Protein 3EDN (pdb70)

Structure (mmCIF, N/CA/C/O backbone):
data_3EDN
#
_entry.id   3EDN
#
_cell.length_a   60.089
_cell.length_b   65.638
_cell.length_c   150.170
_cell.angle_alpha   90.000
_cell.angle_beta   90.000
_cell.angle_gamma   90.000
#
_symmetry.space_group_name_H-M   'P 21 21 21'
#
loop_
_entity.id
_entity.type
_entity.pdbx_description
1 polymer 'Phenazine biosynthesis protein, PhzF family'
2 non-polymer 'SULFATE ION'
3 non-polymer 'SUCCINIC ACID'
4 non-polymer 'MAGNESIUM ION'
5 water water
#
loop_
_atom_site.group_PDB
_atom_site.id
_atom_site.type_symbol
_atom_site.label_atom_id
_atom_site.label_alt_id
_atom_site.label_comp_id
_atom_site.label_asym_id
_atom_site.label_entity_id
_atom_site.label_seq_id
_atom_site.pdbx_PDB_ins_code
_atom_site.Cartn_x
_atom_site.Cartn_y
_atom_site.Cartn_z
_atom_site.occupancy
_atom_site.B_iso_or_equiv
_atom_site.auth_seq_id
_atom_site.auth_comp_id
_atom_site.auth_asym_id
_atom_site.auth_atom_id
_atom_site.pdbx_PDB_model_num
ATOM 9 N N . LYS A 1 2 ? -53.802 -0.437 10.544 1.00 25.07 2 LYS A N 1
ATOM 10 C CA . LYS A 1 2 ? -53.895 -1.755 9.941 1.00 23.39 2 LYS A CA 1
ATOM 11 C C . LYS A 1 2 ? -55.305 -2.285 10.143 1.00 22.07 2 LYS A C 1
ATOM 12 O O . LYS A 1 2 ? -55.970 -1.929 11.116 1.00 22.54 2 LYS A O 1
ATOM 18 N N . THR A 1 3 ? -55.755 -3.130 9.222 1.00 20.18 3 THR A N 1
ATOM 19 C CA . THR A 1 3 ? -57.089 -3.716 9.311 1.00 19.96 3 THR A CA 1
ATOM 20 C C . THR A 1 3 ? -56.997 -5.179 9.702 1.00 18.69 3 THR A C 1
ATOM 21 O O . THR A 1 3 ? -56.370 -5.977 9.007 1.00 19.81 3 THR A O 1
ATOM 25 N N . ILE A 1 4 ? -57.642 -5.527 10.814 1.00 16.76 4 ILE A N 1
ATOM 26 C CA . ILE A 1 4 ? -57.608 -6.900 11.315 1.00 16.20 4 ILE A CA 1
ATOM 27 C C . ILE A 1 4 ? -59.005 -7.495 11.245 1.00 15.08 4 ILE A C 1
ATOM 28 O O . ILE A 1 4 ? -59.952 -6.903 11.756 1.00 14.02 4 ILE A O 1
ATOM 33 N N . ASN A 1 5 ? -59.139 -8.657 10.617 1.00 14.29 5 ASN A N 1
ATOM 34 C CA . ASN A 1 5 ? -60.428 -9.340 10.593 1.00 13.62 5 ASN A CA 1
ATOM 35 C C . ASN A 1 5 ? -60.590 -10.185 11.852 1.00 12.74 5 ASN A C 1
ATOM 36 O O . ASN A 1 5 ? -59.741 -11.029 12.163 1.00 14.00 5 ASN A O 1
ATOM 41 N N . VAL A 1 6 ? -61.674 -9.937 12.578 1.00 11.65 6 VAL A N 1
ATOM 42 C CA . VAL A 1 6 ? -61.958 -10.650 13.821 1.00 10.27 6 VAL A CA 1
ATOM 43 C C . VAL A 1 6 ? -63.256 -11.416 13.643 1.00 10.21 6 VAL A C 1
ATOM 44 O O . VAL A 1 6 ? -64.225 -10.897 13.118 1.00 10.19 6 VAL A O 1
ATOM 48 N N . PHE A 1 7 ? -63.266 -12.670 14.091 1.00 8.65 7 PHE A N 1
ATOM 49 C CA . PHE A 1 7 ? -64.484 -13.464 14.067 1.00 8.95 7 PHE A CA 1
ATOM 50 C C . PHE A 1 7 ? -65.104 -13.541 15.450 1.00 8.52 7 PHE A C 1
ATOM 51 O O . PHE A 1 7 ? -64.415 -13.488 16.477 1.00 10.40 7 PHE A O 1
ATOM 59 N N . HIS A 1 8 ? -66.422 -13.607 15.456 1.00 8.20 8 HIS A N 1
ATOM 60 C CA . HIS A 1 8 ? -67.194 -13.874 16.654 1.00 8.61 8 HIS A CA 1
ATOM 61 C C . HIS A 1 8 ? -67.835 -15.247 16.458 1.00 8.04 8 HIS A C 1
ATOM 62 O O . HIS A 1 8 ? -68.627 -15.425 15.525 1.00 8.43 8 HIS A O 1
ATOM 69 N N . TYR A 1 9 ? -67.430 -16.223 17.285 1.00 8.10 9 TYR A N 1
ATOM 70 C CA . TYR A 1 9 ? -68.112 -17.522 17.374 1.00 7.99 9 TYR A CA 1
ATOM 71 C C . TYR A 1 9 ? -68.691 -17.601 18.763 1.00 8.06 9 TYR A C 1
ATOM 72 O O . TYR A 1 9 ? -68.091 -17.078 19.708 1.00 8.81 9 TYR A O 1
ATOM 81 N N . ASP A 1 10 ? -69.857 -18.232 18.892 1.00 8.41 10 ASP A N 1
ATOM 82 C CA . ASP A 1 10 ? -70.406 -18.497 20.230 1.00 8.34 10 ASP A CA 1
ATOM 83 C C . ASP A 1 10 ? -70.059 -19.922 20.608 1.00 8.32 10 ASP A C 1
ATOM 84 O O . ASP A 1 10 ? -70.341 -20.846 19.847 1.00 8.45 10 ASP A O 1
ATOM 89 N N . ALA A 1 11 ? -69.408 -20.090 21.758 1.00 8.07 11 ALA A N 1
ATOM 90 C CA . ALA A 1 11 ? -69.053 -21.426 22.260 1.00 8.40 11 ALA A CA 1
ATOM 91 C C . ALA A 1 11 ? -70.202 -22.072 23.040 1.00 8.67 11 ALA A C 1
ATOM 92 O O . ALA A 1 11 ? -71.031 -21.375 23.659 1.00 8.51 11 ALA A O 1
ATOM 94 N N . PHE A 1 12 ? -70.222 -23.408 23.028 1.00 9.33 12 PHE A N 1
ATOM 95 C CA . PHE A 1 12 ? -71.193 -24.226 23.780 1.00 10.21 12 PHE A CA 1
ATOM 96 C C . PHE A 1 12 ? -72.634 -24.026 23.313 1.00 10.86 12 PHE A C 1
ATOM 97 O O . PHE A 1 12 ? -73.586 -24.076 24.110 1.00 12.30 12 PHE A O 1
ATOM 105 N N . THR A 1 13 ? -72.801 -23.795 22.018 1.00 9.65 13 THR A N 1
ATOM 106 C CA . THR A 1 13 ? -74.126 -23.731 21.424 1.00 11.43 13 THR A CA 1
ATOM 107 C C . THR A 1 13 ? -74.045 -24.049 19.937 1.00 11.48 13 THR A C 1
ATOM 108 O O . THR A 1 13 ? -72.964 -23.996 19.333 1.00 11.31 13 THR A O 1
ATOM 112 N N . ASN A 1 14 ? -75.200 -24.387 19.355 1.00 12.28 14 ASN A N 1
ATOM 113 C CA A ASN A 1 14 ? -75.268 -24.601 17.916 0.50 13.74 14 ASN A CA 1
ATOM 114 C CA B ASN A 1 14 ? -75.336 -24.650 17.940 0.50 13.94 14 ASN A CA 1
ATOM 115 C C . ASN A 1 14 ? -76.084 -23.512 17.237 1.00 13.83 14 ASN A C 1
ATOM 116 O O . ASN A 1 14 ? -76.260 -23.530 16.019 1.00 14.27 14 ASN A O 1
ATOM 125 N N . LYS A 1 15 ? -76.532 -22.526 18.014 1.00 12.50 15 LYS A N 1
ATOM 126 C CA . LYS A 1 15 ? -77.288 -21.407 17.431 1.00 12.52 15 LYS A CA 1
ATOM 127 C C . LYS A 1 15 ? -76.662 -20.052 17.702 1.00 10.82 15 LYS A C 1
ATOM 128 O O . LYS A 1 15 ? -76.315 -19.749 18.834 1.00 10.67 15 LYS A O 1
ATOM 134 N N . PRO A 1 16 ? -76.488 -19.228 16.647 1.00 9.47 16 PRO A N 1
ATOM 135 C CA . PRO A 1 16 ? -75.884 -17.900 16.820 1.00 9.11 16 PRO A CA 1
ATOM 136 C C . PRO A 1 16 ? -76.578 -17.115 17.943 1.00 9.52 16 PRO A C 1
ATOM 137 O O . PRO A 1 16 ? -77.815 -17.167 18.076 1.00 9.19 16 PRO A O 1
ATOM 141 N N . ASN A 1 17 ? -75.804 -16.415 18.742 1.00 9.56 17 ASN A N 1
ATOM 142 C CA . ASN A 1 17 ? -76.263 -15.567 19.840 1.00 10.36 17 ASN A CA 1
ATOM 143 C C . ASN A 1 17 ? -76.663 -16.308 21.098 1.00 11.37 17 ASN A C 1
ATOM 144 O O . ASN A 1 17 ? -77.017 -15.723 22.017 1.00 13.10 17 ASN A O 1
ATOM 162 N N . GLY A 1 19 ? -74.808 -18.599 22.866 1.00 8.43 19 GLY A N 1
ATOM 163 C CA . GLY A 1 19 ? -73.708 -19.139 23.651 1.00 8.36 19 GLY A CA 1
ATOM 164 C C . GLY A 1 19 ? -72.788 -18.102 24.282 1.00 8.13 19 GLY A C 1
ATOM 165 O O . GLY A 1 19 ? -73.176 -16.943 24.517 1.00 9.78 19 GLY A O 1
ATOM 166 N N . ASN A 1 20 ? -71.563 -18.543 24.563 1.00 7.85 20 ASN A N 1
ATOM 167 C CA . ASN A 1 20 ? -70.557 -17.724 25.215 1.00 8.46 20 ASN A CA 1
ATOM 168 C C . ASN A 1 20 ? -69.622 -17.152 24.160 1.00 8.73 20 ASN A C 1
ATOM 169 O O . ASN A 1 20 ? -68.873 -17.885 23.538 1.00 8.67 20 ASN A O 1
ATOM 174 N N . PRO A 1 21 ? -69.695 -15.836 23.934 1.00 8.71 21 PRO A N 1
ATOM 175 C CA . PRO A 1 21 ? -68.906 -15.237 22.836 1.00 8.74 21 PRO A CA 1
ATOM 176 C C . PRO A 1 21 ? -67.419 -15.456 22.939 1.00 8.64 21 PRO A C 1
ATOM 177 O O . PRO A 1 21 ? -66.809 -15.359 24.026 1.00 8.80 21 PRO A O 1
ATOM 181 N N . ALA A 1 22 ? -66.834 -15.734 21.780 1.00 8.87 22 ALA A N 1
ATOM 182 C CA . ALA A 1 22 ? -65.420 -15.981 21.676 1.00 8.16 22 ALA A CA 1
ATOM 183 C C . ALA A 1 22 ? -64.943 -15.160 20.471 1.00 9.12 22 ALA A C 1
ATOM 184 O O . ALA A 1 22 ? -65.313 -15.457 19.338 1.00 8.52 22 ALA A O 1
ATOM 186 N N . GLY A 1 23 ? -64.119 -14.134 20.712 1.00 7.83 23 GLY A N 1
ATOM 187 C CA . GLY A 1 23 ? -63.464 -13.416 19.614 1.00 8.41 23 GLY A CA 1
ATOM 188 C C . GLY A 1 23 ? -62.288 -14.242 19.122 1.00 8.47 23 GLY A C 1
ATOM 189 O O . GLY A 1 23 ? -61.643 -14.932 19.891 1.00 9.35 23 GLY A O 1
ATOM 190 N N . ILE A 1 24 ? -62.017 -14.179 17.826 1.00 8.62 24 ILE A N 1
ATOM 191 C CA . ILE A 1 24 ? -60.941 -14.980 17.258 1.00 8.63 24 ILE A CA 1
ATOM 192 C C . ILE A 1 24 ? -60.220 -14.241 16.142 1.00 8.95 24 ILE A C 1
ATOM 193 O O . ILE A 1 24 ? -60.841 -13.710 15.223 1.00 9.08 24 ILE A O 1
ATOM 198 N N . VAL A 1 25 ? -58.908 -14.194 16.261 1.00 9.16 25 VAL A N 1
ATOM 199 C CA . VAL A 1 25 ? -58.038 -13.847 15.132 1.00 9.41 25 VAL A CA 1
ATOM 200 C C . VAL A 1 25 ? -57.389 -15.165 14.687 1.00 8.88 25 VAL A C 1
ATOM 201 O O . VAL A 1 25 ? -56.586 -15.755 15.404 1.00 10.32 25 VAL A O 1
ATOM 205 N N . LEU A 1 26 ? -57.769 -15.615 13.494 1.00 8.84 26 LEU A N 1
ATOM 206 C CA . LEU A 1 26 ? -57.419 -16.950 13.006 1.00 9.76 26 LEU A CA 1
ATOM 207 C C . LEU A 1 26 ? -55.943 -17.134 12.657 1.00 8.82 26 LEU A C 1
ATOM 208 O O . LEU A 1 26 ? -55.465 -18.260 12.663 1.00 10.30 26 LEU A O 1
ATOM 213 N N . ASP A 1 27 ? -55.248 -16.051 12.300 1.00 8.86 27 ASP A N 1
ATOM 214 C CA . ASP A 1 27 ? -53.789 -16.112 12.130 1.00 9.54 27 ASP A CA 1
ATOM 215 C C . ASP A 1 27 ? -53.198 -14.819 12.668 1.00 9.89 27 ASP A C 1
ATOM 216 O O . ASP A 1 27 ? -53.285 -13.767 12.039 1.00 10.36 27 ASP A O 1
ATOM 221 N N . ALA A 1 28 ? -52.647 -14.906 13.869 1.00 9.53 28 ALA A N 1
ATOM 222 C CA . ALA A 1 28 ? -52.149 -13.742 14.593 1.00 8.27 28 ALA A CA 1
ATOM 223 C C . ALA A 1 28 ? -50.632 -13.595 14.503 1.00 9.02 28 ALA A C 1
ATOM 224 O O . ALA A 1 28 ? -50.043 -12.832 15.266 1.00 9.79 28 ALA A O 1
ATOM 226 N N . ASP A 1 29 ? -50.002 -14.321 13.580 1.00 9.46 29 ASP A N 1
ATOM 227 C CA . ASP A 1 29 ? -48.536 -14.288 13.503 1.00 9.92 29 ASP A CA 1
ATOM 228 C C . ASP A 1 29 ? -47.991 -12.923 13.102 1.00 10.99 29 ASP A C 1
ATOM 229 O O . ASP A 1 29 ? -46.805 -12.664 13.290 1.00 12.63 29 ASP A O 1
ATOM 234 N N . GLY A 1 30 ? -48.846 -12.045 12.593 1.00 10.70 30 GLY A N 1
ATOM 235 C CA . GLY A 1 30 ? -48.416 -10.686 12.233 1.00 11.38 30 GLY A CA 1
ATOM 236 C C . GLY A 1 30 ? -48.544 -9.622 13.310 1.00 11.07 30 GLY A C 1
ATOM 237 O O . GLY A 1 30 ? -48.360 -8.433 13.026 1.00 11.89 30 GLY A O 1
ATOM 238 N N . LEU A 1 31 ? -48.839 -10.042 14.543 1.00 11.01 31 LEU A N 1
ATOM 239 C CA . LEU A 1 31 ? -49.198 -9.112 15.623 1.00 10.73 31 LEU A CA 1
ATOM 240 C C . LEU A 1 31 ? -48.265 -9.200 16.823 1.00 11.50 31 LEU A C 1
ATOM 241 O O . LEU A 1 31 ? -47.800 -10.272 17.188 1.00 10.64 31 LEU A O 1
ATOM 246 N N . THR A 1 32 ? -48.008 -8.058 17.455 1.00 10.38 32 THR A N 1
ATOM 247 C CA . THR A 1 32 ? -47.334 -8.044 18.744 1.00 10.73 32 THR A CA 1
ATOM 248 C C . THR A 1 32 ? -48.339 -8.274 19.872 1.00 10.65 32 THR A C 1
ATOM 249 O O . THR A 1 32 ? -49.552 -8.126 19.680 1.00 11.18 32 THR A O 1
ATOM 253 N N . GLU A 1 33 ? -47.822 -8.610 21.046 1.00 11.55 33 GLU A N 1
ATOM 254 C CA . GLU A 1 33 ? -48.656 -8.758 22.233 1.00 11.48 33 GLU A CA 1
ATOM 255 C C . GLU A 1 33 ? -49.402 -7.465 22.585 1.00 12.88 33 GLU A C 1
ATOM 256 O O . GLU A 1 33 ? -50.513 -7.514 23.114 1.00 11.96 33 GLU A O 1
ATOM 262 N N . GLU A 1 34 ? -48.817 -6.308 22.292 1.00 12.24 34 GLU A N 1
ATOM 263 C CA . GLU A 1 34 ? -49.505 -5.058 22.584 1.00 13.61 34 GLU A CA 1
ATOM 264 C C . GLU A 1 34 ? -50.676 -4.865 21.638 1.00 13.02 34 GLU A C 1
ATOM 265 O O . GLU A 1 34 ? -51.755 -4.410 22.047 1.00 13.00 34 GLU A O 1
ATOM 271 N N . GLU A 1 35 ? -50.466 -5.215 20.374 1.00 11.40 35 GLU A N 1
ATOM 272 C CA . GLU A 1 35 ? -51.539 -5.194 19.402 1.00 11.82 35 GLU A CA 1
ATOM 273 C C . GLU A 1 35 ? -52.646 -6.171 19.778 1.00 12.19 35 GLU A C 1
ATOM 274 O O . GLU A 1 35 ? -53.824 -5.849 19.647 1.00 12.06 35 GLU A O 1
ATOM 288 N N . GLN A 1 37 ? -53.538 -7.180 22.742 1.00 11.04 37 GLN A N 1
ATOM 289 C CA . GLN A 1 37 ? -54.273 -6.622 23.869 1.00 11.48 37 GLN A CA 1
ATOM 290 C C . GLN A 1 37 ? -55.219 -5.494 23.405 1.00 11.83 37 GLN A C 1
ATOM 291 O O . GLN A 1 37 ? -56.388 -5.414 23.828 1.00 11.42 37 GLN A O 1
ATOM 297 N N . ARG A 1 38 ? -54.730 -4.649 22.499 1.00 12.14 38 ARG A N 1
ATOM 298 C CA . ARG A 1 38 ? -55.542 -3.561 21.963 1.00 12.64 38 ARG A CA 1
ATOM 299 C C . ARG A 1 38 ? -56.706 -4.079 21.128 1.00 12.50 38 ARG A C 1
ATOM 300 O O . ARG A 1 38 ? -57.809 -3.535 21.181 1.00 12.58 38 ARG A O 1
ATOM 308 N N . ILE A 1 39 ? -56.454 -5.115 20.335 1.00 11.47 39 ILE A N 1
ATOM 309 C CA . ILE A 1 39 ? -57.530 -5.710 19.555 1.00 12.28 39 ILE A CA 1
ATOM 310 C C . ILE A 1 39 ? -58.599 -6.266 20.491 1.00 12.00 39 ILE A C 1
ATOM 311 O O . ILE A 1 39 ? -59.790 -6.042 20.287 1.00 12.09 39 ILE A O 1
ATOM 316 N N . ALA A 1 40 ? -58.181 -6.972 21.530 1.00 11.32 40 ALA A N 1
ATOM 317 C CA . ALA A 1 40 ? -59.154 -7.526 22.465 1.00 11.78 40 ALA A CA 1
ATOM 318 C C . ALA A 1 40 ? -59.967 -6.415 23.139 1.00 11.97 40 ALA A C 1
ATOM 319 O O . ALA A 1 40 ? -61.157 -6.585 23.391 1.00 11.74 40 ALA A O 1
ATOM 321 N N . GLU A 1 41 ? -59.332 -5.278 23.421 1.00 12.23 41 GLU A N 1
ATOM 322 C CA . GLU A 1 41 ? -60.040 -4.173 24.048 1.00 14.11 41 GLU A CA 1
ATOM 323 C C . GLU A 1 41 ? -61.088 -3.601 23.091 1.00 13.40 41 GLU A C 1
ATOM 324 O O . GLU A 1 41 ? -62.240 -3.355 23.482 1.00 13.60 41 GLU A O 1
ATOM 330 N N . LYS A 1 42 ? -60.701 -3.410 21.837 1.00 13.16 42 LYS A N 1
ATOM 331 C CA . LYS A 1 42 ? -61.602 -2.840 20.830 1.00 13.11 42 LYS A CA 1
ATOM 332 C C . LYS A 1 42 ? -62.739 -3.789 20.464 1.00 12.76 42 LYS A C 1
ATOM 333 O O . LYS A 1 42 ? -63.870 -3.354 20.244 1.00 13.98 42 LYS A O 1
ATOM 339 N N . VAL A 1 43 ? -62.430 -5.084 20.370 1.00 13.29 43 VAL A N 1
ATOM 340 C CA . VAL A 1 43 ? -63.464 -6.104 20.191 1.00 12.94 43 VAL A CA 1
ATOM 341 C C . VAL A 1 43 ? -64.469 -6.028 21.349 1.00 13.11 43 VAL A C 1
ATOM 342 O O . VAL A 1 43 ? -65.683 -6.025 21.135 1.00 13.17 43 VAL A O 1
ATOM 346 N N . GLY A 1 44 ? -63.964 -5.936 22.574 1.00 12.59 44 GLY A N 1
ATOM 347 C CA . GLY A 1 44 ? -64.828 -5.720 23.731 1.00 13.95 44 GLY A CA 1
ATOM 348 C C . GLY A 1 44 ? -65.639 -6.924 24.172 1.00 14.32 44 GLY A C 1
ATOM 349 O O . GLY A 1 44 ? -66.537 -6.788 25.016 1.00 16.17 44 GLY A O 1
ATOM 350 N N . PHE A 1 45 ? -65.355 -8.098 23.606 1.00 14.56 45 PHE A N 1
ATOM 351 C CA . PHE A 1 45 ? -65.964 -9.330 24.105 1.00 13.75 45 PHE A CA 1
ATOM 352 C C . PHE A 1 45 ? -65.274 -9.748 25.388 1.00 13.29 45 PHE A C 1
ATOM 353 O O . PHE A 1 45 ? -64.182 -9.286 25.690 1.00 12.07 45 PHE A O 1
ATOM 361 N N . ASN A 1 46 ? -65.886 -10.665 26.125 1.00 11.86 46 ASN A N 1
ATOM 362 C CA . ASN A 1 46 ? -65.275 -11.179 27.339 1.00 11.23 46 ASN A CA 1
ATOM 363 C C . ASN A 1 46 ? -63.863 -11.715 27.105 1.00 11.82 46 ASN A C 1
ATOM 364 O O . ASN A 1 46 ? -63.000 -11.624 27.986 1.00 12.19 46 ASN A O 1
ATOM 369 N N . GLU A 1 47 ? -63.630 -12.281 25.916 1.00 10.88 47 GLU A N 1
ATOM 370 C CA . GLU A 1 47 ? -62.315 -12.814 25.578 1.00 10.76 47 GLU A CA 1
ATOM 371 C C . GLU A 1 47 ? -62.169 -12.910 24.069 1.00 9.32 47 GLU A C 1
ATOM 372 O O . GLU A 1 47 ? -63.145 -13.176 23.352 1.00 10.24 47 GLU A O 1
ATOM 378 N N . THR A 1 48 ? -60.940 -12.656 23.606 1.00 9.41 48 THR A N 1
ATOM 379 C CA . THR A 1 48 ? -60.525 -12.815 22.199 1.00 8.91 48 THR A CA 1
ATOM 380 C C . THR A 1 48 ? -59.247 -13.648 22.185 1.00 8.58 48 THR A C 1
ATOM 381 O O . THR A 1 48 ? -58.312 -13.361 22.946 1.00 9.91 48 THR A O 1
ATOM 385 N N . SER A 1 49 ? -59.247 -14.702 21.361 1.00 8.37 49 SER A N 1
ATOM 386 C CA . SER A 1 49 ? -58.090 -15.596 21.182 1.00 8.56 49 SER A CA 1
ATOM 387 C C . SER A 1 49 ? -57.336 -15.328 19.880 1.00 8.24 49 SER A C 1
ATOM 388 O O . SER A 1 49 ? -57.900 -14.880 18.870 1.00 8.78 49 SER A O 1
ATOM 391 N N . PHE A 1 50 ? -56.054 -15.664 19.916 1.00 8.74 50 PHE A N 1
ATOM 392 C CA . PHE A 1 50 ? -55.134 -15.399 18.828 1.00 8.96 5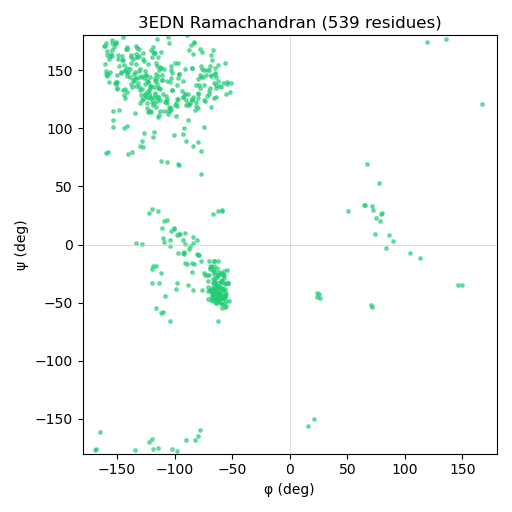0 PHE A CA 1
ATOM 393 C C . PHE A 1 50 ? -54.382 -16.675 18.487 1.00 8.18 50 PHE A C 1
ATOM 394 O O . PHE A 1 50 ? -53.742 -17.267 19.357 1.00 8.94 50 PHE A O 1
ATOM 402 N N . VAL A 1 51 ? -54.498 -17.112 17.232 1.00 8.21 51 VAL A N 1
ATOM 403 C CA . VAL A 1 51 ? -53.894 -18.373 16.797 1.00 8.45 51 VAL A CA 1
ATOM 404 C C . VAL A 1 51 ? -52.502 -18.120 16.231 1.00 9.22 51 VAL A C 1
ATOM 405 O O . VAL A 1 51 ? -52.349 -17.268 15.353 1.00 10.19 51 VAL A O 1
ATOM 409 N N . LEU A 1 52 ? -51.514 -18.834 16.754 1.00 9.13 52 LEU A N 1
ATOM 410 C CA . LEU A 1 52 ? -50.091 -18.530 16.540 1.00 9.84 52 LEU A CA 1
ATOM 411 C C . LEU A 1 52 ? -49.295 -19.782 16.185 1.00 10.74 52 LEU A C 1
ATOM 412 O O . LEU A 1 52 ? -49.762 -20.910 16.370 1.00 11.02 52 LEU A O 1
ATOM 417 N N . SER A 1 53 ? -48.092 -19.571 15.662 1.00 11.12 53 SER A N 1
ATOM 418 C CA . SER A 1 53 ? -47.197 -20.690 15.358 1.00 12.15 53 SER A CA 1
ATOM 419 C C . SER A 1 53 ? -46.552 -21.198 16.646 1.00 11.88 53 SER A C 1
ATOM 420 O O . SER A 1 53 ? -46.382 -20.448 17.599 1.00 11.99 53 SER A O 1
ATOM 423 N N . SER A 1 54 ? -46.172 -22.479 16.659 1.00 14.21 54 SER A N 1
ATOM 424 C CA . SER A 1 54 ? -45.572 -23.094 17.846 1.00 15.87 54 SER A CA 1
ATOM 425 C C . SER A 1 54 ? -44.355 -23.922 17.484 1.00 16.36 54 SER A C 1
ATOM 426 O O . SER A 1 54 ? -44.369 -24.602 16.471 1.00 16.21 54 SER A O 1
ATOM 429 N N . GLU A 1 55 ? -43.351 -23.888 18.364 1.00 18.49 55 GLU A N 1
ATOM 430 C CA . GLU A 1 55 ? -42.152 -24.722 18.253 1.00 20.20 55 GLU A CA 1
ATOM 431 C C . GLU A 1 55 ? -42.361 -26.126 18.812 1.00 19.88 55 GLU A C 1
ATOM 432 O O . GLU A 1 55 ? -41.572 -27.031 18.530 1.00 20.98 55 GLU A O 1
ATOM 438 N N . VAL A 1 56 ? -43.411 -26.308 19.611 1.00 19.19 56 VAL A N 1
ATOM 439 C CA . VAL A 1 56 ? -43.532 -27.512 20.437 1.00 18.07 56 VAL A CA 1
ATOM 440 C C . VAL A 1 56 ? -44.908 -28.172 20.381 1.00 17.57 56 VAL A C 1
ATOM 441 O O . VAL A 1 56 ? -45.134 -29.168 21.067 1.00 17.47 56 VAL A O 1
ATOM 445 N N . ALA A 1 57 ? -45.819 -27.613 19.592 1.00 15.58 57 ALA A N 1
ATOM 446 C CA . ALA A 1 57 ? -47.188 -28.161 19.460 1.00 15.51 57 ALA A CA 1
ATOM 447 C C . ALA A 1 57 ? -47.741 -27.835 18.083 1.00 15.19 57 ALA A C 1
ATOM 448 O O . ALA A 1 57 ? -47.112 -27.092 17.325 1.00 15.54 57 ALA A O 1
ATOM 450 N N . ASP A 1 58 ? -48.923 -28.351 17.756 1.00 14.62 58 ASP A N 1
ATOM 451 C CA . ASP A 1 58 ? -49.508 -28.096 16.446 1.00 14.62 58 ASP A CA 1
ATOM 452 C C . ASP A 1 58 ? -49.725 -26.596 16.236 1.00 14.67 58 ASP A C 1
ATOM 453 O O . ASP A 1 58 ? -49.402 -26.040 15.181 1.00 15.50 58 ASP A O 1
ATOM 458 N N . ILE A 1 59 ? -50.281 -25.951 17.254 1.00 12.59 59 ILE A N 1
ATOM 459 C CA . ILE A 1 59 ? -50.492 -24.510 17.249 1.00 13.43 59 ILE A CA 1
ATOM 460 C C . ILE A 1 59 ? -50.227 -23.951 18.629 1.00 12.74 59 ILE A C 1
ATOM 461 O O . ILE A 1 59 ? -50.080 -24.704 19.588 1.00 11.75 59 ILE A O 1
ATOM 466 N N . ARG A 1 60 ? -50.142 -22.625 18.708 1.00 12.10 60 ARG A N 1
ATOM 467 C CA . ARG A 1 60 ? -50.069 -21.911 19.969 1.00 12.39 60 ARG A CA 1
ATOM 468 C C . ARG A 1 60 ? -51.286 -20.990 20.026 1.00 11.74 60 ARG A C 1
ATOM 469 O O . ARG A 1 60 ? -51.797 -20.546 18.993 1.00 12.27 60 ARG A O 1
ATOM 485 N N . ARG A 1 62 ? -52.942 -17.567 22.324 1.00 8.91 62 ARG A N 1
ATOM 486 C CA . ARG A 1 62 ? -52.951 -16.626 23.440 1.00 11.07 62 ARG A CA 1
ATOM 487 C C . ARG A 1 62 ? -54.375 -16.122 23.623 1.00 11.22 62 ARG A C 1
ATOM 488 O O . ARG A 1 62 ? -55.136 -16.003 22.644 1.00 11.23 62 ARG A O 1
ATOM 496 N N . TYR A 1 63 ? -54.722 -15.819 24.872 1.00 10.98 63 TYR A N 1
ATOM 497 C CA . TYR A 1 63 ? -56.099 -15.490 25.261 1.00 10.48 63 TYR A CA 1
ATOM 498 C C . TYR A 1 63 ? -56.105 -14.134 25.963 1.00 10.28 63 TYR A C 1
ATOM 499 O O . TYR A 1 63 ? -55.334 -13.943 26.902 1.00 12.28 63 TYR A O 1
ATOM 508 N N . PHE A 1 64 ? -56.940 -13.198 25.515 1.00 10.75 64 PHE A N 1
ATOM 509 C CA . PHE A 1 64 ? -56.981 -11.875 26.145 1.00 10.19 64 PHE A CA 1
ATOM 510 C C . PHE A 1 64 ? -58.396 -11.442 26.470 1.00 11.39 64 PHE A C 1
ATOM 511 O O . PHE A 1 64 ? -59.296 -11.609 25.655 1.00 11.33 64 PHE A O 1
ATOM 519 N N . THR A 1 65 ? -58.592 -10.896 27.666 1.00 11.06 65 THR A N 1
ATOM 520 C CA . THR A 1 65 ? -59.788 -10.130 27.957 1.00 11.45 65 THR A CA 1
ATOM 521 C C . THR A 1 65 ? -59.538 -8.706 27.440 1.00 12.17 65 THR A C 1
ATOM 522 O O . THR A 1 65 ? -58.441 -8.390 26.967 1.00 12.20 65 THR A O 1
ATOM 526 N N . PRO A 1 66 ? -60.558 -7.840 27.472 1.00 11.61 66 PRO A N 1
ATOM 527 C CA . PRO A 1 66 ? -60.324 -6.454 27.078 1.00 11.98 66 PRO A CA 1
ATOM 528 C C . PRO A 1 66 ? -59.197 -5.771 27.845 1.00 12.82 66 PRO A C 1
ATOM 529 O O . PRO A 1 66 ? -58.620 -4.803 27.352 1.00 13.95 66 PRO A O 1
ATOM 533 N N . GLY A 1 67 ? -58.875 -6.287 29.023 1.00 12.64 67 GLY A N 1
ATOM 534 C CA . GLY A 1 67 ? -57.873 -5.628 29.882 1.00 13.15 67 GLY A CA 1
ATOM 535 C C . GLY A 1 67 ? -56.577 -6.361 30.190 1.00 13.82 67 GLY A C 1
ATOM 536 O O . GLY A 1 67 ? -55.597 -5.730 30.589 1.00 15.41 67 GLY A O 1
ATOM 537 N N . TYR A 1 68 ? -56.534 -7.676 30.007 1.00 12.97 68 TYR A N 1
ATOM 538 C CA . TYR A 1 68 ? -55.347 -8.445 30.399 1.00 13.31 68 TYR A CA 1
ATOM 539 C C . TYR A 1 68 ? -55.259 -9.793 29.674 1.00 13.63 68 TYR A C 1
ATOM 540 O O . TYR A 1 68 ? -56.243 -10.251 29.072 1.00 14.22 68 TYR A O 1
ATOM 549 N N . GLU A 1 69 ? -54.091 -10.425 29.746 1.00 13.73 69 GLU A N 1
ATOM 550 C CA . GLU A 1 69 ? -53.877 -11.748 29.152 1.00 13.31 69 GLU A CA 1
ATOM 551 C C . GLU A 1 69 ? -54.191 -12.851 30.149 1.00 14.08 69 GLU A C 1
ATOM 552 O O . GLU A 1 69 ? -53.798 -12.780 31.320 1.00 14.16 69 GLU A O 1
ATOM 566 N N . ASP A 1 71 ? -53.881 -17.053 31.012 1.00 16.58 71 ASP A N 1
ATOM 567 C CA . ASP A 1 71 ? -53.095 -18.223 30.629 1.00 17.32 71 ASP A CA 1
ATOM 568 C C . ASP A 1 71 ? -53.923 -19.279 29.887 1.00 16.54 71 ASP A C 1
ATOM 569 O O . ASP A 1 71 ? -53.408 -19.982 29.012 1.00 16.68 71 ASP A O 1
ATOM 574 N N . LEU A 1 72 ? -55.202 -19.383 30.247 1.00 15.93 72 LEU A N 1
ATOM 575 C CA . LEU A 1 72 ? -56.107 -20.379 29.689 1.00 16.37 72 LEU A CA 1
ATOM 576 C C . LEU A 1 72 ? -57.484 -19.778 29.517 1.00 14.94 72 LEU A C 1
ATOM 577 O O . LEU A 1 72 ? -57.893 -18.897 30.278 1.00 16.46 72 LEU A O 1
ATOM 582 N N . CYS A 1 73 ? -58.218 -20.276 28.529 1.00 13.42 73 CYS A N 1
ATOM 583 C CA . CYS A 1 73 ? -59.625 -19.931 28.394 1.00 12.59 73 CYS A CA 1
ATOM 584 C C . CYS A 1 73 ? -60.353 -21.055 27.683 1.00 12.33 73 CYS A C 1
ATOM 585 O O . CYS A 1 73 ? -60.208 -21.234 26.465 1.00 12.80 73 CYS A O 1
ATOM 588 N N . GLY A 1 74 ? -61.147 -21.812 28.428 1.00 11.07 74 GLY A N 1
ATOM 589 C CA . GLY A 1 74 ? -61.774 -22.999 27.872 1.00 10.37 74 GLY A CA 1
ATOM 590 C C . GLY A 1 74 ? -62.753 -22.690 26.745 1.00 10.62 74 GLY A C 1
ATOM 591 O O . GLY A 1 74 ? -62.691 -23.314 25.686 1.00 11.48 74 GLY A O 1
ATOM 592 N N . HIS A 1 75 ? -63.675 -21.762 26.961 1.00 9.85 75 HIS A N 1
ATOM 593 C CA . HIS A 1 75 ? -64.655 -21.473 25.916 1.00 9.37 75 HIS A CA 1
ATOM 594 C C . HIS A 1 75 ? -63.998 -20.869 24.668 1.00 10.19 75 HIS A C 1
ATOM 595 O O . HIS A 1 75 ? -64.443 -21.117 23.544 1.00 9.51 75 HIS A O 1
ATOM 602 N N . GLY A 1 76 ? -62.924 -20.108 24.870 1.00 10.55 76 GLY A N 1
ATOM 603 C CA . GLY A 1 76 ? -62.182 -19.536 23.737 1.00 10.32 76 GLY A CA 1
ATOM 604 C C . GLY A 1 76 ? -61.496 -20.633 22.945 1.00 10.44 76 GLY A C 1
ATOM 605 O O . GLY A 1 76 ? -61.443 -20.598 21.721 1.00 11.11 76 GLY A O 1
ATOM 606 N N . THR A 1 77 ? -60.992 -21.638 23.640 1.00 9.77 77 THR A N 1
ATOM 607 C CA . THR A 1 77 ? -60.404 -22.785 22.965 1.00 9.50 77 THR A CA 1
ATOM 608 C C . THR A 1 77 ? -61.452 -23.564 22.175 1.00 9.46 77 THR A C 1
ATOM 609 O O . THR A 1 77 ? -61.246 -23.905 21.010 1.00 8.60 77 THR A O 1
ATOM 613 N N . VAL A 1 78 ? -62.587 -23.843 22.797 1.00 9.67 78 VAL A N 1
ATOM 614 C CA . VAL A 1 78 ? -63.675 -24.493 22.079 1.00 9.75 78 VAL A CA 1
ATOM 615 C C . VAL A 1 78 ? -64.087 -23.709 20.824 1.00 9.46 78 VAL A C 1
ATOM 616 O O . VAL A 1 78 ? -64.137 -24.275 19.734 1.00 8.76 78 VAL A O 1
ATOM 620 N N . GLY A 1 79 ? -64.373 -22.417 20.975 1.00 8.78 79 GLY A N 1
ATOM 621 C CA . GLY A 1 79 ? -64.790 -21.636 19.818 1.00 9.98 79 GLY A CA 1
ATOM 622 C C . GLY A 1 79 ? -63.717 -21.573 18.743 1.00 9.20 79 GLY A C 1
ATOM 623 O O . GLY A 1 79 ? -64.000 -21.694 17.540 1.00 9.23 79 GLY A O 1
ATOM 624 N N . THR A 1 80 ? -62.474 -21.406 19.170 1.00 7.67 80 THR A N 1
ATOM 625 C CA . THR A 1 80 ? -61.373 -21.206 18.208 1.00 8.10 80 THR A CA 1
ATOM 626 C C . THR A 1 80 ? -61.048 -22.481 17.440 1.00 8.64 80 THR A C 1
ATOM 627 O O . THR A 1 80 ? -60.932 -22.465 16.210 1.00 8.89 80 THR A O 1
ATOM 631 N N . ILE A 1 81 ? -60.923 -23.602 18.145 1.00 8.52 81 ILE A N 1
ATOM 632 C CA . ILE A 1 81 ? -60.648 -24.845 17.440 1.00 8.77 81 ILE A CA 1
ATOM 633 C C . ILE A 1 81 ? -61.841 -25.232 16.564 1.00 8.15 81 ILE A C 1
ATOM 634 O O . ILE A 1 81 ? -61.659 -25.711 15.453 1.00 9.19 81 ILE A O 1
ATOM 639 N N . TYR A 1 82 ? -63.063 -25.043 17.052 1.00 7.55 82 TYR A N 1
ATOM 640 C CA . TYR A 1 82 ? -64.222 -25.293 16.201 1.00 8.28 82 TYR A CA 1
ATOM 641 C C . TYR A 1 82 ? -64.128 -24.471 14.895 1.00 8.13 82 TYR A C 1
ATOM 642 O O . TYR A 1 82 ? -64.354 -24.988 13.790 1.00 9.78 82 TYR A O 1
ATOM 651 N N . ALA A 1 83 ? -63.837 -23.180 15.019 1.00 8.11 83 ALA A N 1
ATOM 652 C CA . ALA A 1 83 ? -63.747 -22.332 13.834 1.00 8.34 83 ALA A CA 1
ATOM 653 C C . ALA A 1 83 ? -62.638 -22.791 12.890 1.00 8.56 83 ALA A C 1
ATOM 654 O O . ALA A 1 83 ? -62.845 -22.899 11.674 1.00 9.82 83 ALA A O 1
ATOM 656 N N . LEU A 1 84 ? -61.465 -23.081 13.439 1.00 8.83 84 LEU A N 1
ATOM 657 C CA . LEU A 1 84 ? -60.373 -23.567 12.580 1.00 9.11 84 LEU A CA 1
ATOM 658 C C . LEU A 1 84 ? -60.768 -24.841 11.853 1.00 9.67 84 LEU A C 1
ATOM 659 O O . LEU A 1 84 ? -60.538 -24.987 10.652 1.00 9.68 84 LEU A O 1
ATOM 664 N N . ARG A 1 85 ? -61.355 -25.777 12.579 1.00 8.98 85 ARG A N 1
ATOM 665 C CA A ARG A 1 85 ? -61.726 -27.046 11.979 0.50 9.79 85 ARG A CA 1
ATOM 666 C CA B ARG A 1 85 ? -61.748 -27.058 11.995 0.50 10.08 85 ARG A CA 1
ATOM 667 C C . ARG A 1 85 ? -62.795 -26.854 10.905 1.00 10.30 85 ARG A C 1
ATOM 668 O O . ARG A 1 85 ? -62.640 -27.334 9.777 1.00 10.72 85 ARG A O 1
ATOM 683 N N . GLU A 1 86 ? -63.868 -26.145 11.240 1.00 10.49 86 GLU A N 1
ATOM 684 C CA A GLU A 1 86 ? -64.985 -26.012 10.325 0.50 11.20 86 GLU A CA 1
ATOM 685 C CA B GLU A 1 86 ? -64.998 -26.009 10.323 0.50 10.44 86 GLU A CA 1
ATOM 686 C C . GLU A 1 86 ? -64.631 -25.194 9.091 1.00 10.64 86 GLU A C 1
ATOM 687 O O . GLU A 1 86 ? -65.272 -25.329 8.056 1.00 11.36 86 GLU A O 1
ATOM 698 N N . ARG A 1 87 ? -63.621 -24.333 9.216 1.00 10.43 87 ARG A N 1
ATOM 699 C CA . ARG A 1 87 ? -63.190 -23.483 8.090 1.00 10.37 87 ARG A CA 1
ATOM 700 C C . ARG A 1 87 ? -62.166 -24.142 7.182 1.00 10.59 87 ARG A C 1
ATOM 701 O O . ARG A 1 87 ? -61.771 -23.551 6.176 1.00 11.18 87 ARG A O 1
ATOM 709 N N . GLY A 1 88 ? -61.719 -25.343 7.527 1.00 9.92 88 GLY A N 1
ATOM 710 C CA . GLY A 1 88 ? -60.689 -26.021 6.727 1.00 10.41 88 GLY A CA 1
ATOM 711 C C . GLY A 1 88 ? -59.272 -25.560 6.995 1.00 10.26 88 GLY A C 1
ATOM 712 O O . GLY A 1 88 ? -58.397 -25.652 6.125 1.00 11.97 88 GLY A O 1
ATOM 713 N N . LEU A 1 89 ? -59.034 -25.074 8.214 1.00 9.39 89 LEU A N 1
ATOM 714 C CA . LEU A 1 89 ? -57.762 -24.439 8.582 1.00 9.40 89 LEU A CA 1
ATOM 715 C C . LEU A 1 89 ? -56.865 -25.335 9.435 1.00 10.20 89 LEU A C 1
ATOM 716 O O . LEU A 1 89 ? -55.786 -24.892 9.854 1.00 10.73 89 LEU A O 1
ATOM 721 N N . LEU A 1 90 ? -57.307 -26.576 9.662 1.00 10.83 90 LEU A N 1
ATOM 722 C CA . LEU A 1 90 ? -56.524 -27.569 10.402 1.00 12.43 90 LEU A CA 1
ATOM 723 C C . LEU A 1 90 ? -56.095 -28.753 9.535 1.00 14.50 90 LEU A C 1
ATOM 724 O O . LEU A 1 90 ? -56.683 -29.008 8.489 1.00 13.38 90 LEU A O 1
ATOM 729 N N . GLU A 1 91 ? -55.092 -29.490 10.005 1.00 16.31 91 GLU A N 1
ATOM 730 C CA . GLU A 1 91 ? -54.717 -30.747 9.365 1.00 19.83 91 GLU A CA 1
ATOM 731 C C . GLU A 1 91 ? -55.798 -31.824 9.543 1.00 20.71 91 GLU A C 1
ATOM 732 O O . GLU A 1 91 ? -56.688 -31.686 10.397 1.00 20.51 91 GLU A O 1
ATOM 738 N N . GLU A 1 92 ? -55.729 -32.876 8.720 1.00 22.90 92 GLU A N 1
ATOM 739 C CA . GLU A 1 92 ? -56.660 -34.003 8.794 1.00 24.81 92 GLU A CA 1
ATOM 740 C C . GLU A 1 92 ? -56.324 -34.921 9.952 1.00 25.82 92 GLU A C 1
ATOM 741 O O . GLU A 1 92 ? -55.689 -35.962 9.766 1.00 26.36 92 GLU A O 1
ATOM 747 N N . LYS A 1 93 ? -56.733 -34.538 11.148 1.00 26.08 93 LYS A N 1
ATOM 748 C CA A LYS A 1 93 ? -56.559 -35.398 12.309 0.50 26.23 93 LYS A CA 1
ATOM 749 C CA B LYS A 1 93 ? -56.578 -35.412 12.302 0.50 26.08 93 LYS A CA 1
ATOM 750 C C . LYS A 1 93 ? -57.619 -35.082 13.360 1.00 25.75 93 LYS A C 1
ATOM 751 O O . LYS A 1 93 ? -58.212 -33.995 13.344 1.00 26.94 93 LYS A O 1
ATOM 762 N N . ALA A 1 94 ? -57.860 -36.042 14.246 1.00 24.21 94 ALA A N 1
ATOM 763 C CA . ALA A 1 94 ? -58.922 -35.961 15.237 1.00 22.44 94 ALA A CA 1
ATOM 764 C C . ALA A 1 94 ? -58.404 -35.507 16.592 1.00 21.08 94 ALA A C 1
ATOM 765 O O . ALA A 1 94 ? -59.124 -35.544 17.588 1.00 17.80 94 ALA A O 1
ATOM 767 N N . SER A 1 95 ? -57.143 -35.106 16.634 1.00 20.58 95 SER A N 1
ATOM 768 C CA . SER A 1 95 ? -56.583 -34.530 17.847 1.00 21.73 95 SER A CA 1
ATOM 769 C C . SER A 1 95 ? -55.569 -33.446 17.508 1.00 21.52 95 SER A C 1
ATOM 770 O O . SER A 1 95 ? -55.047 -33.386 16.388 1.00 23.53 95 SER A O 1
ATOM 773 N N . LEU A 1 96 ? -55.321 -32.577 18.478 1.00 19.80 96 LEU A N 1
ATOM 774 C CA . LEU A 1 96 ? -54.484 -31.403 18.273 1.00 18.68 96 LEU A CA 1
ATOM 775 C C . LEU A 1 96 ? -53.746 -31.126 19.575 1.00 17.13 96 LEU A C 1
ATOM 776 O O . LEU A 1 96 ? -54.294 -31.361 20.653 1.00 17.30 96 LEU A O 1
ATOM 781 N N . THR A 1 97 ? -52.532 -30.592 19.497 1.00 14.09 97 THR A N 1
ATOM 782 C CA . THR A 1 97 ? -51.913 -30.007 20.685 1.00 13.90 97 THR A CA 1
ATOM 783 C C . THR A 1 97 ? -51.816 -28.492 20.555 1.00 13.05 97 THR A C 1
ATOM 784 O O . THR A 1 97 ? -51.550 -27.962 19.466 1.00 12.48 97 THR A O 1
ATOM 788 N N . ILE A 1 98 ? -52.053 -27.804 21.669 1.00 12.66 98 ILE A N 1
ATOM 789 C CA . ILE A 1 98 ? -52.062 -26.350 21.725 1.00 12.65 98 ILE A CA 1
ATOM 790 C C . ILE A 1 98 ? -51.070 -25.888 22.781 1.00 12.97 98 ILE A C 1
ATOM 791 O O . ILE A 1 98 ? -51.206 -26.200 23.966 1.00 14.59 98 ILE A O 1
ATOM 796 N N . GLU A 1 99 ? -50.054 -25.152 22.354 1.00 12.59 99 GLU A N 1
ATOM 797 C CA . GLU A 1 99 ? -49.149 -24.541 23.306 1.00 13.75 99 GLU A CA 1
ATOM 798 C C . GLU A 1 99 ? -49.807 -23.346 23.988 1.00 13.53 99 GLU A C 1
ATOM 799 O O . GLU A 1 99 ? -50.287 -22.432 23.315 1.00 14.55 99 GLU A O 1
ATOM 805 N N . THR A 1 100 ? -49.848 -23.362 25.316 1.00 14.71 100 THR A N 1
ATOM 806 C CA . THR A 1 100 ? -50.337 -22.206 26.070 1.00 16.24 100 THR A CA 1
ATOM 807 C C . THR A 1 100 ? -49.378 -21.892 27.210 1.00 17.60 100 THR A C 1
ATOM 808 O O . THR A 1 100 ? -48.463 -22.667 27.513 1.00 17.87 100 THR A O 1
ATOM 812 N N . LYS A 1 101 ? -49.600 -20.750 27.851 1.00 18.05 101 LYS A N 1
ATOM 813 C CA . LYS A 1 101 ? -48.756 -20.347 28.959 1.00 19.93 101 LYS A CA 1
ATOM 814 C C . LYS A 1 101 ? -48.948 -21.263 30.169 1.00 20.53 101 LYS A C 1
ATOM 815 O O . LYS A 1 101 ? -48.086 -21.319 31.049 1.00 23.35 101 LYS A O 1
ATOM 821 N N . ALA A 1 102 ? -50.054 -22.005 30.207 1.00 21.01 102 ALA A N 1
ATOM 822 C CA . ALA A 1 102 ? -50.276 -22.977 31.284 1.00 21.58 102 ALA A CA 1
ATOM 823 C C . ALA A 1 102 ? -49.845 -24.400 30.899 1.00 21.92 102 ALA A C 1
ATOM 824 O O . ALA A 1 102 ? -50.116 -25.354 31.638 1.00 24.43 102 ALA A O 1
ATOM 826 N N . GLY A 1 103 ? -49.176 -24.543 29.757 1.00 20.68 103 GLY A N 1
ATOM 827 C CA . GLY A 1 103 ? -48.746 -25.855 29.279 1.00 18.79 103 GLY A CA 1
ATOM 828 C C . GLY A 1 103 ? -49.337 -26.253 27.935 1.00 18.52 103 GLY A C 1
ATOM 829 O O . GLY A 1 103 ? -50.166 -25.539 27.371 1.00 17.49 103 GLY A O 1
ATOM 830 N N . ILE A 1 104 ? -48.882 -27.382 27.408 1.00 17.33 104 ILE A N 1
ATOM 831 C CA . ILE A 1 104 ? -49.416 -27.921 26.166 1.00 17.36 104 ILE A CA 1
ATOM 832 C C . ILE A 1 104 ? -50.707 -28.677 26.467 1.00 17.54 104 ILE A C 1
ATOM 833 O O . ILE A 1 104 ? -50.716 -29.602 27.289 1.00 17.71 104 ILE A O 1
ATOM 838 N N . LEU A 1 105 ? -51.788 -28.259 25.802 1.00 16.90 105 LEU A N 1
ATOM 839 C CA . LEU A 1 105 ? -53.118 -28.869 25.955 1.00 16.47 105 LEU A CA 1
ATOM 840 C C . LEU A 1 105 ? -53.420 -29.852 24.838 1.00 16.23 105 LEU A C 1
ATOM 841 O O . LEU A 1 105 ? -53.415 -29.484 23.676 1.00 14.94 105 LEU A O 1
ATOM 846 N N . PRO A 1 106 ? -53.690 -31.111 25.175 1.00 15.56 106 PRO A N 1
ATOM 847 C CA . PRO A 1 106 ? -54.210 -32.040 24.186 1.00 14.90 106 PRO A CA 1
ATOM 848 C C . PRO A 1 106 ? -55.710 -31.818 23.987 1.00 14.54 106 PRO A C 1
ATOM 849 O O . PRO A 1 106 ? -56.477 -31.787 24.963 1.00 15.37 106 PRO A O 1
ATOM 853 N N . ILE A 1 107 ? -56.119 -31.700 22.730 1.00 13.30 107 ILE A N 1
ATOM 854 C CA . ILE A 1 107 ? -57.503 -31.457 22.339 1.00 12.91 107 ILE A CA 1
ATOM 855 C C . ILE A 1 107 ? -57.984 -32.580 21.451 1.00 12.79 107 ILE A C 1
ATOM 856 O O . ILE A 1 107 ? -57.244 -33.022 20.573 1.00 14.52 107 ILE A O 1
ATOM 861 N N . GLN A 1 108 ? -59.207 -33.067 21.679 1.00 11.50 108 GLN A N 1
ATOM 862 C CA . GLN A 1 108 ? -59.811 -34.047 20.778 1.00 12.75 108 GLN A CA 1
ATOM 863 C C . GLN A 1 108 ? -60.891 -33.371 19.965 1.00 13.20 108 GLN A C 1
ATOM 864 O O . GLN A 1 108 ? -61.642 -32.557 20.475 1.00 14.41 108 GLN A O 1
ATOM 870 N N . ILE A 1 109 ? -60.977 -33.736 18.697 1.00 12.55 109 ILE A N 1
ATOM 871 C CA . ILE A 1 109 ? -61.971 -33.182 17.806 1.00 13.73 109 ILE A CA 1
ATOM 872 C C . ILE A 1 109 ? -62.841 -34.328 17.335 1.00 15.15 109 ILE A C 1
ATOM 873 O O . ILE A 1 109 ? -62.342 -35.291 16.734 1.00 15.85 109 ILE A O 1
ATOM 878 N N . GLY A 1 110 ? -64.133 -34.233 17.632 1.00 15.62 110 GLY A N 1
ATOM 879 C CA . GLY A 1 110 ? -65.055 -35.317 17.333 1.00 16.83 110 GLY A CA 1
ATOM 880 C C . GLY A 1 110 ? -66.315 -34.780 16.691 1.00 18.11 110 GLY A C 1
ATOM 881 O O . GLY A 1 110 ? -66.417 -33.592 16.412 1.00 17.46 110 GLY A O 1
ATOM 882 N N . VAL A 1 111 ? -67.263 -35.668 16.433 1.00 20.67 111 VAL A N 1
ATOM 883 C CA . VAL A 1 111 ? -68.576 -35.279 15.944 1.00 22.89 111 VAL A CA 1
ATOM 884 C C . VAL A 1 111 ? -69.620 -35.932 16.828 1.00 23.71 111 VAL A C 1
ATOM 885 O O . VAL A 1 111 ? -69.512 -37.125 17.130 1.00 24.71 111 VAL A O 1
ATOM 889 N N . ASN A 1 112 ? -70.618 -35.163 17.258 1.00 23.51 112 ASN A N 1
ATOM 890 C CA . ASN A 1 112 ? -71.696 -35.731 18.064 1.00 24.83 112 ASN A CA 1
ATOM 891 C C . ASN A 1 112 ? -72.734 -36.435 17.183 1.00 25.23 112 ASN A C 1
ATOM 892 O O . ASN A 1 112 ? -72.528 -36.579 15.976 1.00 25.48 112 ASN A O 1
ATOM 897 N N A GLU A 1 113 ? -73.817 -36.913 17.790 0.50 25.98 113 GLU A N 1
ATOM 898 N N B GLU A 1 113 ? -73.837 -36.856 17.778 0.50 25.67 113 GLU A N 1
ATOM 899 C CA A GLU A 1 113 ? -74.825 -37.660 17.042 0.50 26.50 113 GLU A CA 1
ATOM 900 C CA B GLU A 1 113 ? -74.875 -37.643 17.115 0.50 26.01 113 GLU A CA 1
ATOM 901 C C A GLU A 1 113 ? -75.430 -36.805 15.932 0.50 26.98 113 GLU A C 1
ATOM 902 C C B GLU A 1 113 ? -75.626 -36.818 16.086 0.50 26.55 113 GLU A C 1
ATOM 903 O O A GLU A 1 113 ? -75.739 -37.307 14.845 0.50 27.41 113 GLU A O 1
ATOM 904 O O B GLU A 1 113 ? -76.217 -37.370 15.180 0.50 26.97 113 GLU A O 1
ATOM 915 N N . ASN A 1 114 ? -75.567 -35.508 16.197 1.00 27.02 114 ASN A N 1
ATOM 916 C CA . ASN A 1 114 ? -76.250 -34.614 15.263 1.00 26.92 114 ASN A CA 1
ATOM 917 C C . ASN A 1 114 ? -75.342 -34.122 14.134 1.00 25.82 114 ASN A C 1
ATOM 918 O O . ASN A 1 114 ? -75.755 -33.321 13.290 1.00 25.49 114 ASN A O 1
ATOM 923 N N . GLY A 1 115 ? -74.111 -34.625 14.117 1.00 24.23 115 GLY A N 1
ATOM 924 C CA . GLY A 1 115 ? -73.188 -34.339 13.032 1.00 22.03 115 GLY A CA 1
ATOM 925 C C . GLY A 1 115 ? -72.358 -33.093 13.276 1.00 20.05 115 GLY A C 1
ATOM 926 O O . GLY A 1 115 ? -71.561 -32.695 12.426 1.00 21.09 115 GLY A O 1
ATOM 927 N N . GLU A 1 116 ? -72.541 -32.491 14.446 1.00 19.56 116 GLU A N 1
ATOM 928 C CA A GLU A 1 116 ? -71.832 -31.278 14.853 0.50 18.28 116 GLU A CA 1
ATOM 929 C CA B GLU A 1 116 ? -71.790 -31.289 14.756 0.50 18.06 116 GLU A CA 1
ATOM 930 C C . GLU A 1 116 ? -70.439 -31.594 15.398 1.00 17.00 116 GLU A C 1
ATOM 931 O O . GLU A 1 116 ? -70.287 -32.525 16.190 1.00 18.35 116 GLU A O 1
ATOM 942 N N . THR A 1 117 ? -69.444 -30.810 15.007 1.00 14.69 117 THR A N 1
ATOM 943 C CA . THR A 1 117 ? -68.103 -30.959 15.534 1.00 14.23 117 THR A CA 1
ATOM 944 C C . THR A 1 117 ? -68.044 -30.511 16.988 1.00 13.71 117 THR A C 1
ATOM 945 O O . THR A 1 117 ? -68.536 -29.430 17.342 1.00 12.31 117 THR A O 1
ATOM 949 N N . PHE A 1 118 ? -67.472 -31.370 17.827 1.00 12.48 118 PHE A N 1
ATOM 950 C CA . PHE A 1 118 ? -67.275 -31.089 19.239 1.00 13.54 118 PHE A CA 1
ATOM 951 C C . PHE A 1 118 ? -65.792 -31.051 19.566 1.00 12.51 118 PHE A C 1
ATOM 952 O O . PHE A 1 118 ? -65.009 -31.836 19.035 1.00 14.30 118 PHE A O 1
ATOM 960 N N . ILE A 1 119 ? -65.415 -30.128 20.439 1.00 10.75 119 ILE A N 1
ATOM 961 C CA . ILE A 1 119 ? -64.027 -29.937 20.862 1.00 10.28 119 ILE A CA 1
ATOM 962 C C . ILE A 1 119 ? -63.960 -30.335 22.333 1.00 10.43 119 ILE A C 1
ATOM 963 O O . ILE A 1 119 ? -64.690 -29.769 23.163 1.00 10.73 119 ILE A O 1
ATOM 968 N N . LYS A 1 120 ? -63.069 -31.273 22.651 1.00 9.63 120 LYS A N 1
ATOM 969 C CA . LYS A 1 120 ? -63.019 -31.895 23.979 1.00 11.02 120 LYS A CA 1
ATOM 970 C C . LYS A 1 120 ? -61.680 -31.598 24.630 1.00 10.63 120 LYS A C 1
ATOM 971 O O . LYS A 1 120 ? -60.637 -31.699 23.987 1.00 11.33 120 LYS A O 1
ATOM 985 N N . ARG A 1 122 ? -59.336 -31.630 28.635 1.00 13.12 122 ARG A N 1
ATOM 986 C CA A ARG A 1 122 ? -59.218 -32.109 30.010 0.50 13.49 122 ARG A CA 1
ATOM 987 C CA B ARG A 1 122 ? -59.242 -32.107 30.007 0.50 14.03 122 ARG A CA 1
ATOM 988 C C . ARG A 1 122 ? -59.212 -30.950 30.991 1.00 13.92 122 ARG A C 1
ATOM 989 O O . ARG A 1 122 ? -58.550 -29.930 30.760 1.00 15.33 122 ARG A O 1
ATOM 1004 N N . GLN A 1 123 ? -59.919 -31.112 32.106 1.00 11.75 123 GLN A N 1
ATOM 1005 C CA . GLN A 1 123 ? -59.837 -30.125 33.179 1.00 12.18 123 GLN A CA 1
ATOM 1006 C C . GLN A 1 123 ? -58.992 -30.682 34.320 1.00 13.02 123 GLN A C 1
ATOM 1007 O O . GLN A 1 123 ? -58.582 -31.832 34.292 1.00 13.41 123 GLN A O 1
ATOM 1013 N N . THR A 1 124 ? -58.722 -29.843 35.309 1.00 14.01 124 THR A N 1
ATOM 1014 C CA . THR A 1 124 ? -57.971 -30.267 36.485 1.00 14.83 124 THR A CA 1
ATOM 1015 C C . THR A 1 124 ? -58.849 -31.165 37.359 1.00 14.58 124 THR A C 1
ATOM 1016 O O . THR A 1 124 ? -60.069 -30.977 37.430 1.00 12.85 124 THR A O 1
ATOM 1020 N N . ALA A 1 125 ? -58.236 -32.152 38.013 1.00 15.22 125 ALA A N 1
ATOM 1021 C CA . ALA A 1 125 ? -58.983 -33.074 38.854 1.00 15.07 125 ALA A CA 1
ATOM 1022 C C . ALA A 1 125 ? -59.816 -32.335 39.895 1.00 15.56 125 ALA A C 1
ATOM 1023 O O . ALA A 1 125 ? -59.353 -31.358 40.483 1.00 15.66 125 ALA A O 1
ATOM 1025 N N . PRO A 1 126 ? -61.063 -32.780 40.111 1.00 14.98 126 PRO A N 1
ATOM 1026 C CA . PRO A 1 126 ? -61.940 -32.000 40.997 1.00 15.56 126 PRO A CA 1
ATOM 1027 C C . PRO A 1 126 ? -61.558 -31.972 42.481 1.00 15.64 126 PRO A C 1
ATOM 1028 O O . PRO A 1 126 ? -61.062 -32.971 43.035 1.00 17.36 126 PRO A O 1
ATOM 1032 N N . GLN A 1 127 ? -61.813 -30.823 43.098 1.00 15.09 127 GLN A N 1
ATOM 1033 C CA . GLN A 1 127 ? -61.695 -30.626 44.537 1.00 14.69 127 GLN A CA 1
ATOM 1034 C C . GLN A 1 127 ? -63.014 -30.077 45.053 1.00 14.09 127 GLN A C 1
ATOM 1035 O O . GLN A 1 127 ? -63.615 -29.197 44.431 1.00 12.83 127 GLN A O 1
ATOM 1041 N N . PHE A 1 128 ? -63.452 -30.583 46.205 1.00 13.91 128 PHE A N 1
ATOM 1042 C CA . PHE A 1 128 ? -64.628 -30.058 46.898 1.00 13.89 128 PHE A CA 1
ATOM 1043 C C . PHE A 1 128 ? -64.310 -29.687 48.345 1.00 15.00 128 PHE A C 1
ATOM 1044 O O . PHE A 1 128 ? -63.472 -30.330 48.984 1.00 16.07 128 PHE A O 1
ATOM 1052 N N . LYS A 1 129 ? -65.013 -28.677 48.858 1.00 15.28 129 LYS A N 1
ATOM 1053 C CA . LYS A 1 129 ? -65.011 -28.345 50.291 1.00 18.51 129 LYS A CA 1
ATOM 1054 C C . LYS A 1 129 ? -66.455 -28.092 50.713 1.0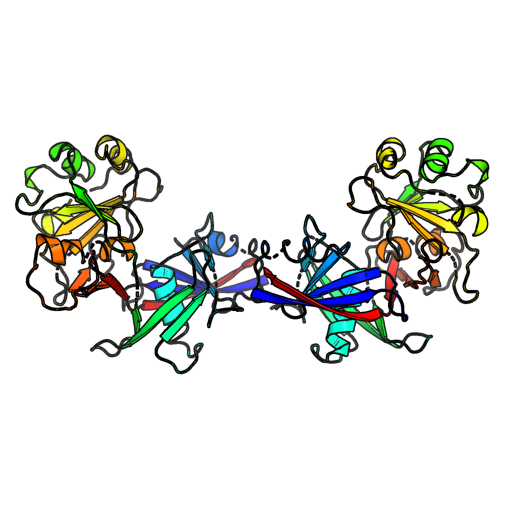0 18.87 129 LYS A C 1
ATOM 1055 O O . LYS A 1 129 ? -67.209 -27.482 49.962 1.00 17.21 129 LYS A O 1
ATOM 1061 N N . ASP A 1 130 ? -66.859 -28.532 51.907 1.00 20.45 130 ASP A N 1
ATOM 1062 C CA . ASP A 1 130 ? -68.227 -28.265 52.357 1.00 21.02 130 ASP A CA 1
ATOM 1063 C C . ASP A 1 130 ? -68.428 -26.776 52.633 1.00 20.29 130 ASP A C 1
ATOM 1064 O O . ASP A 1 130 ? -67.502 -26.083 53.038 1.00 21.51 130 ASP A O 1
ATOM 1069 N N . PHE A 1 131 ? -69.629 -26.284 52.360 1.00 20.45 131 PHE A N 1
ATOM 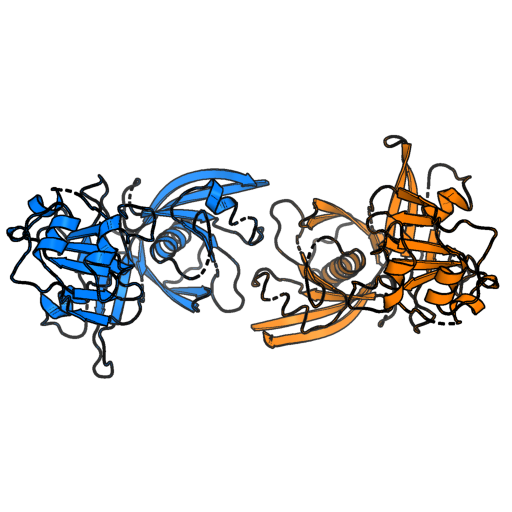1070 C CA . PHE A 1 131 ? -69.981 -24.918 52.690 1.00 19.95 131 PHE A CA 1
ATOM 1071 C C . PHE A 1 131 ? -70.530 -24.913 54.102 1.00 20.17 131 PHE A C 1
ATOM 1072 O O . PHE A 1 131 ? -71.525 -25.584 54.379 1.00 20.01 131 PHE A O 1
ATOM 1080 N N . ALA A 1 132 ? -69.883 -24.155 54.985 1.00 21.52 132 ALA A N 1
ATOM 1081 C CA . ALA A 1 132 ? -70.253 -24.167 56.397 1.00 22.09 132 ALA A CA 1
ATOM 1082 C C . ALA A 1 132 ? -70.921 -22.877 56.856 1.00 22.86 132 ALA A C 1
ATOM 1083 O O . ALA A 1 132 ? -71.194 -22.710 58.048 1.00 24.54 132 ALA A O 1
ATOM 1085 N N . GLY A 1 133 ? -71.183 -21.975 55.916 1.00 21.30 133 GLY A N 1
ATOM 1086 C CA . GLY A 1 133 ? -71.784 -20.675 56.217 1.00 20.21 133 GLY A CA 1
ATOM 1087 C C . GLY A 1 133 ? -73.286 -20.732 56.417 1.00 19.61 133 GLY A C 1
ATOM 1088 O O . GLY A 1 133 ? -73.864 -21.807 56.594 1.00 20.22 133 GLY A O 1
ATOM 1089 N N . SER A 1 134 ? -73.925 -19.567 56.379 1.00 19.31 134 SER A N 1
ATOM 1090 C CA . SER A 1 134 ? -75.361 -19.486 56.597 1.00 19.58 134 SER A CA 1
ATOM 1091 C C . SER A 1 134 ? -76.143 -19.703 55.308 1.00 19.44 134 SER A C 1
ATOM 1092 O O . SER A 1 134 ? -75.994 -18.948 54.348 1.00 19.22 134 SER A O 1
ATOM 1095 N N . LYS A 1 135 ? -77.009 -20.711 55.306 1.00 19.84 135 LYS A N 1
ATOM 1096 C CA . LYS A 1 135 ? -77.835 -21.003 54.130 1.00 19.38 135 LYS A CA 1
ATOM 1097 C C . LYS A 1 135 ? -78.833 -19.892 53.851 1.00 19.20 135 LYS A C 1
ATOM 1098 O O . LYS A 1 135 ? -79.085 -19.563 52.695 1.00 18.99 135 LYS A O 1
ATOM 1104 N N . GLU A 1 136 ? -79.409 -19.306 54.898 1.00 18.32 136 GLU A N 1
ATOM 1105 C CA . GLU A 1 136 ? -80.337 -18.205 54.670 0.50 17.82 136 GLU A CA 1
ATOM 1106 C C . GLU A 1 136 ? -79.634 -17.000 54.052 1.00 18.31 136 GLU A C 1
ATOM 1107 O O . GLU A 1 136 ? -80.186 -16.362 53.159 1.00 17.99 136 GLU A O 1
ATOM 1113 N N . GLU A 1 137 ? -78.427 -16.684 54.525 1.00 19.11 137 GLU A N 1
ATOM 1114 C CA . GLU A 1 137 ? -77.680 -15.541 53.989 1.00 19.26 137 GLU A CA 1
ATOM 1115 C C . GLU A 1 137 ? -77.287 -15.790 52.536 1.00 18.55 137 GLU A C 1
ATOM 1116 O O . GLU A 1 137 ? -77.323 -14.875 51.701 1.00 18.65 137 GLU A O 1
ATOM 1122 N N . LEU A 1 138 ? -76.908 -17.032 52.250 1.00 17.70 138 LEU A N 1
ATOM 1123 C CA . LEU A 1 138 ? -76.595 -17.444 50.888 1.00 17.07 138 LEU A CA 1
ATOM 1124 C C . LEU A 1 138 ? -77.818 -17.299 49.994 1.00 16.82 138 LEU A C 1
ATOM 1125 O O . LEU A 1 138 ? -77.736 -16.742 48.898 1.00 16.27 138 LEU A O 1
ATOM 1130 N N . ALA A 1 139 ? -78.962 -17.793 50.456 1.00 16.56 139 ALA A N 1
ATOM 1131 C CA . ALA A 1 139 ? -80.194 -17.678 49.686 1.00 16.56 139 ALA A CA 1
ATOM 1132 C C . ALA A 1 139 ? -80.514 -16.213 49.392 1.00 16.75 139 ALA A C 1
ATOM 1133 O O . ALA A 1 139 ? -80.847 -15.836 48.271 1.00 15.65 139 ALA A O 1
ATOM 1135 N N . HIS A 1 140 ? -80.406 -15.376 50.413 1.00 17.47 140 HIS A N 1
ATOM 1136 C CA . HIS A 1 140 ? -80.703 -13.966 50.252 1.00 18.53 140 HIS A CA 1
ATOM 1137 C C . HIS A 1 140 ? -79.757 -13.287 49.247 1.00 17.48 140 HIS A C 1
ATOM 1138 O O . HIS A 1 140 ? -80.162 -12.367 48.524 1.00 18.00 140 HIS A O 1
ATOM 1145 N N . SER A 1 141 ? -78.507 -13.747 49.201 1.00 17.67 141 SER A N 1
ATOM 1146 C CA . SER A 1 141 ? -77.492 -13.126 48.326 1.00 16.93 141 SER A CA 1
ATOM 1147 C C . SER A 1 141 ? -77.829 -13.323 46.853 1.00 16.70 141 SER A C 1
ATOM 1148 O O . SER A 1 141 ? -77.359 -12.565 45.995 1.00 16.29 141 SER A O 1
ATOM 1151 N N . ILE A 1 142 ? -78.628 -14.351 46.569 1.00 15.60 142 ILE A N 1
ATOM 1152 C CA . ILE A 1 142 ? -79.113 -14.593 45.212 1.00 15.78 142 ILE A CA 1
ATOM 1153 C C . ILE A 1 142 ? -80.608 -14.310 45.058 1.00 15.73 142 ILE A C 1
ATOM 1154 O O . ILE A 1 142 ? -81.243 -14.777 44.116 1.00 15.19 142 ILE A O 1
ATOM 1159 N N . GLY A 1 143 ? -81.164 -13.527 45.983 1.00 16.07 143 GLY A N 1
ATOM 1160 C CA . GLY A 1 143 ? -82.525 -13.039 45.838 1.00 17.12 143 GLY A CA 1
ATOM 1161 C C . GLY A 1 143 ? -83.610 -14.043 46.176 1.00 17.00 143 GLY A C 1
ATOM 1162 O O . GLY A 1 143 ? -84.756 -13.877 45.769 1.00 18.26 143 GLY A O 1
ATOM 1163 N N . LEU A 1 144 ? -83.248 -15.076 46.939 1.00 16.45 144 LEU A N 1
ATOM 1164 C CA . LEU A 1 144 ? -84.161 -16.155 47.287 1.00 16.35 144 LEU A CA 1
ATOM 1165 C C . LEU A 1 144 ? -84.441 -16.207 48.786 1.00 16.94 144 LEU A C 1
ATOM 1166 O O . LEU A 1 144 ? -83.879 -15.438 49.568 1.00 16.75 144 LEU A O 1
ATOM 1171 N N . GLU A 1 145 ? -85.315 -17.130 49.180 1.00 16.88 145 GLU A N 1
ATOM 1172 C CA . GLU A 1 145 ? -85.508 -17.428 50.594 1.00 17.37 145 GLU A CA 1
ATOM 1173 C C . GLU A 1 145 ? -84.976 -18.823 50.871 1.00 16.86 145 GLU A C 1
ATOM 1174 O O . GLU A 1 145 ? -84.723 -19.606 49.945 1.00 17.64 145 GLU A O 1
ATOM 1180 N N . VAL A 1 146 ? -84.796 -19.146 52.143 1.00 16.91 146 VAL A N 1
ATOM 1181 C CA . VAL A 1 146 ? -84.105 -20.377 52.507 1.00 15.68 146 VAL A CA 1
ATOM 1182 C C . VAL A 1 146 ? -84.816 -21.675 52.051 1.00 14.62 146 VAL A C 1
ATOM 1183 O O . VAL A 1 146 ? -84.173 -22.704 51.792 1.00 15.40 146 VAL A O 1
ATOM 1187 N N . ASN A 1 147 ? -86.141 -21.617 51.923 1.00 13.54 147 ASN A N 1
ATOM 1188 C CA . ASN A 1 147 ? -86.898 -22.782 51.475 1.00 13.68 147 ASN A CA 1
ATOM 1189 C C . ASN A 1 147 ? -86.943 -22.923 49.958 1.00 13.53 147 ASN A C 1
ATOM 1190 O O . ASN A 1 147 ? -87.617 -23.801 49.436 1.00 13.43 147 ASN A O 1
ATOM 1195 N N . ASP A 1 148 ? -86.193 -22.074 49.255 1.00 13.78 148 ASP A N 1
ATOM 1196 C CA . ASP A 1 148 ? -85.970 -22.276 47.815 1.00 13.31 148 ASP A CA 1
ATOM 1197 C C . ASP A 1 148 ? -84.804 -23.225 47.547 1.00 13.68 148 ASP A C 1
ATOM 1198 O O . ASP A 1 148 ? -84.641 -23.712 46.417 1.00 13.53 148 ASP A O 1
ATOM 1203 N N . LEU A 1 149 ? -83.979 -23.465 48.560 1.00 14.00 149 LEU A N 1
ATOM 1204 C CA . LEU A 1 149 ? -82.855 -24.397 48.434 1.00 15.15 149 LEU A CA 1
ATOM 1205 C C . LEU A 1 149 ? -83.345 -25.842 48.446 1.00 15.86 149 LEU A C 1
ATOM 1206 O O . LEU A 1 149 ? -84.362 -26.165 49.077 1.00 16.99 149 LEU A O 1
ATOM 1211 N N . ASP A 1 150 ? -82.617 -26.711 47.763 1.00 15.98 150 ASP A N 1
ATOM 1212 C CA . ASP A 1 150 ? -82.901 -28.135 47.773 1.00 16.51 150 ASP A CA 1
ATOM 1213 C C . ASP A 1 150 ? -82.157 -28.759 48.946 1.00 18.48 150 ASP A C 1
ATOM 1214 O O . ASP A 1 150 ? -80.937 -28.888 48.904 1.00 18.96 150 ASP A O 1
ATOM 1219 N N . VAL A 1 151 ? -82.900 -29.139 49.983 1.00 18.49 151 VAL A N 1
ATOM 1220 C CA . VAL A 1 151 ? -82.298 -29.649 51.210 1.00 19.66 151 VAL A CA 1
ATOM 1221 C C . VAL A 1 151 ? -81.622 -31.018 51.016 1.00 19.55 151 VAL A C 1
ATOM 1222 O O . VAL A 1 151 ? -80.752 -31.421 51.811 1.00 21.15 151 VAL A O 1
ATOM 1226 N N . SER A 1 152 ? -81.991 -31.714 49.945 1.00 17.67 152 SER A N 1
ATOM 1227 C CA A SER A 1 152 ? -81.543 -33.095 49.742 0.50 17.73 152 SER A CA 1
ATOM 1228 C CA B SER A 1 152 ? -81.549 -33.095 49.728 0.50 16.96 152 SER A CA 1
ATOM 1229 C C . SER A 1 152 ? -80.129 -33.220 49.178 1.00 16.97 152 SER A C 1
ATOM 1230 O O . SER A 1 152 ? -79.544 -34.306 49.195 1.00 17.44 152 SER A O 1
ATOM 1235 N N . LEU A 1 153 ? -79.583 -32.112 48.689 1.00 16.31 153 LEU A N 1
ATOM 1236 C CA . LEU A 1 153 ? -78.259 -32.116 48.076 1.00 15.80 153 LEU A CA 1
ATOM 1237 C C . LEU A 1 153 ? -77.392 -31.054 48.745 1.00 15.27 153 LEU A C 1
ATOM 1238 O O . LEU A 1 153 ? -77.897 -29.974 49.102 1.00 16.94 153 LEU A O 1
ATOM 1243 N N . PRO A 1 154 ? -76.094 -31.353 48.923 1.00 15.71 154 PRO A N 1
ATOM 1244 C CA . PRO A 1 154 ? -75.196 -30.464 49.656 1.00 14.43 154 PRO A CA 1
ATOM 1245 C C . PRO A 1 154 ? -74.731 -29.238 48.889 1.00 14.48 154 PRO A C 1
ATOM 1246 O O . PRO A 1 154 ? -74.535 -29.290 47.672 1.00 14.51 154 PRO A O 1
ATOM 1250 N N . ILE A 1 155 ? -74.583 -28.142 49.614 1.00 13.30 155 ILE A N 1
ATOM 1251 C CA . ILE A 1 155 ? -73.943 -26.942 49.088 1.00 13.69 155 ILE A CA 1
ATOM 1252 C C . ILE A 1 155 ? -72.450 -27.128 49.289 1.00 14.01 155 ILE A C 1
ATOM 1253 O O . ILE A 1 155 ? -71.998 -27.427 50.406 1.00 12.75 155 ILE A O 1
ATOM 1258 N N . VAL A 1 156 ? -71.679 -27.000 48.211 1.00 12.73 156 VAL A N 1
ATOM 1259 C CA . VAL A 1 156 ? -70.241 -27.208 48.290 1.00 12.24 156 VAL A CA 1
ATOM 1260 C C . VAL A 1 156 ? -69.502 -26.207 47.420 1.00 12.15 156 VAL A C 1
ATOM 1261 O O . VAL A 1 156 ? -70.041 -25.711 46.432 1.00 12.32 156 VAL A O 1
ATOM 1265 N N . TYR A 1 157 ? -68.276 -25.903 47.809 1.00 11.95 157 TYR A N 1
ATOM 1266 C CA . TYR A 1 157 ? -67.311 -25.251 46.928 1.00 12.16 157 TYR A CA 1
ATOM 1267 C C . TYR A 1 157 ? -66.739 -26.357 46.071 1.00 11.79 157 TYR A C 1
ATOM 1268 O O . TYR A 1 157 ? -66.430 -27.433 46.584 1.00 12.49 157 TYR A O 1
ATOM 1277 N N . GLY A 1 158 ? -66.591 -26.101 44.776 1.00 11.70 158 GLY A N 1
ATOM 1278 C CA . GLY A 1 158 ? -65.997 -27.076 43.869 1.00 12.47 158 GLY A CA 1
ATOM 1279 C C . GLY A 1 158 ? -65.082 -26.412 42.851 1.00 11.37 158 GLY A C 1
ATOM 1280 O O . GLY A 1 158 ? -65.286 -25.259 42.475 1.00 11.27 158 GLY A O 1
ATOM 1281 N N . SER A 1 159 ? -64.041 -27.121 42.428 1.00 10.62 159 SER A N 1
ATOM 1282 C CA . SER A 1 159 ? -63.109 -26.604 41.433 1.00 10.92 159 SER A CA 1
ATOM 1283 C C . SER A 1 159 ? -62.615 -27.710 40.527 1.00 10.69 159 SER A C 1
ATOM 1284 O O . SER A 1 159 ? -62.203 -28.775 41.017 1.00 11.47 159 SER A O 1
ATOM 1287 N N . THR A 1 160 ? -62.634 -27.444 39.221 1.00 11.53 160 THR A N 1
ATOM 1288 C CA . THR A 1 160 ? -61.842 -28.218 38.254 1.00 11.65 160 THR A CA 1
ATOM 1289 C C . THR A 1 160 ? -60.860 -27.266 37.552 1.00 13.38 160 THR A C 1
ATOM 1290 O O . THR A 1 160 ? -60.481 -27.479 36.394 1.00 13.66 160 THR A O 1
ATOM 1294 N N . GLY A 1 161 ? -60.448 -26.230 38.275 1.00 14.00 161 GLY A N 1
ATOM 1295 C CA . GLY A 1 161 ? -59.587 -25.176 37.727 1.00 14.74 161 GLY A CA 1
ATOM 1296 C C . GLY A 1 161 ? -59.903 -23.817 38.332 1.00 16.05 161 GLY A C 1
ATOM 1297 O O . GLY A 1 161 ? -59.004 -23.005 38.541 1.00 17.12 161 GLY A O 1
ATOM 1298 N N . ASN A 1 162 ? -61.181 -23.577 38.624 1.00 15.89 162 ASN A N 1
ATOM 1299 C CA . ASN A 1 162 ? -61.617 -22.346 39.294 1.00 15.27 162 ASN A CA 1
ATOM 1300 C C . ASN A 1 162 ? -62.674 -22.672 40.332 1.00 15.27 162 ASN A C 1
ATOM 1301 O O . ASN A 1 162 ? -63.490 -23.562 40.117 1.00 14.01 162 ASN A O 1
ATOM 1306 N N . TRP A 1 163 ? -62.674 -21.955 41.453 1.00 14.14 163 TRP A N 1
ATOM 1307 C CA . TRP A 1 163 ? -63.601 -22.256 42.538 1.00 12.86 163 TRP A CA 1
ATOM 1308 C C . TRP A 1 163 ? -64.966 -21.619 42.331 1.00 12.16 163 TRP A C 1
ATOM 1309 O O . TRP A 1 163 ? -65.075 -20.400 42.132 1.00 11.80 163 TRP A O 1
ATOM 1320 N N . THR A 1 164 ? -66.005 -22.452 42.397 1.00 11.70 164 THR A N 1
ATOM 1321 C CA . THR A 1 164 ? -67.396 -21.983 42.369 1.00 11.68 164 THR A CA 1
ATOM 1322 C C . THR A 1 164 ? -68.172 -22.675 43.502 1.00 12.97 164 THR A C 1
ATOM 1323 O O . THR A 1 164 ? -67.721 -23.686 44.025 1.00 13.46 164 THR A O 1
ATOM 1327 N N . VAL A 1 165 ? -69.313 -22.119 43.886 1.00 11.95 165 VAL A N 1
ATOM 1328 C CA . VAL A 1 165 ? -70.170 -22.754 44.893 1.00 11.43 165 VAL A CA 1
ATOM 1329 C C . VAL A 1 165 ? -71.363 -23.372 44.189 1.00 10.70 165 VAL A C 1
ATOM 1330 O O . VAL A 1 165 ? -72.162 -22.663 43.554 1.00 11.70 165 VAL A O 1
ATOM 1334 N N . ILE A 1 166 ? -71.475 -24.696 44.284 1.00 10.08 166 ILE A N 1
ATOM 1335 C CA . ILE A 1 166 ? -72.629 -25.392 43.753 1.00 10.89 166 ILE A CA 1
ATOM 1336 C C . ILE A 1 166 ? -73.751 -25.293 44.798 1.00 11.28 166 ILE A C 1
ATOM 1337 O O . ILE A 1 166 ? -73.608 -25.815 45.906 1.00 11.55 166 ILE A O 1
ATOM 1342 N N . VAL A 1 167 ? -74.844 -24.620 44.442 1.00 11.37 167 VAL A N 1
ATOM 1343 C CA . VAL A 1 167 ? -75.980 -24.380 45.329 1.00 11.66 167 VAL A CA 1
ATOM 1344 C C . VAL A 1 167 ? -77.250 -25.043 44.761 1.00 11.44 167 VAL A C 1
ATOM 1345 O O . VAL A 1 167 ? -77.919 -24.475 43.881 1.00 11.78 167 VAL A O 1
ATOM 1349 N N . PRO A 1 168 ? -77.578 -26.250 45.242 1.00 11.46 168 PRO A N 1
ATOM 1350 C CA . PRO A 1 168 ? -78.797 -26.908 44.750 1.00 10.98 168 PRO A CA 1
ATOM 1351 C C . PRO A 1 168 ? -80.070 -26.148 45.144 1.00 11.89 168 PRO A C 1
ATOM 1352 O O . PRO A 1 168 ? -80.274 -25.840 46.334 1.00 11.78 168 PRO A O 1
ATOM 1356 N N . VAL A 1 169 ? -80.898 -25.830 44.147 1.00 12.23 169 VAL A N 1
ATOM 1357 C CA . VAL A 1 169 ? -82.213 -25.216 44.378 1.00 11.90 169 VAL A CA 1
ATOM 1358 C C . VAL A 1 169 ? -83.335 -26.150 43.890 1.00 11.95 169 VAL A C 1
ATOM 1359 O O . VAL A 1 169 ? -83.085 -27.124 43.176 1.00 11.93 169 VAL A O 1
ATOM 1363 N N . LYS A 1 170 ? -84.564 -25.873 44.304 1.00 12.88 170 LYS A N 1
ATOM 1364 C CA . LYS A 1 170 ? -85.648 -26.824 44.093 1.00 13.13 170 LYS A CA 1
ATOM 1365 C C . LYS A 1 170 ? -85.968 -27.106 42.624 1.00 13.42 170 LYS A C 1
ATOM 1366 O O . LYS A 1 170 ? -86.147 -28.259 42.248 1.00 14.28 170 LYS A O 1
ATOM 1372 N N . ASN A 1 171 ? -86.033 -26.062 41.800 1.00 12.98 171 ASN A N 1
ATOM 1373 C CA . ASN A 1 171 ? -86.482 -26.232 40.412 1.00 13.28 171 ASN A CA 1
ATOM 1374 C C . ASN A 1 171 ? -86.235 -25.006 39.541 1.00 13.10 171 ASN A C 1
ATOM 1375 O O . ASN A 1 171 ? -85.644 -24.023 40.007 1.00 12.67 171 ASN A O 1
ATOM 1380 N N . LEU A 1 172 ? -86.696 -25.052 38.282 1.00 12.85 172 LEU A N 1
ATOM 1381 C CA . LEU A 1 172 ? -86.475 -23.936 37.351 1.00 12.45 172 LEU A CA 1
ATOM 1382 C C . LEU A 1 172 ? -87.207 -22.660 37.748 1.00 12.94 172 LEU A C 1
ATOM 1383 O O . LEU A 1 172 ? -86.700 -21.549 37.536 1.00 12.91 172 LEU A O 1
ATOM 1388 N N . ASP A 1 173 ? -88.383 -22.820 38.355 1.00 13.51 173 ASP A N 1
ATOM 1389 C CA . ASP A 1 173 ? -89.121 -21.662 38.830 1.00 14.92 173 ASP A CA 1
ATOM 1390 C C . ASP A 1 173 ? -88.286 -20.865 39.825 1.00 14.58 173 ASP A C 1
ATOM 1391 O O . ASP A 1 173 ? -88.307 -19.639 39.811 1.00 15.56 173 ASP A O 1
ATOM 1396 N N . VAL A 1 174 ? -87.534 -21.564 40.677 1.00 14.09 174 VAL A N 1
ATOM 1397 C CA . VAL A 1 174 ? -86.620 -20.897 41.597 1.00 13.71 174 VAL A CA 1
ATOM 1398 C C . VAL A 1 174 ? -85.504 -20.192 40.831 1.00 13.98 174 VAL A C 1
ATOM 1399 O O . VAL A 1 174 ? -85.184 -19.037 41.098 1.00 14.21 174 VAL A O 1
ATOM 1403 N N . CYS A 1 175 ? -84.926 -20.881 39.854 1.00 13.73 175 CYS A N 1
ATOM 1404 C CA . CYS A 1 175 ? -83.841 -20.275 39.092 1.00 14.42 175 CYS A CA 1
ATOM 1405 C C . CYS A 1 175 ? -84.282 -18.984 38.415 1.00 14.28 175 CYS A C 1
ATOM 1406 O O . CYS A 1 175 ? -83.502 -18.029 38.354 1.00 14.90 175 CYS A O 1
ATOM 1409 N N . GLU A 1 176 ? -85.526 -18.963 37.926 1.00 14.27 176 GLU A N 1
ATOM 1410 C CA . GLU A 1 176 ? -86.073 -17.804 37.193 1.00 16.27 176 GLU A CA 1
ATOM 1411 C C . GLU A 1 176 ? -86.184 -16.563 38.081 1.00 16.60 176 GLU A C 1
ATOM 1412 O O . GLU A 1 176 ? -86.111 -15.430 37.588 1.00 17.65 176 GLU A O 1
ATOM 1418 N N . ARG A 1 177 ? -86.364 -16.770 39.383 1.00 16.45 177 ARG A N 1
ATOM 1419 C CA . ARG A 1 177 ? -86.499 -15.674 40.340 1.00 17.53 177 ARG A CA 1
ATOM 1420 C C . ARG A 1 177 ? -85.179 -15.101 40.841 1.00 18.17 177 ARG A C 1
ATOM 1421 O O . ARG A 1 177 ? -85.154 -14.049 41.478 1.00 17.42 177 ARG A O 1
ATOM 1437 N N . LYS A 1 179 ? -81.760 -13.252 41.626 1.00 21.25 179 LYS A N 1
ATOM 1438 C CA A LYS A 1 179 ? -81.208 -11.927 41.396 0.50 21.46 179 LYS A CA 1
ATOM 1439 C CA B LYS A 1 179 ? -81.202 -11.933 41.381 0.50 21.72 179 LYS A CA 1
ATOM 1440 C C . LYS A 1 179 ? -79.935 -11.821 42.219 1.00 21.05 179 LYS A C 1
ATOM 1441 O O . LYS A 1 179 ? -80.000 -11.697 43.435 1.00 20.94 179 LYS A O 1
ATOM 1452 N N . PRO A 1 180 ? -78.766 -11.909 41.568 1.00 20.29 180 PRO A N 1
ATOM 1453 C CA . PRO A 1 180 ? -77.508 -11.896 42.300 1.00 19.67 180 PRO A CA 1
ATOM 1454 C C . PRO A 1 180 ? -77.171 -10.541 42.923 1.00 20.39 180 PRO A C 1
ATOM 1455 O O . PRO A 1 180 ? -77.259 -9.499 42.253 1.00 21.49 180 PRO A O 1
ATOM 1459 N N . ASN A 1 181 ? -76.798 -10.580 44.195 1.00 20.45 181 ASN A N 1
ATOM 1460 C CA . ASN A 1 181 ? -76.197 -9.446 44.877 1.00 20.67 181 ASN A CA 1
ATOM 1461 C C . ASN A 1 181 ? -74.702 -9.736 45.063 1.00 20.78 181 ASN A C 1
ATOM 1462 O O . ASN A 1 181 ? -74.237 -9.989 46.172 1.00 19.61 181 ASN A O 1
ATOM 1467 N N . ASN A 1 182 ? -73.953 -9.712 43.964 1.00 20.30 182 ASN A N 1
ATOM 1468 C CA . ASN A 1 182 ? -72.578 -10.219 43.970 1.00 20.10 182 ASN A CA 1
ATOM 1469 C C . ASN A 1 182 ? -71.677 -9.564 45.010 1.00 20.45 182 ASN A C 1
ATOM 1470 O O . ASN A 1 182 ? -70.798 -10.209 45.577 1.00 20.51 182 ASN A O 1
ATOM 1475 N N . GLU A 1 183 ? -71.909 -8.282 45.274 1.00 22.12 183 GLU A N 1
ATOM 1476 C CA . GLU A 1 183 ? -71.074 -7.531 46.209 1.00 23.19 183 GLU A CA 1
ATOM 1477 C C . GLU A 1 183 ? -71.080 -8.117 47.619 1.00 23.01 183 GLU A C 1
ATOM 1478 O O . GLU A 1 183 ? -70.124 -7.927 48.372 1.00 23.38 183 GLU A O 1
ATOM 1484 N N . VAL A 1 184 ? -72.142 -8.845 47.963 1.00 22.54 184 VAL A N 1
ATOM 1485 C CA . VAL A 1 184 ? -72.268 -9.413 49.303 1.00 22.85 184 VAL A CA 1
ATOM 1486 C C . VAL A 1 184 ? -71.731 -10.828 49.399 1.00 21.87 184 VAL A C 1
ATOM 1487 O O . VAL A 1 184 ? -71.629 -11.377 50.493 1.00 22.23 184 VAL A O 1
ATOM 1491 N N . PHE A 1 185 ? -71.360 -11.421 48.262 1.00 20.78 185 PHE A N 1
ATOM 1492 C CA . PHE A 1 185 ? -70.854 -12.795 48.277 1.00 20.46 185 PHE A CA 1
ATOM 1493 C C . PHE A 1 185 ? -69.702 -13.039 49.266 1.00 20.98 185 PHE A C 1
ATOM 1494 O O . PHE A 1 185 ? -69.749 -14.007 50.020 1.00 20.57 185 PHE A O 1
ATOM 1502 N N . PRO A 1 186 ? -68.660 -12.179 49.262 1.00 21.96 186 PRO A N 1
ATOM 1503 C CA . PRO A 1 186 ? -67.523 -12.413 50.158 1.00 22.74 186 PRO A CA 1
ATOM 1504 C C . PRO A 1 186 ? -67.896 -12.575 51.632 1.00 24.11 186 PRO A C 1
ATOM 1505 O O . PRO A 1 186 ? -67.235 -13.328 52.352 1.00 24.27 186 PRO A O 1
ATOM 1509 N N . SER A 1 187 ? -68.944 -11.881 52.072 1.00 24.82 187 SER A N 1
ATOM 1510 C CA . SER A 1 187 ? -69.359 -11.956 53.473 1.00 26.63 187 SER A CA 1
ATOM 1511 C C . SER A 1 187 ? -70.039 -13.281 53.798 1.00 26.52 187 SER A C 1
ATOM 1512 O O . SER A 1 187 ? -70.011 -13.733 54.947 1.00 27.67 187 SER A O 1
ATOM 1515 N N . VAL A 1 188 ? -70.640 -13.899 52.783 1.00 25.21 188 VAL A N 1
ATOM 1516 C CA . VAL A 1 188 ? -71.342 -15.168 52.947 1.00 23.92 188 VAL A CA 1
ATOM 1517 C C . VAL A 1 188 ? -70.385 -16.339 52.765 1.00 22.98 188 VAL A C 1
ATOM 1518 O O . VAL A 1 188 ? -70.508 -17.360 53.436 1.00 23.07 188 VAL A O 1
ATOM 1522 N N . LEU A 1 189 ? -69.426 -16.177 51.861 1.00 22.19 189 LEU A N 1
ATOM 1523 C CA . LEU A 1 189 ? -68.498 -17.253 51.497 1.00 22.18 189 LEU A CA 1
ATOM 1524 C C . LEU A 1 189 ? -67.170 -17.158 52.239 1.00 23.48 189 LEU A C 1
ATOM 1525 O O . LEU A 1 189 ? -66.141 -16.883 51.628 1.00 23.69 189 LEU A O 1
ATOM 1530 N N . LYS A 1 190 ? -67.195 -17.408 53.548 1.00 24.48 190 LYS A N 1
ATOM 1531 C CA . LYS A 1 190 ? -66.018 -17.192 54.402 1.00 25.58 190 LYS A CA 1
ATOM 1532 C C . LYS A 1 190 ? -64.777 -17.951 53.931 1.00 25.07 190 LYS A C 1
ATOM 1533 O O . LYS A 1 190 ? -63.666 -17.405 53.909 1.00 24.89 190 LYS A O 1
ATOM 1539 N N . GLU A 1 191 ? -64.975 -19.213 53.562 1.00 23.91 191 GLU A N 1
ATOM 1540 C CA . GLU A 1 191 ? -63.865 -20.095 53.225 1.00 23.15 191 GLU A CA 1
ATOM 1541 C C . GLU A 1 191 ? -63.163 -19.665 51.938 1.00 22.47 191 GLU A C 1
ATOM 1542 O O . GLU A 1 191 ? -61.930 -19.698 51.853 1.00 22.14 191 GLU A O 1
ATOM 1548 N N . ILE A 1 192 ? -63.954 -19.275 50.938 1.00 21.27 192 ILE A N 1
ATOM 1549 C CA . ILE A 1 192 ? -63.423 -18.835 49.646 1.00 19.50 192 ILE A CA 1
ATOM 1550 C C . ILE A 1 192 ? -64.181 -17.594 49.184 1.00 19.47 192 ILE A C 1
ATOM 1551 O O . ILE A 1 192 ? -65.094 -17.672 48.356 1.00 18.31 192 ILE A O 1
ATOM 1556 N N . PRO A 1 193 ? -63.810 -16.433 49.734 1.00 19.02 193 PRO A N 1
ATOM 1557 C CA . PRO A 1 193 ? -64.582 -15.209 49.552 1.00 18.98 193 PRO A CA 1
ATOM 1558 C C . PRO A 1 193 ? -64.697 -14.754 48.101 1.00 18.66 193 PRO A C 1
ATOM 1559 O O . PRO A 1 193 ? -65.634 -14.032 47.774 1.00 17.87 193 PRO A O 1
ATOM 1563 N N . ASN A 1 194 ? -63.762 -15.164 47.245 1.00 18.55 194 ASN A N 1
ATOM 1564 C CA . ASN A 1 194 ? -63.772 -14.729 45.854 1.00 18.52 194 ASN A CA 1
ATOM 1565 C C . ASN A 1 194 ? -64.350 -15.760 44.891 1.00 17.79 194 ASN A C 1
ATOM 1566 O O . ASN A 1 194 ? -64.201 -15.623 43.685 1.00 17.37 194 ASN A O 1
ATOM 1571 N N . ALA A 1 195 ? -65.014 -16.787 45.420 1.00 16.44 195 ALA A N 1
ATOM 1572 C CA . ALA A 1 195 ? -65.648 -17.788 44.548 1.00 14.74 195 ALA A CA 1
ATOM 1573 C C . ALA A 1 195 ? -66.855 -17.208 43.827 1.00 13.65 195 ALA A C 1
ATOM 1574 O O . ALA A 1 195 ? -67.531 -16.324 44.340 1.00 14.67 195 ALA A O 1
ATOM 1576 N N . SER A 1 196 ? -67.140 -17.728 42.630 1.00 12.10 196 SER A N 1
ATOM 1577 C CA . SER A 1 196 ? -68.415 -17.468 41.981 1.00 11.80 196 SER A CA 1
ATOM 1578 C C . SER A 1 196 ? -69.469 -18.366 42.634 1.00 10.82 196 SER A C 1
ATOM 1579 O O . SER A 1 196 ? -69.135 -19.277 43.408 1.00 11.53 196 SER A O 1
ATOM 1582 N N . ILE A 1 197 ? -70.737 -18.097 42.335 1.00 11.46 197 ILE A N 1
ATOM 1583 C CA . ILE A 1 197 ? -71.840 -18.918 42.826 1.00 11.94 197 ILE A CA 1
ATOM 1584 C C . ILE A 1 197 ? -72.636 -19.503 41.663 1.00 11.30 197 ILE A C 1
ATOM 1585 O O . ILE A 1 197 ? -73.103 -18.770 40.788 1.00 12.98 197 ILE A O 1
ATOM 1590 N N . HIS A 1 198 ? -72.785 -20.831 41.673 1.00 11.08 198 HIS A N 1
ATOM 1591 C CA . HIS A 1 198 ? -73.405 -21.520 40.555 1.00 11.21 198 HIS A CA 1
ATOM 1592 C C . HIS A 1 198 ? -74.554 -22.425 41.010 1.00 10.86 198 HIS A C 1
ATOM 1593 O O . HIS A 1 198 ? -74.370 -23.640 41.221 1.00 11.00 198 HIS A O 1
ATOM 1600 N N . PRO A 1 199 ? -75.748 -21.842 41.168 1.00 11.18 199 PRO A N 1
ATOM 1601 C CA . PRO A 1 199 ? -76.910 -22.634 41.570 1.00 11.55 199 PRO A CA 1
ATOM 1602 C C . PRO A 1 199 ? -77.281 -23.655 40.507 1.00 11.21 199 PRO A C 1
ATOM 1603 O O . PRO A 1 199 ? -77.074 -23.418 39.309 1.00 11.56 199 PRO A O 1
ATOM 1607 N N . ILE A 1 200 ? -77.804 -24.795 40.946 1.00 10.10 200 ILE A N 1
ATOM 1608 C CA . ILE A 1 200 ? -78.139 -25.888 40.046 1.00 10.46 200 ILE A CA 1
ATOM 1609 C C . ILE A 1 200 ? -79.481 -26.526 40.404 1.00 11.16 200 ILE A C 1
ATOM 1610 O O . ILE A 1 200 ? -79.965 -26.399 41.543 1.00 11.42 200 ILE A O 1
ATOM 1615 N N . CYS A 1 201 ? -80.099 -27.166 39.419 1.00 10.82 201 CYS A N 1
ATOM 1616 C CA . CYS A 1 201 ? -81.201 -28.102 39.704 1.00 11.00 201 CYS A CA 1
ATOM 1617 C C . CYS A 1 201 ? -81.243 -29.208 38.656 1.00 10.90 201 CYS A C 1
ATOM 1618 O O . CYS A 1 201 ? -80.634 -29.088 37.588 1.00 12.10 201 CYS A O 1
ATOM 1621 N N . LEU A 1 202 ? -81.933 -30.310 38.952 1.00 11.79 202 LEU A N 1
ATOM 1622 C CA . LEU A 1 202 ? -81.980 -31.420 38.001 1.00 12.95 202 LEU A CA 1
ATOM 1623 C C . LEU A 1 202 ? -83.070 -31.246 36.940 1.00 13.12 202 LEU A C 1
ATOM 1624 O O . LEU A 1 202 ? -82.976 -31.842 35.856 1.00 14.46 202 LEU A O 1
ATOM 1629 N N . GLU A 1 203 ? -84.097 -30.453 37.239 1.00 12.35 203 GLU A N 1
ATOM 1630 C CA . GLU A 1 203 ? -85.086 -30.075 36.216 1.00 13.31 203 GLU A CA 1
ATOM 1631 C C . GLU A 1 203 ? -84.395 -29.250 35.132 1.00 12.70 203 GLU A C 1
ATOM 1632 O O . GLU A 1 203 ? -83.623 -28.357 35.453 1.00 12.88 203 GLU A O 1
ATOM 1638 N N . THR A 1 204 ? -84.703 -29.522 33.867 1.00 12.94 204 THR A N 1
ATOM 1639 C CA . THR A 1 204 ? -84.049 -28.800 32.775 1.00 12.84 204 THR A CA 1
ATOM 1640 C C . THR A 1 204 ? -85.031 -28.316 31.713 1.00 13.23 204 THR A C 1
ATOM 1641 O O . THR A 1 204 ? -86.119 -28.894 31.536 1.00 15.03 204 THR A O 1
ATOM 1645 N N . TYR A 1 205 ? -84.639 -27.263 31.000 1.00 13.45 205 TYR A N 1
ATOM 1646 C CA . TYR A 1 205 ? -85.423 -26.786 29.868 1.00 14.80 205 TYR A CA 1
ATOM 1647 C C . TYR A 1 205 ? -85.257 -27.679 28.643 1.00 16.36 205 TYR A C 1
ATOM 1648 O O . TYR A 1 205 ? -86.215 -27.896 27.897 1.00 18.07 205 TYR A O 1
ATOM 1657 N N . ASP A 1 206 ? -84.029 -28.143 28.419 1.00 16.43 206 ASP A N 1
ATOM 1658 C CA . ASP A 1 206 ? -83.669 -28.919 27.232 1.00 18.41 206 ASP A CA 1
ATOM 1659 C C . ASP A 1 206 ? -83.818 -30.411 27.535 1.00 19.39 206 ASP A C 1
ATOM 1660 O O . ASP A 1 206 ? -83.445 -30.887 28.615 1.00 18.49 206 ASP A O 1
ATOM 1665 N N . GLU A 1 207 ? -84.326 -31.152 26.559 1.00 22.26 207 GLU A N 1
ATOM 1666 C CA . GLU A 1 207 ? -84.690 -32.553 26.786 1.00 24.67 207 GLU A CA 1
ATOM 1667 C C . GLU A 1 207 ? -83.504 -33.490 27.036 1.00 24.95 207 GLU A C 1
ATOM 1668 O O . GLU A 1 207 ? -83.573 -34.363 27.896 1.00 25.50 207 GLU A O 1
ATOM 1674 N N . LYS A 1 208 ? -82.417 -33.308 26.303 1.00 24.41 208 LYS A N 1
ATOM 1675 C CA . LYS A 1 208 ? -81.297 -34.249 26.411 1.00 24.91 208 LYS A CA 1
ATOM 1676 C C . LYS A 1 208 ? -80.397 -33.995 27.628 1.00 23.01 208 LYS A C 1
ATOM 1677 O O . LYS A 1 208 ? -79.410 -34.691 27.839 1.00 22.70 208 LYS A O 1
ATOM 1683 N N . VAL A 1 209 ? -80.781 -33.025 28.449 1.00 19.78 209 VAL A N 1
ATOM 1684 C CA . VAL A 1 209 ? -79.899 -32.479 29.477 1.00 17.02 209 VAL A CA 1
ATOM 1685 C C . VAL A 1 209 ? -80.220 -32.984 30.891 1.00 16.37 209 VAL A C 1
ATOM 1686 O O . VAL A 1 209 ? -81.393 -33.149 31.254 1.00 16.48 209 VAL A O 1
ATOM 1690 N N . HIS A 1 210 ? -79.177 -33.192 31.693 1.00 15.05 210 HIS A N 1
ATOM 1691 C CA A HIS A 1 210 ? -79.328 -33.792 33.019 0.50 14.42 210 HIS A CA 1
ATOM 1692 C CA B HIS A 1 210 ? -79.337 -33.779 33.023 0.50 15.01 210 HIS A CA 1
ATOM 1693 C C . HIS A 1 210 ? -79.254 -32.783 34.176 1.00 14.74 210 HIS A C 1
ATOM 1694 O O . HIS A 1 210 ? -79.720 -33.062 35.279 1.00 13.29 210 HIS A O 1
ATOM 1715 N N . HIS A 1 212 ? -79.327 -28.340 35.145 1.00 9.87 212 HIS A N 1
ATOM 1716 C CA . HIS A 1 212 ? -79.443 -26.930 34.839 1.00 10.29 212 HIS A CA 1
ATOM 1717 C C . HIS A 1 212 ? -78.605 -26.136 35.820 1.00 11.24 212 HIS A C 1
ATOM 1718 O O . HIS A 1 212 ? -78.584 -26.441 37.012 1.00 12.52 212 HIS A O 1
ATOM 1725 N N . GLY A 1 213 ? -77.921 -25.108 35.336 1.00 12.12 213 GLY A N 1
ATOM 1726 C CA . GLY A 1 213 ? -77.248 -24.172 36.246 1.00 12.96 213 GLY A CA 1
ATOM 1727 C C . GLY A 1 213 ? -77.337 -22.720 35.776 1.00 12.82 213 GLY A C 1
ATOM 1728 O O . GLY A 1 213 ? -77.745 -22.444 34.630 1.00 11.48 213 GLY A O 1
ATOM 1729 N N . ARG A 1 214 ? -76.968 -21.804 36.666 1.00 12.98 214 ARG A N 1
ATOM 1730 C CA . ARG A 1 214 ? -76.834 -20.378 36.366 1.00 12.97 214 ARG A CA 1
ATOM 1731 C C . ARG A 1 214 ? -75.519 -19.954 37.001 1.00 11.60 214 ARG A C 1
ATOM 1732 O O . ARG A 1 214 ? -75.115 -20.514 38.026 1.00 11.33 214 ARG A O 1
ATOM 1740 N N . HIS A 1 215 ? -74.836 -18.975 36.411 1.00 11.11 215 HIS A N 1
ATOM 1741 C CA . HIS A 1 215 ? -73.519 -18.602 36.915 1.00 12.10 215 HIS A CA 1
ATOM 1742 C C . HIS A 1 215 ? -73.453 -17.140 37.329 1.00 12.74 215 HIS A C 1
ATOM 1743 O O . HIS A 1 215 ? -73.546 -16.242 36.487 1.00 13.43 215 HIS A O 1
ATOM 1750 N N . PHE A 1 216 ? -73.249 -16.914 38.624 1.00 12.82 216 PHE A N 1
ATOM 1751 C CA . PHE A 1 216 ? -73.114 -15.563 39.143 1.00 12.91 216 PHE A CA 1
ATOM 1752 C C . PHE A 1 216 ? -71.662 -15.253 39.516 1.00 13.32 216 PHE A C 1
ATOM 1753 O O . PHE A 1 216 ? -71.049 -15.963 40.310 1.00 13.00 216 PHE A O 1
ATOM 1761 N N . SER A 1 217 ? -71.131 -14.174 38.945 1.00 15.85 217 SER A N 1
ATOM 1762 C CA . SER A 1 217 ? -69.711 -13.861 39.044 1.00 16.77 217 SER A CA 1
ATOM 1763 C C . SER A 1 217 ? -69.327 -13.505 40.471 1.00 18.20 217 SER A C 1
ATOM 1764 O O . SER A 1 217 ? -70.174 -13.132 41.287 1.00 18.22 217 SER A O 1
ATOM 1767 N N . SER A 1 218 ? -68.043 -13.626 40.776 1.00 19.16 218 SER A N 1
ATOM 1768 C CA . SER A 1 218 ? -67.586 -13.275 42.111 1.00 21.59 218 SER A CA 1
ATOM 1769 C C . SER A 1 218 ? -67.746 -11.771 42.303 1.00 22.39 218 SER A C 1
ATOM 1770 O O . SER A 1 218 ? -67.977 -11.022 41.346 1.00 21.45 218 SER A O 1
ATOM 1773 N N . ALA A 1 219 ? -67.623 -11.327 43.546 1.00 24.26 219 ALA A N 1
ATOM 1774 C CA . ALA A 1 219 ? -67.690 -9.905 43.840 1.00 26.31 219 ALA A CA 1
ATOM 1775 C C . ALA A 1 219 ? -66.552 -9.157 43.144 1.00 27.93 219 ALA A C 1
ATOM 1776 O O . ALA A 1 219 ? -66.674 -7.968 42.842 1.00 29.92 219 ALA A O 1
ATOM 1778 N N . TYR A 1 220 ? -65.459 -9.867 42.883 1.00 28.82 220 TYR A N 1
ATOM 1779 C CA . TYR A 1 220 ? -64.218 -9.269 42.386 1.00 30.35 220 TYR A CA 1
ATOM 1780 C C . TYR A 1 220 ? -64.093 -9.295 40.860 1.00 30.50 220 TYR A C 1
ATOM 1781 O O . TYR A 1 220 ? -63.043 -8.955 40.300 1.00 30.51 220 TYR A O 1
ATOM 1790 N N A ALA A 1 221 ? -65.169 -9.692 40.187 0.50 30.14 221 ALA A N 1
ATOM 1791 N N B ALA A 1 221 ? -65.173 -9.714 40.212 0.50 30.69 221 ALA A N 1
ATOM 1792 C CA A ALA A 1 221 ? -65.148 -9.897 38.739 0.50 29.75 221 ALA A CA 1
ATOM 1793 C CA B ALA A 1 221 ? -65.331 -9.555 38.780 0.50 30.79 221 ALA A CA 1
ATOM 1794 C C A ALA A 1 221 ? -65.651 -8.689 37.947 0.50 29.34 221 ALA A C 1
ATOM 1795 C C B ALA A 1 221 ? -66.116 -8.274 38.556 0.50 30.66 221 ALA A C 1
ATOM 1796 O O A ALA A 1 221 ? -65.267 -8.493 36.788 0.50 28.27 221 ALA A O 1
ATOM 1797 O O B ALA A 1 221 ? -66.796 -7.788 39.461 0.50 30.49 221 ALA A O 1
ATOM 1800 N N A GLY A 1 222 ? -66.516 -7.892 38.571 0.50 29.20 222 GLY A N 1
ATOM 1801 N N B GLY A 1 222 ? -66.015 -7.718 37.356 0.50 30.81 222 GLY A N 1
ATOM 1802 C CA A GLY A 1 222 ? -67.117 -6.734 37.911 0.50 29.31 222 GLY A CA 1
ATOM 1803 C CA B GLY A 1 222 ? -66.765 -6.518 37.026 0.50 30.21 222 GLY A CA 1
ATOM 1804 C C A GLY A 1 222 ? -68.445 -7.077 37.263 0.50 29.50 222 GLY A C 1
ATOM 1805 C C B GLY A 1 222 ? -68.067 -6.895 36.356 0.50 29.75 222 GLY A C 1
ATOM 1806 O O A GLY A 1 222 ? -69.444 -6.377 37.453 0.50 30.14 222 GLY A O 1
ATOM 1807 O O B GLY A 1 222 ? -68.714 -6.061 35.724 0.50 29.83 222 GLY A O 1
ATOM 1808 N N . THR A 1 223 ? -68.450 -8.162 36.495 1.00 29.65 223 THR A N 1
ATOM 1809 C CA . THR A 1 223 ? -69.648 -8.668 35.835 1.00 28.44 223 THR A CA 1
ATOM 1810 C C . THR A 1 223 ? -70.633 -9.294 36.820 1.00 26.79 223 THR A C 1
ATOM 1811 O O . THR A 1 223 ? -70.300 -9.537 37.986 1.00 27.50 223 THR A O 1
ATOM 1815 N N . ILE A 1 224 ? -71.840 -9.569 36.332 1.00 24.98 224 ILE A N 1
ATOM 1816 C CA . ILE A 1 224 ? -72.903 -10.121 37.170 1.00 23.34 224 ILE A CA 1
ATOM 1817 C C . ILE A 1 224 ? -73.199 -11.587 36.868 1.00 20.99 224 ILE A C 1
ATOM 1818 O O . ILE A 1 224 ? -73.372 -12.386 37.790 1.00 17.42 224 ILE A O 1
ATOM 1823 N N . GLU A 1 225 ? -73.274 -11.930 35.582 1.00 19.86 225 GLU A N 1
ATOM 1824 C CA . GLU A 1 225 ? -73.668 -13.280 35.170 1.00 18.73 225 GLU A CA 1
ATOM 1825 C C . GLU A 1 225 ? -73.032 -13.724 33.843 1.00 20.03 225 GLU A C 1
ATOM 1826 O O . GLU A 1 225 ? -73.042 -12.978 32.876 1.00 21.33 225 GLU A O 1
ATOM 1832 N N . ASP A 1 226 ? -72.510 -14.951 33.814 1.00 19.08 226 ASP A N 1
ATOM 1833 C CA . ASP A 1 226 ? -71.820 -15.537 32.648 1.00 17.81 226 ASP A CA 1
ATOM 1834 C C . ASP A 1 226 ? -72.813 -16.438 31.882 1.00 17.39 226 ASP A C 1
ATOM 1835 O O . ASP A 1 226 ? -73.589 -17.164 32.495 1.00 16.61 226 ASP A O 1
ATOM 1840 N N . PRO A 1 227 ? -72.821 -16.380 30.543 1.00 16.01 227 PRO A N 1
ATOM 1841 C CA . PRO A 1 227 ? -73.819 -17.132 29.757 1.00 15.21 227 PRO A CA 1
ATOM 1842 C C . PRO A 1 227 ? -73.742 -18.687 29.787 1.00 13.89 227 PRO A C 1
ATOM 1843 O O . PRO A 1 227 ? -74.765 -19.370 29.959 1.00 13.18 227 PRO A O 1
ATOM 1847 N N . VAL A 1 228 ? -72.551 -19.232 29.572 1.00 12.51 228 VAL A N 1
ATOM 1848 C CA . VAL A 1 228 ? -72.341 -20.681 29.560 1.00 12.07 228 VAL A CA 1
ATOM 1849 C C . VAL A 1 228 ? -70.897 -20.932 29.957 1.00 11.58 228 VAL A C 1
ATOM 1850 O O . VAL A 1 228 ? -69.972 -20.533 29.248 1.00 12.11 228 VAL A O 1
ATOM 1854 N N . THR A 1 229 ? -70.698 -21.564 31.103 1.00 9.50 229 THR A N 1
ATOM 1855 C CA . THR A 1 229 ? -69.410 -21.561 31.785 1.00 9.69 229 THR A CA 1
ATOM 1856 C C . THR A 1 229 ? -68.818 -22.975 31.812 1.00 9.70 229 THR A C 1
ATOM 1857 O O . THR A 1 229 ? -69.325 -23.859 32.509 1.00 10.58 229 THR A O 1
ATOM 1861 N N . GLY A 1 230 ? -67.754 -23.191 31.048 1.00 9.81 230 GLY A N 1
ATOM 1862 C CA . GLY A 1 230 ? -67.167 -24.524 30.924 1.00 9.73 230 GLY A CA 1
ATOM 1863 C C . GLY A 1 230 ? -66.521 -25.007 32.212 1.00 9.71 230 GLY A C 1
ATOM 1864 O O . GLY A 1 230 ? -66.645 -26.174 32.568 1.00 9.94 230 GLY A O 1
ATOM 1865 N N . THR A 1 231 ? -65.805 -24.121 32.896 1.00 10.04 231 THR A N 1
ATOM 1866 C CA . THR A 1 231 ? -65.171 -24.487 34.174 1.00 9.98 231 THR A CA 1
ATOM 1867 C C . THR A 1 231 ? -66.220 -25.020 35.178 1.00 10.01 231 THR A C 1
ATOM 1868 O O . THR A 1 231 ? -66.076 -26.129 35.740 1.00 8.85 231 THR A O 1
ATOM 1872 N N . ALA A 1 232 ? -67.276 -24.239 35.403 1.00 9.29 232 ALA A N 1
ATOM 1873 C CA . ALA A 1 232 ? -68.300 -24.632 36.373 1.00 9.10 232 ALA A CA 1
ATOM 1874 C C . ALA A 1 232 ? -69.035 -25.887 35.935 1.00 9.60 232 ALA A C 1
ATOM 1875 O O . ALA A 1 232 ? -69.451 -26.693 36.759 1.00 10.59 232 ALA A O 1
ATOM 1877 N N . SER A 1 233 ? -69.169 -26.068 34.628 1.00 10.45 233 SER A N 1
ATOM 1878 C CA . SER A 1 233 ? -69.840 -27.248 34.103 1.00 9.56 233 SER A CA 1
ATOM 1879 C C . SER A 1 233 ? -69.079 -28.498 34.486 1.00 9.86 233 SER A C 1
ATOM 1880 O O . SER A 1 233 ? -69.683 -29.516 34.844 1.00 9.46 233 SER A O 1
ATOM 1883 N N . GLY A 1 234 ? -67.752 -28.429 34.399 1.00 9.26 234 GLY A N 1
ATOM 1884 C CA . GLY A 1 234 ? -66.923 -29.560 34.807 1.00 9.17 234 GLY A CA 1
ATOM 1885 C C . GLY A 1 234 ? -67.143 -29.898 36.275 1.00 8.63 234 GLY A C 1
ATOM 1886 O O . GLY A 1 234 ? -67.253 -31.085 36.654 1.00 9.68 234 GLY A O 1
ATOM 1887 N N . VAL A 1 235 ? -67.200 -28.868 37.120 1.00 9.19 235 VAL A N 1
ATOM 1888 C CA . VAL A 1 235 ? -67.521 -29.068 38.536 1.00 9.30 235 VAL A CA 1
ATOM 1889 C C . VAL A 1 235 ? -68.890 -29.719 38.702 1.00 9.18 235 VAL A C 1
ATOM 1890 O O . VAL A 1 235 ? -69.028 -30.647 39.497 1.00 9.49 235 VAL A O 1
ATOM 1902 N N . GLY A 1 237 ? -70.392 -31.722 36.683 1.00 9.52 237 GLY A N 1
ATOM 1903 C CA . GLY A 1 237 ? -70.284 -33.141 36.307 1.00 9.45 237 GLY A CA 1
ATOM 1904 C C . GLY A 1 237 ? -69.686 -33.962 37.434 1.00 10.07 237 GLY A C 1
ATOM 1905 O O . GLY A 1 237 ? -70.169 -35.054 37.752 1.00 11.28 237 GLY A O 1
ATOM 1906 N N . ALA A 1 238 ? -68.613 -33.450 38.027 1.00 9.86 238 ALA A N 1
ATOM 1907 C CA . ALA A 1 238 ? -67.992 -34.137 39.157 1.00 10.71 238 ALA A CA 1
ATOM 1908 C C . ALA A 1 238 ? -68.968 -34.241 40.314 1.00 10.45 238 ALA A C 1
ATOM 1909 O O . ALA A 1 238 ? -69.007 -35.251 41.008 1.00 11.61 238 ALA A O 1
ATOM 1911 N N . TYR A 1 239 ? -69.713 -33.170 40.547 1.00 10.39 239 TYR A N 1
ATOM 1912 C CA . TYR A 1 239 ? -70.705 -33.131 41.606 1.00 10.83 239 TYR A CA 1
ATOM 1913 C C . TYR A 1 239 ? -71.770 -34.196 41.347 1.00 11.80 239 TYR A C 1
ATOM 1914 O O . TYR A 1 239 ? -72.144 -34.954 42.245 1.00 12.33 239 TYR A O 1
ATOM 1923 N N . TYR A 1 240 ? -72.259 -34.274 40.113 1.00 11.40 240 TYR A N 1
ATOM 1924 C CA . TYR A 1 240 ? -73.287 -35.243 39.740 1.00 12.60 240 TYR A CA 1
ATOM 1925 C C . TYR A 1 240 ? -72.812 -36.656 40.011 1.00 13.54 240 TYR A C 1
ATOM 1926 O O . TYR A 1 240 ? -73.544 -37.463 40.593 1.00 12.77 240 TYR A O 1
ATOM 1935 N N . ALA A 1 241 ? -71.585 -36.947 39.599 1.00 13.51 241 ALA A N 1
ATOM 1936 C CA . ALA A 1 241 ? -71.000 -38.275 39.769 1.00 14.89 241 ALA A CA 1
ATOM 1937 C C . ALA A 1 241 ? -70.717 -38.595 41.238 1.00 16.84 241 ALA A C 1
ATOM 1938 O O . ALA A 1 241 ? -70.589 -39.761 41.586 1.00 17.64 241 ALA A O 1
ATOM 1940 N N . THR A 1 242 ? -70.614 -37.568 42.083 1.00 18.31 242 THR A N 1
ATOM 1941 C CA . THR A 1 242 ? -70.237 -37.746 43.491 1.00 21.21 242 THR A CA 1
ATOM 1942 C C . THR A 1 242 ? -71.453 -37.766 44.427 1.00 22.36 242 THR A C 1
ATOM 1943 O O . THR A 1 242 ? -71.447 -38.497 45.433 1.00 24.16 242 THR A O 1
ATOM 1947 N N . TYR A 1 243 ? -72.495 -37.002 44.092 1.00 22.35 243 TYR A N 1
ATOM 1948 C CA . TYR A 1 243 ? -73.660 -36.840 44.970 1.00 22.76 243 TYR A CA 1
ATOM 1949 C C . TYR A 1 243 ? -74.992 -37.303 44.394 1.00 23.80 243 TYR A C 1
ATOM 1950 O O . TYR A 1 243 ? -75.940 -37.557 45.146 1.00 24.52 243 TYR A O 1
ATOM 1959 N N . VAL A 1 244 ? -75.093 -37.396 43.069 1.00 22.22 244 VAL A N 1
ATOM 1960 C CA . VAL A 1 244 ? -76.396 -37.601 42.446 1.00 23.27 244 VAL A CA 1
ATOM 1961 C C . VAL A 1 244 ? -76.537 -38.997 41.845 1.00 24.11 244 VAL A C 1
ATOM 1962 O O . VAL A 1 244 ? -77.440 -39.752 42.217 1.00 24.56 244 VAL A O 1
ATOM 1966 N N . GLU A 1 245 ? -75.645 -39.337 40.922 1.00 24.40 245 GLU A N 1
ATOM 1967 C CA . GLU A 1 245 ? -75.671 -40.639 40.268 1.00 24.67 245 GLU A CA 1
ATOM 1968 C C . GLU A 1 245 ? -74.288 -41.246 40.383 1.00 25.69 245 GLU A C 1
ATOM 1969 O O . GLU A 1 245 ? -73.442 -41.054 39.509 1.00 25.25 245 GLU A O 1
ATOM 1975 N N . LYS A 1 246 ? -74.055 -41.976 41.471 1.00 26.23 246 LYS A N 1
ATOM 1976 C CA . LYS A 1 246 ? -72.711 -42.462 41.792 1.00 27.38 246 LYS A CA 1
ATOM 1977 C C . LYS A 1 246 ? -72.381 -43.815 41.192 1.00 27.23 246 LYS A C 1
ATOM 1978 O O . LYS A 1 246 ? -71.212 -44.208 41.147 1.00 27.33 246 LYS A O 1
ATOM 1984 N N . ASP A 1 247 ? -73.410 -44.536 40.761 1.00 26.98 247 ASP A N 1
ATOM 1985 C CA . ASP A 1 247 ? -73.231 -45.916 40.343 1.00 26.64 247 ASP A CA 1
ATOM 1986 C C . ASP A 1 247 ? -72.926 -46.009 38.865 1.00 25.75 247 ASP A C 1
ATOM 1987 O O . ASP A 1 247 ? -73.828 -46.139 38.034 1.00 27.55 247 ASP A O 1
ATOM 1992 N N . PHE A 1 248 ? -71.644 -45.951 38.540 1.00 23.34 248 PHE A N 1
ATOM 1993 C CA . PHE A 1 248 ? -71.219 -46.142 37.177 1.00 21.63 248 PHE A CA 1
ATOM 1994 C C . PHE A 1 248 ? -69.902 -46.888 37.143 1.00 21.38 248 PHE A C 1
ATOM 1995 O O . PHE A 1 248 ? -69.126 -46.883 38.110 1.00 21.31 248 PHE A O 1
ATOM 2003 N N . ASP A 1 249 ? -69.674 -47.573 36.037 1.00 21.74 249 ASP A N 1
ATOM 2004 C CA . ASP A 1 249 ? -68.420 -48.243 35.831 1.00 21.41 249 ASP A CA 1
ATOM 2005 C C . ASP A 1 249 ? -67.614 -47.496 34.784 1.00 20.60 249 ASP A C 1
ATOM 2006 O O . ASP A 1 249 ? -68.101 -47.236 33.663 1.00 20.14 249 ASP A O 1
ATOM 2011 N N . HIS A 1 250 ? -66.407 -47.115 35.198 1.00 19.85 250 HIS A N 1
ATOM 2012 C CA . HIS A 1 250 ? -65.367 -46.580 34.328 1.00 19.52 250 HIS A CA 1
ATOM 2013 C C . HIS A 1 250 ? -65.641 -45.168 33.794 1.00 18.49 250 HIS A C 1
ATOM 2014 O O . HIS A 1 250 ? -64.821 -44.273 33.960 1.00 17.07 250 HIS A O 1
ATOM 2021 N N . GLU A 1 251 ? -66.791 -44.970 33.169 1.00 15.94 251 GLU A N 1
ATOM 2022 C CA . GLU A 1 251 ? -67.004 -43.737 32.415 1.00 15.52 251 GLU A CA 1
ATOM 2023 C C . GLU A 1 251 ? -68.479 -43.416 32.363 1.00 13.82 251 GLU A C 1
ATOM 2024 O O . GLU A 1 251 ? -69.318 -44.289 32.174 1.00 14.24 251 GLU A O 1
ATOM 2043 N N . GLU A 1 253 ? -71.178 -39.887 31.064 1.00 12.27 253 GLU A N 1
ATOM 2044 C CA . GLU A 1 253 ? -71.226 -38.517 30.592 1.00 14.20 253 GLU A CA 1
ATOM 2045 C C . GLU A 1 253 ? -72.590 -37.923 30.849 1.00 13.86 253 GLU A C 1
ATOM 2046 O O . GLU A 1 253 ? -73.582 -38.643 30.993 1.00 13.33 253 GLU A O 1
ATOM 2052 N N . LEU A 1 254 ? -72.628 -36.602 30.941 1.00 13.18 254 LEU A N 1
ATOM 2053 C CA . LEU A 1 254 ? -73.886 -35.907 31.070 1.00 13.30 254 LEU A CA 1
ATOM 2054 C C . LEU A 1 254 ? -73.792 -34.582 30.344 1.00 12.60 254 LEU A C 1
ATOM 2055 O O . LEU A 1 254 ? -72.699 -34.111 30.058 1.00 12.02 254 LEU A O 1
ATOM 2060 N N . ILE A 1 255 ? -74.939 -33.993 30.055 1.00 11.70 255 ILE A N 1
ATOM 2061 C CA . ILE A 1 255 ? -74.968 -32.671 29.440 1.00 11.32 255 ILE A CA 1
ATOM 2062 C C . ILE A 1 255 ? -75.573 -31.751 30.475 1.00 10.84 255 ILE A C 1
ATOM 2063 O O . ILE A 1 255 ? -76.578 -32.096 31.118 1.00 10.30 255 ILE A O 1
ATOM 2068 N N . VAL A 1 256 ? -74.944 -30.592 30.653 1.00 10.40 256 VAL A N 1
ATOM 2069 C CA . VAL A 1 256 ? -75.486 -29.545 31.488 1.00 10.62 256 VAL A CA 1
ATOM 2070 C C . VAL A 1 256 ? -75.884 -28.374 30.606 1.00 10.20 256 VAL A C 1
ATOM 2071 O O . VAL A 1 256 ? -75.318 -28.190 29.517 1.00 11.41 256 VAL A O 1
ATOM 2075 N N . GLU A 1 257 ? -76.873 -27.601 31.049 1.00 10.22 257 GLU A N 1
ATOM 2076 C CA . GLU A 1 257 ? -77.336 -26.449 30.276 1.00 10.44 257 GLU A CA 1
ATOM 2077 C C . GLU A 1 257 ? -77.244 -25.184 31.111 1.00 9.89 257 GLU A C 1
ATOM 2078 O O . GLU A 1 257 ? -77.293 -25.229 32.343 1.00 10.76 257 GLU A O 1
ATOM 2084 N N . GLN A 1 258 ? -77.142 -24.049 30.430 1.00 9.19 258 GLN A N 1
ATOM 2085 C CA . GLN A 1 258 ? -77.006 -22.770 31.111 1.00 8.51 258 GLN A CA 1
ATOM 2086 C C . GLN A 1 258 ? -77.406 -21.669 30.162 1.00 9.44 258 GLN A C 1
ATOM 2087 O O . GLN A 1 258 ? -77.203 -21.792 28.953 1.00 10.45 258 GLN A O 1
ATOM 2093 N N . GLY A 1 259 ? -77.935 -20.584 30.720 1.00 10.21 259 GLY A N 1
ATOM 2094 C CA . GLY A 1 259 ? -78.180 -19.369 29.944 1.00 11.29 259 GLY A CA 1
ATOM 2095 C C . GLY A 1 259 ? -79.618 -19.076 29.554 1.00 12.08 259 GLY A C 1
ATOM 2096 O O . GLY A 1 259 ? -79.886 -18.020 29.007 1.00 11.93 259 GLY A O 1
ATOM 2097 N N . GLN A 1 260 ? -80.535 -20.009 29.801 1.00 11.89 260 GLN A N 1
ATOM 2098 C CA . GLN A 1 260 ? -81.908 -19.847 29.340 1.00 12.17 260 GLN A CA 1
ATOM 2099 C C . GLN A 1 260 ? -82.568 -18.609 29.973 1.00 13.04 260 GLN A C 1
ATOM 2100 O O . GLN A 1 260 ? -83.333 -17.877 29.315 1.00 14.51 260 GLN A O 1
ATOM 2106 N N . GLU A 1 261 ? -82.242 -18.343 31.232 1.00 13.30 261 GLU A N 1
ATOM 2107 C CA . GLU A 1 261 ? -82.827 -17.218 31.961 1.00 14.04 261 GLU A CA 1
ATOM 2108 C C . GLU A 1 261 ? -82.372 -15.873 31.413 1.00 14.04 261 GLU A C 1
AT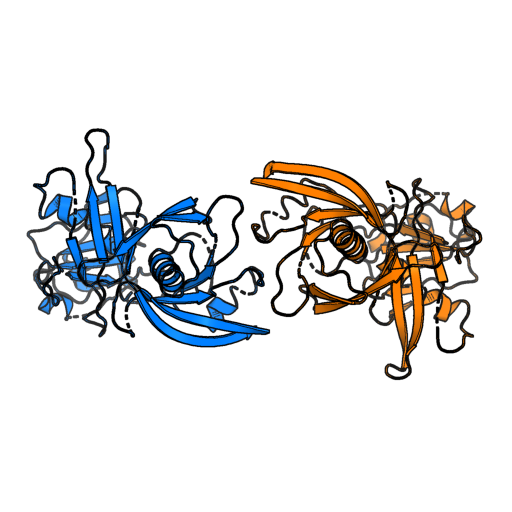OM 2109 O O . GLU A 1 261 ? -83.003 -14.835 31.669 1.00 16.39 261 GLU A O 1
ATOM 2115 N N . ILE A 1 262 ? -81.264 -15.880 30.672 1.00 12.04 262 ILE A N 1
ATOM 2116 C CA . ILE A 1 262 ? -80.822 -14.662 29.986 1.00 12.49 262 ILE A CA 1
ATOM 2117 C C . ILE A 1 262 ? -80.893 -14.821 28.471 1.00 12.60 262 ILE A C 1
ATOM 2118 O O . ILE A 1 262 ? -80.116 -14.201 27.734 1.00 14.21 262 ILE A O 1
ATOM 2123 N N . HIS A 1 263 ? -81.831 -15.658 28.028 1.00 12.23 263 HIS A N 1
ATOM 2124 C CA . HIS A 1 263 ? -82.239 -15.719 26.613 1.00 12.43 263 HIS A CA 1
ATOM 2125 C C . HIS A 1 263 ? -81.232 -16.412 25.717 1.00 12.79 263 HIS A C 1
ATOM 2126 O O . HIS A 1 263 ? -81.182 -16.163 24.504 1.00 14.26 263 HIS A O 1
ATOM 2133 N N . LYS A 1 264 ? -80.407 -17.262 26.324 1.00 12.28 264 LYS A N 1
ATOM 2134 C CA . LYS A 1 264 ? -79.418 -18.030 25.594 1.00 11.79 264 LYS A CA 1
ATOM 2135 C C . LYS A 1 264 ? -79.769 -19.506 25.689 1.00 10.39 264 LYS A C 1
ATOM 2136 O O . LYS A 1 264 ? -80.825 -19.874 26.224 1.00 10.47 264 LYS A O 1
ATOM 2142 N N . ASP A 1 265 ? -78.900 -20.359 25.164 1.00 10.87 265 ASP A N 1
ATOM 2143 C CA . ASP A 1 265 ? -79.148 -21.798 25.266 1.00 11.09 265 ASP A CA 1
ATOM 2144 C C . ASP A 1 265 ? -77.847 -22.558 25.111 1.00 11.70 265 ASP A C 1
ATOM 2145 O O . ASP A 1 265 ? -77.534 -23.093 24.038 1.00 11.56 265 ASP A O 1
ATOM 2150 N N . GLY A 1 266 ? -77.097 -22.590 26.203 1.00 10.54 266 GLY A N 1
ATOM 2151 C CA . GLY A 1 266 ? -75.788 -23.209 26.198 1.00 9.67 266 GLY A CA 1
ATOM 2152 C C . GLY A 1 266 ? -75.851 -24.628 26.713 1.00 9.22 266 GLY A C 1
ATOM 2153 O O . GLY A 1 266 ? -76.675 -24.952 27.582 1.00 10.08 266 GLY A O 1
ATOM 2154 N N . ARG A 1 267 ? -74.991 -25.468 26.161 1.00 8.79 267 ARG A N 1
ATOM 2155 C CA A ARG A 1 267 ? -74.864 -26.847 26.622 0.50 9.90 267 ARG A CA 1
ATOM 2156 C CA B ARG A 1 267 ? -74.869 -26.865 26.579 0.50 9.46 267 ARG A CA 1
ATOM 2157 C C . ARG A 1 267 ? -73.393 -27.221 26.665 1.00 9.84 267 ARG A C 1
ATOM 2158 O O . ARG A 1 267 ? -72.619 -26.876 25.775 1.00 10.48 267 ARG A O 1
ATOM 2173 N N . VAL A 1 268 ? -73.011 -27.901 27.733 1.00 8.78 268 VAL A N 1
ATOM 2174 C CA . VAL A 1 268 ? -71.669 -28.432 27.875 1.00 8.79 268 VAL A CA 1
ATOM 2175 C C . VAL A 1 268 ? -71.768 -29.919 28.162 1.00 8.17 268 VAL A C 1
ATOM 2176 O O . VAL A 1 268 ? -72.529 -30.341 29.039 1.00 8.75 268 VAL A O 1
ATOM 2180 N N . THR A 1 269 ? -71.034 -30.721 27.394 1.00 8.08 269 THR A N 1
ATOM 2181 C CA . THR A 1 269 ? -70.944 -32.151 27.692 1.00 9.02 269 THR A CA 1
ATOM 2182 C C . THR A 1 269 ? -69.800 -32.410 28.661 1.00 9.33 269 THR A C 1
ATOM 2183 O O . THR A 1 269 ? -68.690 -31.930 28.461 1.00 9.50 269 THR A O 1
ATOM 2187 N N . VAL A 1 270 ? -70.088 -33.148 29.730 1.00 8.46 270 VAL A N 1
ATOM 2188 C CA . VAL A 1 270 ? -69.085 -33.447 30.750 1.00 8.36 270 VAL A CA 1
ATOM 2189 C C . VAL A 1 270 ? -68.845 -34.939 30.829 1.00 9.48 270 VAL A C 1
ATOM 2190 O O . VAL A 1 270 ? -69.805 -35.701 30.971 1.00 9.84 270 VAL A O 1
ATOM 2194 N N . TYR A 1 271 ? -67.582 -35.336 30.713 1.00 9.36 271 TYR A N 1
ATOM 2195 C CA . TYR A 1 271 ? -67.197 -36.748 30.796 1.00 10.95 271 TYR A CA 1
ATOM 2196 C C . TYR A 1 271 ? -66.494 -36.995 32.120 1.00 10.80 271 TYR A C 1
ATOM 2197 O O . TYR A 1 271 ? -65.548 -36.276 32.484 1.00 11.79 271 TYR A O 1
ATOM 2206 N N . VAL A 1 272 ? -66.972 -37.996 32.857 1.00 10.24 272 VAL A N 1
ATOM 2207 C CA . VAL A 1 272 ? -66.414 -38.308 34.167 1.00 10.51 272 VAL A CA 1
ATOM 2208 C C . VAL A 1 272 ? -65.852 -39.716 34.092 1.00 12.41 272 VAL A C 1
ATOM 2209 O O . VAL A 1 272 ? -66.576 -40.649 33.741 1.00 12.03 272 VAL A O 1
ATOM 2213 N N . THR A 1 273 ? -64.557 -39.847 34.362 1.00 12.66 273 THR A N 1
ATOM 2214 C CA . THR A 1 273 ? -63.881 -41.143 34.216 1.00 14.41 273 THR A CA 1
ATOM 2215 C C . THR A 1 273 ? -63.232 -41.545 35.526 1.00 15.52 273 THR A C 1
ATOM 2216 O O . THR A 1 273 ? -62.675 -40.710 36.246 1.00 14.46 273 THR A O 1
ATOM 2220 N N . LYS A 1 274 ? -63.312 -42.823 35.867 1.00 16.98 274 LYS A N 1
ATOM 2221 C CA . LYS A 1 274 ? -62.493 -43.292 36.967 1.00 19.52 274 LYS A CA 1
ATOM 2222 C C . LYS A 1 274 ? -61.625 -44.450 36.518 1.00 20.92 274 LYS A C 1
ATOM 2223 O O . LYS A 1 274 ? -62.029 -45.282 35.701 1.00 21.74 274 LYS A O 1
ATOM 2229 N N . ASP A 1 275 ? -60.406 -44.448 37.026 1.00 21.80 275 ASP A N 1
ATOM 2230 C CA . ASP A 1 275 ? -59.462 -45.498 36.732 1.00 22.25 275 ASP A CA 1
ATOM 2231 C C . ASP A 1 275 ? -59.013 -46.051 38.063 1.00 22.30 275 ASP A C 1
ATOM 2232 O O . ASP A 1 275 ? -58.893 -45.304 39.031 1.00 22.08 275 ASP A O 1
ATOM 2237 N N . VAL A 1 276 ? -58.749 -47.354 38.102 1.00 22.08 276 VAL A N 1
ATOM 2238 C CA . VAL A 1 276 ? -58.368 -48.040 39.342 1.00 22.08 276 VAL A CA 1
ATOM 2239 C C . VAL A 1 276 ? -57.090 -47.494 40.017 1.00 22.24 276 VAL A C 1
ATOM 2240 O O . VAL A 1 276 ? -56.938 -47.624 41.237 1.00 23.67 276 VAL A O 1
ATOM 2244 N N . GLU A 1 277 ? -56.188 -46.881 39.247 1.00 22.35 277 GLU A N 1
ATOM 2245 C CA . GLU A 1 277 ? -54.950 -46.304 39.818 1.00 22.01 277 GLU A CA 1
ATOM 2246 C C . GLU A 1 277 ? -55.082 -44.818 40.139 1.00 21.89 277 GLU A C 1
ATOM 2247 O O . GLU A 1 277 ? -54.123 -44.197 40.607 1.00 21.84 277 GLU A O 1
ATOM 2253 N N A SER A 1 278 ? -56.238 -44.224 39.860 0.50 21.01 278 SER A N 1
ATOM 2254 N N B SER A 1 278 ? -56.254 -44.256 39.865 0.50 21.05 278 SER A N 1
ATOM 2255 C CA A SER A 1 278 ? -56.390 -42.779 40.075 0.50 20.49 278 SER A CA 1
ATOM 2256 C CA B SER A 1 278 ? -56.495 -42.838 40.106 0.50 20.59 278 SER A CA 1
ATOM 2257 C C A SER A 1 278 ? -57.150 -42.424 41.353 0.50 19.66 278 SER A C 1
ATOM 2258 C C B SER A 1 278 ? -57.000 -42.592 41.523 0.50 19.77 278 SER A C 1
ATOM 2259 O O A SER A 1 278 ? -58.192 -43.000 41.643 0.50 19.79 278 SER A O 1
ATOM 2260 O O B SER A 1 278 ? -57.711 -43.421 42.093 0.50 19.66 278 SER A O 1
ATOM 2265 N N . GLU A 1 279 ? -56.618 -41.456 42.096 1.00 18.80 279 GLU A N 1
ATOM 2266 C CA . GLU A 1 279 ? -57.179 -41.044 43.382 1.00 17.93 279 GLU A CA 1
ATOM 2267 C C . GLU A 1 279 ? -58.419 -40.178 43.232 1.00 16.73 279 GLU A C 1
ATOM 2268 O O . GLU A 1 279 ? -59.245 -40.122 44.132 1.00 17.12 279 GLU A O 1
ATOM 2274 N N . LYS A 1 280 ? -58.539 -39.493 42.099 1.00 15.98 280 LYS A N 1
ATOM 2275 C CA . LYS A 1 280 ? -59.661 -38.593 41.867 1.00 15.87 280 LYS A CA 1
ATOM 2276 C C . LYS A 1 280 ? -60.329 -38.940 40.549 1.00 14.86 280 LYS A C 1
ATOM 2277 O O . LYS A 1 280 ? -59.753 -39.630 39.700 1.00 14.55 280 LYS A O 1
ATOM 2283 N N . LEU A 1 281 ? -61.535 -38.428 40.362 1.00 12.90 281 LEU A N 1
ATOM 2284 C CA . LEU A 1 281 ? -62.189 -38.527 39.062 1.00 12.08 281 LEU A CA 1
ATOM 2285 C C . LEU A 1 281 ? -61.395 -37.731 38.033 1.00 12.41 281 LEU A C 1
ATOM 2286 O O . LEU A 1 281 ? -60.677 -36.776 38.366 1.00 12.80 281 LEU A O 1
ATOM 2291 N N . GLN A 1 282 ? -61.498 -38.163 36.782 1.00 11.95 282 GLN A N 1
ATOM 2292 C CA . GLN A 1 282 ? -60.949 -37.396 35.666 1.00 12.69 282 GLN A CA 1
ATOM 2293 C C . GLN A 1 282 ? -62.122 -36.702 35.005 1.00 11.51 282 GLN A C 1
ATOM 2294 O O . GLN A 1 282 ? -63.161 -37.321 34.773 1.00 11.03 282 GLN A O 1
ATOM 2300 N N . ILE A 1 283 ? -61.971 -35.406 34.737 1.00 9.09 283 ILE A N 1
ATOM 2301 C CA . ILE A 1 283 ? -63.053 -34.606 34.148 1.00 9.76 283 ILE A CA 1
ATOM 2302 C C . ILE A 1 283 ? -62.607 -34.043 32.819 1.00 9.39 283 ILE A C 1
ATOM 2303 O O . ILE A 1 283 ? -61.580 -33.367 32.743 1.00 10.48 283 ILE A O 1
ATOM 2308 N N . ASP A 1 284 ? -63.365 -34.357 31.776 1.00 9.78 284 ASP A N 1
ATOM 2309 C CA . ASP A 1 284 ? -63.229 -33.675 30.487 1.00 10.13 284 ASP A CA 1
ATOM 2310 C C . ASP A 1 284 ? -64.510 -32.915 30.177 1.00 10.02 284 ASP A C 1
ATOM 2311 O O . ASP A 1 284 ? -65.601 -33.294 30.590 1.00 10.26 284 ASP A O 1
ATOM 2316 N N . ILE A 1 285 ? -64.407 -31.854 29.396 1.00 9.32 285 ILE A N 1
ATOM 2317 C CA . ILE A 1 285 ? -65.618 -31.251 28.861 1.00 9.34 285 ILE A CA 1
ATOM 2318 C C . ILE A 1 285 ? -65.505 -31.132 27.352 1.00 8.72 285 ILE A C 1
ATOM 2319 O O . ILE A 1 285 ? -64.396 -31.145 26.784 1.00 9.45 285 ILE A O 1
ATOM 2324 N N . ALA A 1 286 ? -66.658 -31.042 26.701 1.00 9.67 286 ALA A N 1
ATOM 2325 C CA . ALA A 1 286 ? -66.688 -30.840 25.259 1.00 10.34 286 ALA A CA 1
ATOM 2326 C C . ALA A 1 286 ? -67.837 -29.928 24.901 1.00 10.42 286 ALA A C 1
ATOM 2327 O O . ALA A 1 286 ? -68.885 -29.938 25.547 1.00 11.07 286 ALA A O 1
ATOM 2329 N N . GLY A 1 287 ? -67.659 -29.164 23.831 1.00 10.59 287 GLY A N 1
ATOM 2330 C CA . GLY A 1 287 ? -68.737 -28.336 23.367 1.00 11.35 287 GLY A CA 1
ATOM 2331 C C . GLY A 1 287 ? -68.628 -28.176 21.872 1.00 9.89 287 GLY A C 1
ATOM 2332 O O . GLY A 1 287 ? -67.566 -28.409 21.272 1.00 10.26 287 GLY A O 1
ATOM 2333 N N . THR A 1 288 ? -69.744 -27.811 21.266 1.00 9.98 288 THR A N 1
ATOM 2334 C CA . THR A 1 288 ? -69.711 -27.359 19.895 1.00 9.77 288 THR A CA 1
ATOM 2335 C C . THR A 1 288 ? -69.698 -25.832 19.918 1.00 8.64 288 THR A C 1
ATOM 2336 O O . THR A 1 288 ? -69.630 -25.217 20.988 1.00 9.32 288 THR A O 1
ATOM 2340 N N . ALA A 1 289 ? -69.724 -25.220 18.739 1.00 8.42 289 ALA A N 1
ATOM 2341 C CA . ALA A 1 289 ? -69.734 -23.755 18.632 1.00 7.85 289 ALA A CA 1
ATOM 2342 C C . ALA A 1 289 ? -70.374 -23.381 17.312 1.00 8.21 289 ALA A C 1
ATOM 2343 O O . ALA A 1 289 ? -70.701 -24.242 16.489 1.00 9.11 289 ALA A O 1
ATOM 2345 N N . VAL A 1 290 ? -70.544 -22.082 17.095 1.00 7.20 290 VAL A N 1
ATOM 2346 C CA . VAL A 1 290 ? -71.221 -21.616 15.888 1.00 8.72 290 VAL A CA 1
ATOM 2347 C C . VAL A 1 290 ? -70.720 -20.228 15.494 1.00 9.40 290 VAL A C 1
ATOM 2348 O O . VAL A 1 290 ? -70.501 -19.377 16.349 1.00 8.69 290 VAL A O 1
ATOM 2352 N N . TYR A 1 291 ? -70.529 -20.028 14.190 1.00 8.57 291 TYR A N 1
ATOM 2353 C CA . TYR A 1 291 ? -70.204 -18.712 13.631 1.00 8.71 291 TYR A CA 1
ATOM 2354 C C . TYR A 1 291 ? -71.312 -17.721 13.953 1.00 8.36 291 TYR A C 1
ATOM 2355 O O . TYR A 1 291 ? -72.498 -18.038 13.791 1.00 9.19 291 TYR A O 1
ATOM 2364 N N . VAL A 1 292 ? -70.914 -16.524 14.384 1.00 7.91 292 VAL A N 1
ATOM 2365 C CA . VAL A 1 292 ? -71.869 -15.446 14.585 1.00 8.26 292 VAL A CA 1
ATOM 2366 C C . VAL A 1 292 ? -71.653 -14.319 13.561 1.00 8.82 292 VAL A C 1
ATOM 2367 O O . VAL A 1 292 ? -72.569 -13.983 12.782 1.00 8.99 292 VAL A O 1
ATOM 2371 N N . LYS A 1 293 ? -70.455 -13.735 13.562 1.00 9.08 293 LYS A N 1
ATOM 2372 C CA . LYS A 1 293 ? -70.144 -12.676 12.603 1.00 9.35 293 LYS A CA 1
ATOM 2373 C C . LYS A 1 293 ? -68.654 -12.477 12.427 1.00 9.19 293 LYS A C 1
ATOM 2374 O O . LYS A 1 293 ? -67.844 -13.045 13.168 1.00 10.12 293 LYS A O 1
ATOM 2380 N N . GLU A 1 294 ? -68.304 -11.655 11.429 1.00 9.66 294 GLU A N 1
ATOM 2381 C CA . GLU A 1 294 ? -66.929 -11.252 11.203 1.00 10.20 294 GLU A CA 1
ATOM 2382 C C . GLU A 1 294 ? -66.922 -9.750 11.009 1.00 10.40 294 GLU A C 1
ATOM 2383 O O . GLU A 1 294 ? -67.861 -9.196 10.438 1.00 10.73 294 GLU A O 1
ATOM 2389 N N . PHE A 1 295 ? -65.894 -9.087 11.511 1.00 10.30 295 PHE A N 1
ATOM 2390 C CA . PHE A 1 295 ? -65.820 -7.620 11.418 1.00 11.56 295 PHE A CA 1
ATOM 2391 C C . PHE A 1 295 ? -64.380 -7.147 11.469 1.00 11.67 295 PHE A C 1
ATOM 2392 O O . PHE A 1 295 ? -63.462 -7.907 11.801 1.00 12.69 295 PHE A O 1
ATOM 2400 N N . GLU A 1 296 ? -64.177 -5.873 11.134 1.00 13.47 296 GLU A N 1
ATOM 2401 C CA . GLU A 1 296 ? -62.834 -5.319 11.049 1.00 14.71 296 GLU A CA 1
ATOM 2402 C C . GLU A 1 296 ? -62.549 -4.466 12.259 1.00 14.20 296 GLU A C 1
ATOM 2403 O O . GLU A 1 296 ? -63.421 -3.727 12.720 1.00 14.25 296 GLU A O 1
ATOM 2409 N N . VAL A 1 297 ? -61.323 -4.580 12.767 1.00 14.82 297 VAL A N 1
ATOM 2410 C CA . VAL A 1 297 ? -60.823 -3.712 13.822 1.00 16.50 297 VAL A CA 1
ATOM 2411 C C . VAL A 1 297 ? -59.583 -3.005 13.291 1.00 16.88 297 VAL A C 1
ATOM 2412 O O . VAL A 1 297 ? -58.746 -3.629 12.652 1.00 16.77 297 VAL A O 1
ATOM 2416 N N . LEU A 1 298 ? -59.466 -1.702 13.556 1.00 17.85 298 LEU A N 1
ATOM 2417 C CA . LEU A 1 298 ? -58.296 -0.953 13.108 1.00 20.98 298 LEU A CA 1
ATOM 2418 C C . LEU A 1 298 ? -57.337 -0.720 14.263 1.00 21.31 298 LEU A C 1
ATOM 2419 O O . LEU A 1 298 ? -57.753 -0.320 15.351 1.00 20.79 298 LEU A O 1
ATOM 2424 N N . ILE A 1 299 ? -56.053 -0.980 14.030 1.00 22.19 299 ILE A N 1
ATOM 2425 C CA . ILE A 1 299 ? -55.039 -0.761 15.056 1.00 24.18 299 ILE A CA 1
ATOM 2426 C C . ILE A 1 299 ? -53.746 -0.183 14.497 1.00 25.62 299 ILE A C 1
ATOM 2427 O O . ILE A 1 299 ? -53.600 0.010 13.288 1.00 25.85 299 ILE A O 1
ATOM 2449 N N . LYS B 1 2 ? -37.226 -25.458 24.316 1.00 26.15 2 LYS B N 1
ATOM 2450 C CA . LYS B 1 2 ? -37.084 -25.017 22.934 1.00 24.13 2 LYS B CA 1
ATOM 2451 C C . LYS B 1 2 ? -35.633 -24.806 22.554 1.00 22.83 2 LYS B C 1
ATOM 2452 O O . LYS B 1 2 ? -34.868 -24.185 23.302 1.00 22.93 2 LYS B O 1
ATOM 2458 N N . THR B 1 3 ? -35.269 -25.325 21.385 1.00 21.41 3 THR B N 1
ATOM 2459 C CA . THR B 1 3 ? -33.930 -25.147 20.841 1.00 20.42 3 THR B CA 1
ATOM 2460 C C . THR B 1 3 ? -34.034 -24.209 19.657 1.00 19.75 3 THR B C 1
ATOM 2461 O O . THR B 1 3 ? -34.664 -24.529 18.643 1.00 19.61 3 THR B O 1
ATOM 2465 N N . ILE B 1 4 ? -33.427 -23.039 19.801 1.00 18.55 4 ILE B N 1
ATOM 2466 C CA . ILE B 1 4 ? -33.543 -22.007 18.787 1.00 17.92 4 ILE B CA 1
ATOM 2467 C C . ILE B 1 4 ? -32.202 -21.864 18.092 1.00 16.24 4 ILE B C 1
ATOM 2468 O O . ILE B 1 4 ? -31.172 -21.739 18.753 1.00 15.72 4 ILE B O 1
ATOM 2473 N N . ASN B 1 5 ? -32.214 -21.895 16.762 1.00 14.95 5 ASN B N 1
ATOM 2474 C CA . ASN B 1 5 ? -30.995 -21.613 16.002 1.00 15.44 5 ASN B CA 1
ATOM 2475 C C . ASN B 1 5 ? -30.793 -20.112 15.945 1.00 14.77 5 ASN B C 1
ATOM 2476 O O . ASN B 1 5 ? -31.691 -19.377 15.533 1.00 15.92 5 ASN B O 1
ATOM 2481 N N . VAL B 1 6 ? -29.611 -19.668 16.363 1.00 12.17 6 VAL B N 1
ATOM 2482 C CA . VAL B 1 6 ? -29.237 -18.257 16.269 1.00 10.94 6 VAL B CA 1
ATOM 2483 C C . VAL B 1 6 ? -28.077 -18.103 15.303 1.00 10.98 6 VAL B C 1
ATOM 2484 O O . VAL B 1 6 ? -27.065 -18.784 15.419 1.00 11.23 6 VAL B O 1
ATOM 2488 N N . PHE B 1 7 ? -28.249 -17.228 14.325 1.00 8.61 7 PHE B N 1
ATOM 2489 C CA . PHE B 1 7 ? -27.174 -16.887 13.409 1.00 9.71 7 PHE B CA 1
ATOM 2490 C C . PHE B 1 7 ? -26.463 -15.613 13.845 1.00 9.07 7 PHE B C 1
ATOM 2491 O O . PHE B 1 7 ? -27.044 -14.723 14.472 1.00 10.61 7 PHE B O 1
ATOM 2499 N N . HIS B 1 8 ? -25.169 -15.582 13.568 1.00 8.54 8 HIS B N 1
ATOM 2500 C CA . HIS B 1 8 ? -24.358 -14.405 13.793 1.00 8.58 8 HIS B CA 1
ATOM 2501 C C . HIS B 1 8 ? -23.769 -14.001 12.444 1.00 7.63 8 HIS B C 1
ATOM 2502 O O . HIS B 1 8 ? -22.991 -14.746 11.841 1.00 9.12 8 HIS B O 1
ATOM 2509 N N . TYR B 1 9 ? -24.188 -12.837 11.954 1.00 8.57 9 TYR B N 1
ATOM 2510 C CA . TYR B 1 9 ? -23.563 -12.201 10.795 1.00 8.69 9 TYR B CA 1
ATOM 2511 C C . TYR B 1 9 ? -22.991 -10.876 11.293 1.00 8.47 9 TYR B C 1
ATOM 2512 O O . TYR B 1 9 ? -23.583 -10.233 12.157 1.00 9.40 9 TYR B O 1
ATOM 2521 N N . ASP B 1 10 ? -21.828 -10.485 10.775 1.00 9.06 10 ASP B N 1
ATOM 2522 C CA . ASP B 1 10 ? -21.296 -9.144 11.045 1.00 8.41 10 ASP B CA 1
ATOM 2523 C C . ASP B 1 10 ? -21.773 -8.178 9.965 1.00 8.69 10 ASP B C 1
ATOM 2524 O O . ASP B 1 10 ? -21.654 -8.459 8.755 1.00 10.23 10 ASP B O 1
ATOM 2529 N N . ALA B 1 11 ? -22.318 -7.053 10.411 1.00 8.10 11 ALA B N 1
ATOM 2530 C CA . ALA B 1 11 ? -22.814 -6.026 9.516 1.00 9.15 11 ALA B CA 1
ATOM 2531 C C . ALA B 1 11 ? -21.722 -5.017 9.201 1.00 8.99 11 ALA B C 1
ATOM 2532 O O . ALA B 1 11 ? -20.835 -4.776 10.013 1.00 8.60 11 ALA B O 1
ATOM 2534 N N . PHE B 1 12 ? -21.821 -4.430 8.007 1.00 9.65 12 PHE B N 1
ATOM 2535 C CA . PHE B 1 12 ? -20.919 -3.366 7.534 1.00 9.46 12 PHE B CA 1
ATOM 2536 C C . PHE B 1 12 ? -19.481 -3.828 7.346 1.00 9.86 12 PHE B C 1
ATOM 2537 O O . PHE B 1 12 ? -18.536 -3.054 7.538 1.00 10.70 12 PHE B O 1
ATOM 2545 N N . THR B 1 13 ? -19.327 -5.083 6.927 1.00 9.16 13 THR B N 1
ATOM 2546 C CA . THR B 1 13 ? -18.012 -5.621 6.587 1.00 10.61 13 THR B CA 1
ATOM 2547 C C . THR B 1 13 ? -18.177 -6.803 5.645 1.00 11.85 13 THR B C 1
ATOM 2548 O O . THR B 1 13 ? -19.245 -7.399 5.585 1.00 12.06 13 THR B O 1
ATOM 2552 N N . ASN B 1 14 ? -17.108 -7.133 4.924 1.00 12.98 14 ASN B N 1
ATOM 2553 C CA A ASN B 1 14 ? -17.125 -8.343 4.116 0.50 13.38 14 ASN B CA 1
ATOM 2554 C CA B ASN B 1 14 ? -17.070 -8.308 4.076 0.50 13.90 14 ASN B CA 1
ATOM 2555 C C . ASN B 1 14 ? -16.231 -9.441 4.685 1.00 14.13 14 ASN B C 1
ATOM 2556 O O . ASN B 1 14 ? -16.128 -10.533 4.104 1.00 14.75 14 ASN B O 1
ATOM 2565 N N . LYS B 1 15 ? -15.622 -9.175 5.840 1.00 12.90 15 LYS B N 1
ATOM 2566 C CA . LYS B 1 15 ? -14.728 -10.160 6.474 1.00 14.31 15 LYS B CA 1
ATOM 2567 C C . LYS B 1 15 ? -15.280 -10.605 7.824 1.00 12.15 15 LYS B C 1
ATOM 2568 O O . LYS B 1 15 ? -15.639 -9.766 8.649 1.00 10.76 15 LYS B O 1
ATOM 2574 N N . PRO B 1 16 ? -15.347 -11.933 8.060 1.00 12.88 16 PRO B N 1
ATOM 2575 C CA . PRO B 1 16 ? -15.872 -12.432 9.321 1.00 12.66 16 PRO B CA 1
ATOM 2576 C C . PRO B 1 16 ? -15.193 -11.775 10.543 1.00 11.40 16 PRO B C 1
ATOM 2577 O O . PRO B 1 16 ? -13.964 -11.678 10.599 1.00 11.74 16 PRO B O 1
ATOM 2581 N N . ASN B 1 17 ? -16.017 -11.316 11.480 1.00 10.59 17 ASN B N 1
ATOM 2582 C CA . ASN B 1 17 ? -15.565 -10.674 12.714 1.00 9.79 17 ASN B CA 1
ATOM 2583 C C . ASN B 1 17 ? -14.881 -9.324 12.595 1.00 10.41 17 ASN B C 1
ATOM 2584 O O . ASN B 1 17 ? -14.296 -8.851 13.560 1.00 10.75 17 ASN B O 1
ATOM 2597 N N . GLY B 1 19 ? -16.763 -6.597 11.633 1.00 8.66 19 GLY B N 1
ATOM 2598 C CA . GLY B 1 19 ? -17.885 -5.640 11.624 1.00 8.66 19 GLY B CA 1
ATOM 2599 C C . GLY B 1 19 ? -18.692 -5.610 12.904 1.00 8.37 19 GLY B C 1
ATOM 2600 O O . GLY B 1 19 ? -18.165 -5.895 13.983 1.00 9.91 19 GLY B O 1
ATOM 2601 N N . ASN B 1 20 ? -19.971 -5.294 12.779 1.00 8.50 20 ASN B N 1
ATOM 2602 C CA . ASN B 1 20 ? -20.813 -5.123 13.949 1.00 9.83 20 ASN B CA 1
ATOM 2603 C C . ASN B 1 20 ? -21.700 -6.350 14.108 1.00 9.89 20 ASN B C 1
ATOM 2604 O O . ASN B 1 20 ? -22.537 -6.620 13.249 1.00 9.23 20 ASN B O 1
ATOM 2609 N N . PRO B 1 21 ? -21.503 -7.115 15.198 1.00 9.79 21 PRO B N 1
ATOM 2610 C CA . PRO B 1 21 ? -22.209 -8.391 15.266 1.00 10.52 21 PRO B CA 1
ATOM 2611 C C . PRO B 1 21 ? -23.721 -8.240 15.327 1.00 11.21 21 PRO B C 1
ATOM 2612 O O . PRO B 1 21 ? -24.259 -7.374 16.050 1.00 12.81 21 PRO B O 1
ATOM 2616 N N . ALA B 1 22 ? -24.402 -9.044 14.522 1.00 9.79 22 ALA B N 1
ATOM 2617 C CA . ALA B 1 22 ? -25.852 -9.045 14.499 1.00 10.51 22 ALA B CA 1
ATOM 2618 C C . ALA B 1 22 ? -26.319 -10.462 14.815 1.00 9.95 22 ALA B C 1
ATOM 2619 O O . ALA B 1 22 ? -26.061 -11.407 14.041 1.00 9.85 22 ALA B O 1
ATOM 2621 N N . GLY B 1 23 ? -26.992 -10.620 15.954 1.00 9.46 23 GLY B N 1
ATOM 2622 C CA . GLY B 1 23 ? -27.630 -11.891 16.270 1.00 9.00 23 GLY B CA 1
ATOM 2623 C C . GLY B 1 23 ? -28.933 -11.941 15.498 1.00 9.17 23 GLY B C 1
ATOM 2624 O O . GLY B 1 23 ? -29.601 -10.914 15.341 1.00 8.99 23 GLY B O 1
ATOM 2625 N N . ILE B 1 24 ? -29.284 -13.123 14.991 1.00 9.14 24 ILE B N 1
ATOM 2626 C CA . ILE B 1 24 ? -30.458 -13.237 14.123 1.00 10.14 24 ILE B CA 1
ATOM 2627 C C . ILE B 1 24 ? -31.198 -14.536 14.376 1.00 10.28 24 ILE B C 1
ATOM 2628 O O . ILE B 1 24 ? -30.601 -15.608 14.352 1.00 10.31 24 ILE B O 1
ATOM 2633 N N . VAL B 1 25 ? -32.495 -14.432 14.649 1.00 9.53 25 VAL B N 1
ATOM 2634 C CA . VAL B 1 25 ? -33.366 -15.589 14.616 1.00 10.48 25 VAL B CA 1
ATOM 2635 C C . VAL B 1 25 ? -34.225 -15.484 13.344 1.00 10.33 25 VAL B C 1
ATOM 2636 O O . VAL B 1 25 ? -35.006 -14.556 13.197 1.00 11.56 25 VAL B O 1
ATOM 2640 N N . LEU B 1 26 ? -34.036 -16.430 12.428 1.00 10.26 26 LEU B N 1
ATOM 2641 C CA . LEU B 1 26 ? -34.590 -16.341 11.075 1.00 10.01 26 LEU B CA 1
ATOM 2642 C C . LEU B 1 26 ? -36.107 -16.533 10.987 1.00 11.70 26 LEU B C 1
ATOM 2643 O O . LEU B 1 26 ? -36.733 -16.076 10.047 1.00 12.25 26 LEU B O 1
ATOM 2648 N N . ASP B 1 27 ? -36.671 -17.260 11.943 1.00 11.69 27 ASP B N 1
ATOM 2649 C CA . ASP B 1 27 ? -38.119 -17.444 12.034 1.00 14.08 27 ASP B CA 1
ATOM 2650 C C . ASP B 1 27 ? -38.509 -17.489 13.504 1.00 13.25 27 ASP B C 1
ATOM 2651 O O . ASP B 1 27 ? -38.337 -18.514 14.177 1.00 14.48 27 ASP B O 1
ATOM 2656 N N . ALA B 1 28 ? -39.008 -16.352 13.976 1.00 12.14 28 ALA B N 1
ATOM 2657 C CA . ALA B 1 28 ? -39.342 -16.154 15.373 1.00 10.25 28 ALA B CA 1
ATOM 2658 C C . ALA B 1 28 ? -40.854 -16.236 15.625 1.00 11.02 28 ALA B C 1
ATOM 2659 O O . ALA B 1 28 ? -41.303 -15.854 16.708 1.00 11.06 28 ALA B O 1
ATOM 2661 N N . ASP B 1 29 ? -41.625 -16.695 14.637 1.00 11.50 29 ASP B N 1
ATOM 2662 C CA . ASP B 1 29 ? -43.085 -16.754 14.800 1.00 11.87 29 ASP B CA 1
ATOM 2663 C C . ASP B 1 29 ? -43.578 -17.674 15.929 1.00 12.77 29 ASP B C 1
ATOM 2664 O O . ASP B 1 29 ? -44.743 -17.577 16.330 1.00 13.37 29 ASP B O 1
ATOM 2669 N N . GLY B 1 30 ? -42.708 -18.528 16.455 1.00 12.41 30 GLY B N 1
ATOM 2670 C CA . GLY B 1 30 ? -43.091 -19.415 17.573 1.00 12.99 30 GLY B CA 1
ATOM 2671 C C . GLY B 1 30 ? -42.833 -18.819 18.948 1.00 14.14 30 GLY B C 1
ATOM 2672 O O . GLY B 1 30 ? -43.150 -19.446 19.963 1.00 14.07 30 GLY B O 1
ATOM 2673 N N . LEU B 1 31 ? -42.309 -17.595 18.980 1.00 13.38 31 LEU B N 1
ATOM 2674 C CA . LEU B 1 31 ? -41.806 -16.979 20.207 1.00 12.84 31 LEU B CA 1
ATOM 2675 C C . LEU B 1 31 ? -42.612 -15.802 20.767 1.00 12.67 31 LEU B C 1
ATOM 2676 O O . LEU B 1 31 ? -43.175 -14.986 20.036 1.00 12.80 31 LEU B O 1
ATOM 2681 N N . THR B 1 32 ? -42.632 -15.704 22.088 1.00 13.05 32 THR B N 1
ATOM 2682 C CA . THR B 1 32 ? -43.144 -14.514 22.733 1.00 13.06 32 THR B CA 1
ATOM 2683 C C . THR B 1 32 ? -42.047 -13.464 22.894 1.00 13.45 32 THR B C 1
ATOM 2684 O O . THR B 1 32 ? -40.846 -13.758 22.722 1.00 12.52 32 THR B O 1
ATOM 2688 N N . GLU B 1 33 ? -42.464 -12.244 23.236 1.00 14.03 33 GLU B N 1
ATOM 2689 C CA A GLU B 1 33 ? -41.564 -11.159 23.561 0.50 14.16 33 GLU B CA 1
ATOM 2690 C CA B GLU B 1 33 ? -41.521 -11.160 23.557 0.50 14.46 33 GLU B CA 1
ATOM 2691 C C . GLU B 1 33 ? -40.573 -11.571 24.673 1.00 14.77 33 GLU B C 1
ATOM 2692 O O . GLU B 1 33 ? -39.371 -11.295 24.602 1.00 13.70 33 GLU B O 1
ATOM 2703 N N . GLU B 1 34 ? -41.092 -12.234 25.708 1.00 15.21 34 GLU B N 1
ATOM 2704 C CA . GLU B 1 34 ? -40.249 -12.676 26.822 1.00 15.92 34 GLU B CA 1
ATOM 2705 C C . GLU B 1 34 ? -39.163 -13.639 26.368 1.00 14.27 34 GLU B C 1
ATOM 2706 O O . GLU B 1 34 ? -38.004 -13.539 26.792 1.00 14.34 34 GLU B O 1
ATOM 2712 N N . GLU B 1 35 ? -39.531 -14.567 25.491 1.00 14.13 35 GLU B N 1
ATOM 2713 C CA . GLU B 1 35 ? -38.573 -15.521 24.947 1.00 13.88 35 GLU B CA 1
ATOM 2714 C C . GLU B 1 35 ? -37.535 -14.814 24.070 1.00 13.01 35 GLU B C 1
ATOM 2715 O O . GLU B 1 35 ? -36.340 -15.083 24.170 1.00 12.80 35 GLU B O 1
ATOM 2729 N N . GLN B 1 37 ? -36.566 -11.705 24.278 1.00 13.67 37 GLN B N 1
ATOM 2730 C CA . GLN B 1 37 ? -35.697 -11.006 25.226 1.00 13.25 37 GLN B CA 1
ATOM 2731 C C . GLN B 1 37 ? -34.692 -11.927 25.898 1.00 14.54 37 GLN B C 1
ATOM 2732 O O . GLN B 1 37 ? -33.512 -11.582 26.035 1.00 14.20 37 GLN B O 1
ATOM 2738 N N . ARG B 1 38 ? -35.140 -13.107 26.302 1.00 15.41 38 ARG B N 1
ATOM 2739 C CA A ARG B 1 38 ? -34.265 -14.092 26.941 0.50 16.37 38 ARG B CA 1
ATOM 2740 C CA B ARG B 1 38 ? -34.233 -14.043 26.949 0.50 16.35 38 ARG B CA 1
ATOM 2741 C C . ARG B 1 38 ? -33.195 -14.595 25.970 1.00 16.11 38 ARG B C 1
ATOM 2742 O O . ARG B 1 38 ? -32.043 -14.820 26.347 1.00 16.42 38 ARG B O 1
ATOM 2757 N N . ILE B 1 39 ? -33.570 -14.781 24.711 1.00 14.39 39 ILE B N 1
ATOM 2758 C CA . ILE B 1 39 ? -32.581 -15.225 23.726 1.00 13.35 39 ILE B CA 1
ATOM 2759 C C . ILE B 1 39 ? -31.534 -14.128 23.544 1.00 12.91 39 ILE B C 1
ATOM 2760 O O . ILE B 1 39 ? -30.321 -14.393 23.547 1.00 12.99 39 ILE B O 1
ATOM 2765 N N . ALA B 1 40 ? -31.985 -12.886 23.422 1.00 12.53 40 ALA B N 1
ATOM 2766 C CA . ALA B 1 40 ? -31.057 -11.774 23.256 1.00 12.62 40 ALA B CA 1
ATOM 2767 C C . ALA B 1 40 ? -30.091 -11.689 24.431 1.00 12.82 40 ALA B C 1
ATOM 2768 O O . ALA B 1 40 ? -28.893 -11.430 24.253 1.00 13.42 40 ALA B O 1
ATOM 2770 N N . GLU B 1 41 ? -30.608 -11.921 25.638 1.00 12.97 41 GLU B N 1
ATOM 2771 C CA . GLU B 1 41 ? -29.781 -11.850 26.838 1.00 14.69 41 GLU B CA 1
ATOM 2772 C C . GLU B 1 41 ? -28.726 -12.965 26.810 1.00 14.87 41 GLU B C 1
ATOM 2773 O O . GLU B 1 41 ? -27.548 -12.726 27.099 1.00 14.41 41 GLU B O 1
ATOM 2779 N N . LYS B 1 42 ? -29.127 -14.173 26.435 1.00 15.25 42 LYS B N 1
ATOM 2780 C CA A LYS B 1 42 ? -28.194 -15.303 26.396 0.50 15.51 42 LYS B CA 1
ATOM 2781 C CA B LYS B 1 42 ? -28.178 -15.284 26.415 0.50 15.47 42 LYS B CA 1
ATOM 2782 C C . LYS B 1 42 ? -27.092 -15.105 25.349 1.00 15.77 42 LYS B C 1
ATOM 2783 O O . LYS B 1 42 ? -25.922 -15.358 25.613 1.00 15.51 42 LYS B O 1
ATOM 2794 N N . VAL B 1 43 ? -27.482 -14.651 24.160 1.00 14.69 43 VAL B N 1
ATOM 2795 C CA . VAL B 1 43 ? -26.552 -14.386 23.052 1.00 15.00 43 VAL B CA 1
ATOM 2796 C C . VAL B 1 43 ? -25.537 -13.297 23.419 1.00 13.91 43 VAL B C 1
ATOM 2797 O O . VAL B 1 43 ? -24.346 -13.397 23.116 1.00 13.21 43 VAL B O 1
ATOM 2801 N N . GLY B 1 44 ? -26.015 -12.225 24.035 1.00 12.69 44 GLY B N 1
ATOM 2802 C CA . GLY B 1 44 ? -25.098 -11.227 24.563 1.00 12.81 44 GLY B CA 1
ATOM 2803 C C . GLY B 1 44 ? -24.609 -10.193 23.556 1.00 13.03 44 GLY B C 1
ATOM 2804 O O . GLY B 1 44 ? -23.863 -9.277 23.919 1.00 13.56 44 GLY B O 1
ATOM 2805 N N . PHE B 1 45 ? -24.998 -10.313 22.289 1.00 13.29 45 PHE B N 1
ATOM 2806 C CA A PHE B 1 45 ? -24.646 -9.307 21.294 0.50 12.62 45 PHE B CA 1
ATOM 2807 C CA B PHE B 1 45 ? -24.615 -9.286 21.327 0.50 13.02 45 PHE B CA 1
ATOM 2808 C C . PHE B 1 45 ? -25.311 -7.980 21.650 1.00 12.72 45 PHE B C 1
ATOM 2809 O O . PHE B 1 45 ? -26.343 -7.977 22.341 1.00 12.15 45 PHE B O 1
ATOM 2824 N N . ASN B 1 46 ? -24.740 -6.877 21.161 1.00 13.33 46 ASN B N 1
ATOM 2825 C CA . ASN B 1 46 ? -25.352 -5.574 21.413 1.00 14.05 46 ASN B CA 1
ATOM 2826 C C . ASN B 1 46 ? -26.814 -5.546 20.953 1.00 13.67 46 ASN B C 1
ATOM 2827 O O . ASN B 1 46 ? -27.666 -4.908 21.576 1.00 14.51 46 ASN B O 1
ATOM 2832 N N . GLU B 1 47 ? -27.101 -6.287 19.885 1.00 12.10 47 GLU B N 1
ATOM 2833 C CA . GLU B 1 47 ? -28.476 -6.439 19.414 1.00 12.34 47 GLU B CA 1
ATOM 2834 C C . GLU B 1 47 ? -28.670 -7.784 18.727 1.00 11.68 47 GLU B C 1
ATOM 2835 O O . GLU B 1 47 ? -27.779 -8.240 18.004 1.00 11.78 47 GLU B O 1
ATOM 2841 N N . THR B 1 48 ? -29.822 -8.413 18.990 1.00 11.14 48 THR B N 1
ATOM 2842 C CA . THR B 1 48 ? -30.309 -9.619 18.302 1.00 10.42 48 THR B CA 1
ATOM 2843 C C . THR B 1 48 ? -31.670 -9.309 17.692 1.00 10.46 48 THR B C 1
ATOM 2844 O O . THR B 1 48 ? -32.527 -8.710 18.360 1.00 11.08 48 THR B O 1
ATOM 2848 N N . SER B 1 49 ? -31.844 -9.696 16.424 1.00 9.33 49 SER B N 1
ATOM 2849 C CA . SER B 1 49 ? -33.044 -9.369 15.645 1.00 9.82 49 SER B CA 1
ATOM 2850 C C . SER B 1 49 ? -33.869 -10.613 15.442 1.00 9.10 49 SER B C 1
ATOM 2851 O O . SER B 1 49 ? -33.316 -11.711 15.335 1.00 9.42 49 SER B O 1
ATOM 2854 N N . PHE B 1 50 ? -35.186 -10.434 15.306 1.00 8.06 50 PHE B N 1
ATOM 2855 C CA . PHE B 1 50 ? -36.113 -11.553 15.192 1.00 10.09 50 PHE B CA 1
ATOM 2856 C C . PHE B 1 50 ? -36.990 -11.336 13.973 1.00 9.21 50 PHE B C 1
ATOM 2857 O O . PHE B 1 50 ? -37.633 -10.300 13.870 1.00 10.63 50 PHE B O 1
ATOM 2865 N N . VAL B 1 51 ? -37.007 -12.312 13.055 1.00 8.68 51 VAL B N 1
ATOM 2866 C CA . VAL B 1 51 ? -37.779 -12.203 11.827 1.00 10.02 51 VAL B CA 1
ATOM 2867 C C . VAL B 1 51 ? -39.158 -12.815 12.027 1.00 9.95 51 VAL B C 1
ATOM 2868 O O . VAL B 1 51 ? -39.275 -13.963 12.441 1.00 11.49 51 VAL B O 1
ATOM 2872 N N . LEU B 1 52 ? -40.183 -12.025 11.713 1.00 9.68 52 LEU B N 1
ATOM 2873 C CA . LEU B 1 52 ? -41.573 -12.342 12.043 1.00 10.07 52 LEU B CA 1
ATOM 2874 C C . LEU B 1 52 ? -42.482 -12.129 10.833 1.00 10.26 52 LEU B C 1
ATOM 2875 O O . LEU B 1 52 ? -42.111 -11.434 9.874 1.00 10.83 52 LEU B O 1
ATOM 2880 N N . SER B 1 53 ? -43.671 -12.723 10.862 1.00 10.39 53 SER B N 1
ATOM 2881 C CA . SER B 1 53 ? -44.629 -12.531 9.780 1.00 11.90 53 SER B CA 1
ATOM 2882 C C . SER B 1 53 ? -45.211 -11.124 9.822 1.00 10.79 53 SER B C 1
ATOM 2883 O O . SER B 1 53 ? -45.302 -10.508 10.887 1.00 10.39 53 SER B O 1
ATOM 2886 N N . SER B 1 54 ? -45.574 -10.606 8.647 1.00 11.37 54 SER B N 1
ATOM 2887 C CA . SER B 1 54 ? -46.221 -9.314 8.530 1.00 12.27 54 SER B CA 1
ATOM 2888 C C . SER B 1 54 ? -47.373 -9.402 7.548 1.00 13.37 54 SER B C 1
ATOM 2889 O O . SER B 1 54 ? -47.256 -10.083 6.522 1.00 14.23 54 SER B O 1
ATOM 2892 N N . GLU B 1 55 ? -48.464 -8.713 7.875 1.00 14.94 55 GLU B N 1
ATOM 2893 C CA . GLU B 1 55 ? -49.613 -8.606 6.977 1.00 16.21 55 GLU B CA 1
ATOM 2894 C C . GLU B 1 55 ? -49.517 -7.372 6.077 1.00 15.71 55 GLU B C 1
ATOM 2895 O O . GLU B 1 55 ? -50.333 -7.216 5.174 1.00 16.98 55 GLU B O 1
ATOM 2901 N N . VAL B 1 56 ? -48.549 -6.488 6.317 1.00 14.37 56 VAL B N 1
ATOM 2902 C CA . VAL B 1 56 ? -48.521 -5.212 5.597 1.00 14.05 56 VAL B CA 1
ATOM 2903 C C . VAL B 1 56 ? -47.176 -4.908 4.931 1.00 14.23 56 VAL B C 1
ATOM 2904 O O . VAL B 1 56 ? -47.023 -3.875 4.291 1.00 16.06 56 VAL B O 1
ATOM 2908 N N . ALA B 1 57 ? -46.224 -5.814 5.078 1.00 13.16 57 ALA B N 1
ATOM 2909 C CA . ALA B 1 57 ? -44.878 -5.651 4.511 1.00 12.22 57 ALA B CA 1
ATOM 2910 C C . ALA B 1 57 ? -44.306 -7.023 4.206 1.00 12.73 57 ALA B C 1
ATOM 2911 O O . ALA B 1 57 ? -44.888 -8.036 4.583 1.00 12.91 57 ALA B O 1
ATOM 2913 N N . ASP B 1 58 ? -43.145 -7.075 3.566 1.00 11.80 58 ASP B N 1
ATOM 2914 C CA . ASP B 1 58 ? -42.580 -8.370 3.219 1.00 12.43 58 ASP B CA 1
ATOM 2915 C C . ASP B 1 58 ? -42.274 -9.215 4.453 1.00 12.69 58 ASP B C 1
ATOM 2916 O O . ASP B 1 58 ? -42.550 -10.408 4.484 1.00 14.79 58 ASP B O 1
ATOM 2921 N N . ILE B 1 59 ? -41.656 -8.586 5.455 1.00 11.36 59 ILE B N 1
ATOM 2922 C CA . ILE B 1 59 ? -41.365 -9.248 6.732 1.00 11.40 59 ILE B CA 1
ATOM 2923 C C . ILE B 1 59 ? -41.586 -8.229 7.840 1.00 9.85 59 ILE B C 1
ATOM 2924 O O . ILE B 1 59 ? -41.807 -7.046 7.571 1.00 10.28 59 ILE B O 1
ATOM 2929 N N . ARG B 1 60 ? -41.562 -8.706 9.080 1.00 9.31 60 ARG B N 1
ATOM 2930 C CA . ARG B 1 60 ? -41.607 -7.864 10.255 1.00 9.73 60 ARG B CA 1
ATOM 2931 C C . ARG B 1 60 ? -40.362 -8.155 11.088 1.00 10.14 60 ARG B C 1
ATOM 2932 O O . ARG B 1 60 ? -39.839 -9.273 11.067 1.00 10.76 60 ARG B O 1
ATOM 2948 N N . ARG B 1 62 ? -38.357 -7.458 15.008 1.00 10.86 62 ARG B N 1
ATOM 2949 C CA . ARG B 1 62 ? -38.191 -6.877 16.338 1.00 11.62 62 ARG B CA 1
ATOM 2950 C C . ARG B 1 62 ? -36.726 -6.948 16.739 1.00 11.50 62 ARG B C 1
ATOM 2951 O O . ARG B 1 62 ? -36.011 -7.868 16.347 1.00 10.55 62 ARG B O 1
ATOM 2959 N N . TYR B 1 63 ? -36.285 -5.949 17.500 1.00 10.88 63 TYR B N 1
ATOM 2960 C CA . TYR B 1 63 ? -34.863 -5.768 17.811 1.00 12.24 63 TYR B CA 1
ATOM 2961 C C . TYR B 1 63 ? -34.679 -5.744 19.319 1.00 13.60 63 TYR B C 1
ATOM 2962 O O . TYR B 1 63 ? -35.402 -5.033 19.993 1.00 12.36 63 TYR B O 1
ATOM 2971 N N . PHE B 1 64 ? -33.724 -6.508 19.849 1.00 13.09 64 PHE B N 1
ATOM 2972 C CA . PHE B 1 64 ? -33.506 -6.523 21.300 1.00 13.19 64 PHE B CA 1
ATOM 2973 C C . PHE B 1 64 ? -32.033 -6.395 21.672 1.00 12.85 64 PHE B C 1
ATOM 2974 O O . PHE B 1 64 ? -31.179 -7.032 21.062 1.00 13.35 64 PHE B O 1
ATOM 2982 N N . THR B 1 65 ? -31.744 -5.574 22.678 1.00 13.69 65 THR B N 1
ATOM 2983 C CA . THR B 1 65 ? -30.446 -5.652 23.342 1.00 13.20 65 THR B CA 1
ATOM 2984 C C . THR B 1 65 ? -30.546 -6.763 24.386 1.00 13.47 65 THR B C 1
ATOM 2985 O O . THR B 1 65 ? -31.612 -7.344 24.593 1.00 12.76 65 THR B O 1
ATOM 2989 N N . PRO B 1 66 ? -29.428 -7.092 25.040 1.00 12.78 66 PRO B N 1
ATOM 2990 C CA . PRO B 1 66 ? -29.520 -8.118 26.067 1.00 14.01 66 PRO B CA 1
ATOM 2991 C C . PRO B 1 66 ? -30.524 -7.813 27.184 1.00 14.62 66 PRO B C 1
ATOM 2992 O O . PRO B 1 66 ? -30.983 -8.733 27.859 1.00 17.14 66 PRO B O 1
ATOM 2996 N N . GLY B 1 67 ? -30.840 -6.539 27.380 1.00 15.56 67 GLY B N 1
ATOM 2997 C CA . GLY B 1 67 ? -31.748 -6.144 28.462 1.00 16.55 67 GLY B CA 1
ATOM 2998 C C . GLY B 1 67 ? -33.115 -5.592 28.072 1.00 18.01 67 GLY B C 1
ATOM 2999 O O . GLY B 1 67 ? -34.049 -5.656 28.877 1.00 18.91 67 GLY B O 1
ATOM 3000 N N . TYR B 1 68 ? -33.251 -5.040 26.864 1.00 17.94 68 TYR B N 1
ATOM 3001 C CA . TYR B 1 68 ? -34.519 -4.394 26.491 1.00 18.89 68 TYR B CA 1
ATOM 3002 C C . TYR B 1 68 ? -34.736 -4.267 24.987 1.00 18.55 68 TYR B C 1
ATOM 3003 O O . TYR B 1 68 ? -33.811 -4.368 24.199 1.00 18.77 68 TYR B O 1
ATOM 3012 N N . GLU B 1 69 ? -35.976 -4.018 24.595 1.00 16.68 69 GLU B N 1
ATOM 3013 C CA . GLU B 1 69 ? -36.307 -3.925 23.185 1.00 16.48 69 GLU B CA 1
ATOM 3014 C C . GLU B 1 69 ? -35.979 -2.543 22.621 1.00 17.87 69 GLU B C 1
ATOM 3015 O O . GLU B 1 69 ? -36.133 -1.520 23.305 1.00 17.55 69 GLU B O 1
ATOM 3029 N N . ASP B 1 71 ? -36.514 0.191 19.155 1.00 19.89 71 ASP B N 1
ATOM 3030 C CA . ASP B 1 71 ? -37.421 0.527 18.076 1.00 21.07 71 ASP B CA 1
ATOM 3031 C C . ASP B 1 71 ? -36.773 0.346 16.713 1.00 21.42 71 ASP B C 1
ATOM 3032 O O . ASP B 1 71 ? -37.452 0.003 15.740 1.00 22.66 71 ASP B O 1
ATOM 3037 N N . LEU B 1 72 ? -35.467 0.597 16.648 1.00 21.24 72 LEU B N 1
ATOM 3038 C CA . LEU B 1 72 ? -34.743 0.532 15.385 1.00 20.60 72 LEU B CA 1
ATOM 3039 C C . LEU B 1 72 ? -33.314 0.047 15.579 1.00 18.84 72 LEU B C 1
ATOM 3040 O O . LEU B 1 72 ? -32.675 0.314 16.593 1.00 18.41 72 LEU B O 1
ATOM 3045 N N . CYS B 1 73 ? -32.806 -0.667 14.582 1.00 16.85 73 CYS B N 1
ATOM 3046 C CA . CYS B 1 73 ? -31.436 -1.115 14.625 1.00 15.38 73 CYS B CA 1
ATOM 3047 C C . CYS B 1 73 ? -30.957 -1.298 13.195 1.00 14.91 73 CYS B C 1
ATOM 3048 O O . CYS B 1 73 ? -31.273 -2.315 12.559 1.00 15.14 73 CYS B O 1
ATOM 3051 N N . GLY B 1 74 ? -30.205 -0.310 12.717 1.00 13.44 74 GLY B N 1
ATOM 3052 C CA . GLY B 1 74 ? -29.645 -0.315 11.369 1.00 13.06 74 GLY B CA 1
ATOM 3053 C C . GLY B 1 74 ? -28.744 -1.509 11.112 1.00 12.22 74 GLY B C 1
ATOM 3054 O O . GLY B 1 74 ? -28.957 -2.244 10.150 1.00 12.37 74 GLY B O 1
ATOM 3055 N N . HIS B 1 75 ? -27.736 -1.719 11.952 1.00 12.61 75 HIS B N 1
ATOM 3056 C CA . HIS B 1 75 ? -26.829 -2.857 11.711 1.00 11.24 75 HIS B CA 1
ATOM 3057 C C . HIS B 1 75 ? -27.510 -4.210 11.806 1.00 11.32 75 HIS B C 1
ATOM 3058 O O . HIS B 1 75 ? -27.204 -5.118 11.030 1.00 10.61 75 HIS B O 1
ATOM 3065 N N . GLY B 1 76 ? -28.470 -4.344 12.713 1.00 10.16 76 GLY B N 1
ATOM 3066 C CA . GLY B 1 76 ? -29.236 -5.568 12.789 1.00 11.46 76 GLY B CA 1
ATOM 3067 C C . GLY B 1 76 ? -30.060 -5.780 11.525 1.00 10.46 76 GLY B C 1
ATOM 3068 O O . GLY B 1 76 ? -30.215 -6.910 11.050 1.00 11.73 76 GLY B O 1
ATOM 3069 N N . THR B 1 77 ? -30.606 -4.699 10.969 1.00 10.28 77 THR B N 1
ATOM 3070 C CA . THR B 1 77 ? -31.422 -4.821 9.757 1.00 11.33 77 THR B CA 1
ATOM 3071 C C . THR B 1 77 ? -30.553 -5.249 8.577 1.00 10.40 77 THR B C 1
ATOM 3072 O O . THR B 1 77 ? -30.918 -6.153 7.823 1.00 11.27 77 THR B O 1
ATOM 3076 N N . VAL B 1 78 ? -29.381 -4.632 8.457 1.00 9.66 78 VAL B N 1
ATOM 3077 C CA . VAL B 1 78 ? -28.426 -4.986 7.406 1.00 9.67 78 VAL B CA 1
ATOM 3078 C C . VAL B 1 78 ? -28.005 -6.447 7.527 1.00 10.21 78 VAL B C 1
ATOM 3079 O O . VAL B 1 78 ? -28.088 -7.216 6.557 1.00 9.17 78 VAL B O 1
ATOM 3083 N N . GLY B 1 79 ? -27.604 -6.857 8.719 1.00 9.58 79 GLY B N 1
ATOM 3084 C CA . GLY B 1 79 ? -27.167 -8.244 8.896 1.00 10.10 79 GLY B CA 1
ATOM 3085 C C . GLY B 1 79 ? -28.291 -9.234 8.600 1.00 10.85 79 GLY B C 1
ATOM 3086 O O . GLY B 1 79 ? -28.089 -10.292 7.948 1.00 10.76 79 GLY B O 1
ATOM 3087 N N . THR B 1 80 ? -29.490 -8.891 9.077 1.00 11.37 80 THR B N 1
ATOM 3088 C CA . THR B 1 80 ? -30.632 -9.794 8.971 1.00 11.27 80 THR B CA 1
ATOM 3089 C C . THR B 1 80 ? -31.099 -9.964 7.540 1.00 10.76 80 THR B C 1
ATOM 3090 O O . THR B 1 80 ? -31.295 -11.084 7.083 1.00 11.97 80 THR B O 1
ATOM 3094 N N . ILE B 1 81 ? -31.263 -8.862 6.816 1.00 9.83 81 ILE B N 1
ATOM 3095 C CA . ILE B 1 81 ? -31.687 -8.985 5.428 1.00 10.31 81 ILE B CA 1
ATOM 3096 C C . ILE B 1 81 ? -30.614 -9.719 4.614 1.00 9.46 81 ILE B C 1
ATOM 3097 O O . ILE B 1 81 ? -30.926 -10.583 3.766 1.00 10.39 81 ILE B O 1
ATOM 3102 N N . TYR B 1 82 ? -29.347 -9.385 4.854 1.00 9.23 82 TYR B N 1
ATOM 3103 C CA . TYR B 1 82 ? -28.273 -10.062 4.139 1.00 10.00 82 TYR B CA 1
ATOM 3104 C C . TYR B 1 82 ? -28.345 -11.575 4.369 1.00 9.93 82 TYR B C 1
ATOM 3105 O O . TYR B 1 82 ? -28.202 -12.362 3.438 1.00 10.61 82 TYR B O 1
ATOM 3114 N N . ALA B 1 83 ? -28.567 -11.969 5.615 1.00 9.51 83 ALA B N 1
ATOM 3115 C CA . ALA B 1 83 ? -28.668 -13.393 5.972 1.00 9.80 83 ALA B CA 1
ATOM 3116 C C . ALA B 1 83 ? -29.866 -14.079 5.324 1.00 10.47 83 ALA B C 1
ATOM 3117 O O . ALA B 1 83 ? -29.747 -15.190 4.785 1.00 11.11 83 ALA B O 1
ATOM 3119 N N . LEU B 1 84 ? -31.038 -13.451 5.413 1.00 10.09 84 LEU B N 1
ATOM 3120 C CA . LEU B 1 84 ? -32.235 -14.021 4.806 1.00 10.69 84 LEU B CA 1
ATOM 3121 C C . LEU B 1 84 ? -32.018 -14.261 3.325 1.00 10.58 84 LEU B C 1
ATOM 3122 O O . LEU B 1 84 ? -32.418 -15.285 2.771 1.00 13.05 84 LEU B O 1
ATOM 3127 N N . ARG B 1 85 ? -31.420 -13.274 2.671 1.00 12.07 85 ARG B N 1
ATOM 3128 C CA . ARG B 1 85 ? -31.159 -13.378 1.252 1.00 12.33 85 ARG B CA 1
ATOM 3129 C C . ARG B 1 85 ? -30.165 -14.512 0.968 1.00 12.17 85 ARG B C 1
ATOM 3130 O O . ARG B 1 85 ? -30.392 -15.342 0.071 1.00 12.84 85 ARG B O 1
ATOM 3138 N N . GLU B 1 86 ? -29.071 -14.542 1.732 1.00 12.44 86 GLU B N 1
ATOM 3139 C CA . GLU B 1 86 ? -28.026 -15.551 1.548 1.00 13.03 86 GLU B CA 1
ATOM 3140 C C . GLU B 1 86 ? -28.585 -16.961 1.656 1.00 14.04 86 GLU B C 1
ATOM 3141 O O . GLU B 1 86 ? -28.194 -17.855 0.895 1.00 15.13 86 GLU B O 1
ATOM 3147 N N . ARG B 1 87 ? -29.520 -17.144 2.583 1.00 12.69 87 ARG B N 1
ATOM 3148 C CA . ARG B 1 87 ? -30.090 -18.459 2.844 1.00 14.87 87 ARG B CA 1
ATOM 3149 C C . ARG B 1 87 ? -31.368 -18.729 2.038 1.00 15.62 87 ARG B C 1
ATOM 3150 O O . ARG B 1 87 ? -32.001 -19.774 2.210 1.00 16.51 87 ARG B O 1
ATOM 3158 N N . GLY B 1 88 ? -31.735 -17.787 1.168 1.00 16.20 88 GLY B N 1
ATOM 3159 C CA . GLY B 1 88 ? -32.845 -17.963 0.220 1.00 17.08 88 GLY B CA 1
ATOM 3160 C C . GLY B 1 88 ? -34.213 -17.931 0.870 1.00 17.44 88 GLY B C 1
ATOM 3161 O O . GLY B 1 88 ? -35.173 -18.541 0.389 1.00 19.13 88 GLY B O 1
ATOM 3162 N N . LEU B 1 89 ? -34.314 -17.195 1.968 1.00 16.30 89 LEU B N 1
ATOM 3163 C CA . LEU B 1 89 ? -35.543 -17.153 2.741 1.00 16.81 89 LEU B CA 1
ATOM 3164 C C . LEU B 1 89 ? -36.424 -15.947 2.418 1.00 17.10 89 LEU B C 1
ATOM 3165 O O . LEU B 1 89 ? -37.554 -15.858 2.908 1.00 17.72 89 LEU B O 1
ATOM 3170 N N . LEU B 1 90 ? -35.906 -15.031 1.597 1.00 17.05 90 LEU B N 1
ATOM 3171 C CA . LEU B 1 90 ? -36.644 -13.874 1.084 1.00 16.91 90 LEU B CA 1
ATOM 3172 C C . LEU B 1 90 ? -36.743 -14.028 -0.423 1.00 17.13 90 LEU B C 1
ATOM 3173 O O . LEU B 1 90 ? -35.816 -14.548 -1.042 1.00 17.44 90 LEU B O 1
ATOM 3178 N N . GLU B 1 91 ? -37.841 -13.572 -1.015 1.00 16.87 91 GLU B N 1
ATOM 3179 C CA . GLU B 1 91 ? -37.887 -13.432 -2.483 1.00 17.19 91 GLU B CA 1
ATOM 3180 C C . GLU B 1 91 ? -36.690 -12.543 -2.873 1.00 16.84 91 GLU B C 1
ATOM 3181 O O . GLU B 1 91 ? -36.480 -11.474 -2.281 1.00 16.95 91 GLU B O 1
ATOM 3187 N N . GLU B 1 92 ? -35.881 -12.990 -3.836 1.00 15.44 92 GLU B N 1
ATOM 3188 C CA . GLU B 1 92 ? -34.669 -12.254 -4.191 1.00 16.32 92 GLU B CA 1
ATOM 3189 C C . GLU B 1 92 ? -35.041 -11.008 -4.982 1.00 15.46 92 GLU B C 1
ATOM 3190 O O . GLU B 1 92 ? -35.306 -11.090 -6.192 1.00 14.96 92 GLU B O 1
ATOM 3196 N N . LYS B 1 93 ? -35.040 -9.856 -4.305 1.00 14.78 93 LYS B N 1
ATOM 3197 C CA . LYS B 1 93 ? -35.559 -8.613 -4.876 1.00 15.90 93 LYS B CA 1
ATOM 3198 C C . LYS B 1 93 ? -34.663 -7.431 -4.526 1.00 14.97 93 LYS B C 1
ATOM 3199 O O . LYS B 1 93 ? -34.020 -7.416 -3.475 1.00 16.73 93 LYS B O 1
ATOM 3205 N N . ALA B 1 94 ? -34.642 -6.433 -5.405 1.00 13.43 94 ALA B N 1
ATOM 3206 C CA . ALA B 1 94 ? -33.868 -5.217 -5.191 1.00 13.17 94 ALA B CA 1
ATOM 3207 C C . ALA B 1 94 ? -34.561 -4.251 -4.238 1.00 13.30 94 ALA B C 1
ATOM 3208 O O . ALA B 1 94 ? -34.002 -3.230 -3.841 1.00 12.54 94 ALA B O 1
ATOM 3210 N N . SER B 1 95 ? -35.807 -4.537 -3.890 1.00 14.32 95 SER B N 1
ATOM 3211 C CA . SER B 1 95 ? -36.442 -3.707 -2.879 1.00 16.47 95 SER B CA 1
ATOM 3212 C C . SER B 1 95 ? -37.450 -4.509 -2.101 1.00 16.85 95 SER B C 1
ATOM 3213 O O . SER B 1 95 ? -38.090 -5.427 -2.637 1.00 16.77 95 SER B O 1
ATOM 3216 N N . LEU B 1 96 ? -37.562 -4.176 -0.821 1.00 14.51 96 LEU B N 1
ATOM 3217 C CA . LEU B 1 96 ? -38.528 -4.826 0.039 1.00 14.94 96 LEU B CA 1
ATOM 3218 C C . LEU B 1 96 ? -38.949 -3.883 1.154 1.00 13.20 96 LEU B C 1
ATOM 3219 O O . LEU B 1 96 ? -38.385 -2.797 1.306 1.00 11.99 96 LEU B O 1
ATOM 3224 N N . THR B 1 97 ? -39.944 -4.299 1.926 1.00 11.46 97 THR B N 1
ATOM 3225 C CA . THR B 1 97 ? -40.381 -3.504 3.058 1.00 11.45 97 THR B CA 1
ATOM 3226 C C . THR B 1 97 ? -40.327 -4.351 4.316 1.00 10.65 97 THR B C 1
ATOM 3227 O O . THR B 1 97 ? -40.553 -5.562 4.268 1.00 11.43 97 THR B O 1
ATOM 3231 N N . ILE B 1 98 ? -40.007 -3.696 5.432 1.00 10.56 98 ILE B N 1
ATOM 3232 C CA . ILE B 1 98 ? -39.925 -4.338 6.737 1.00 10.74 98 ILE B CA 1
ATOM 3233 C C . ILE B 1 98 ? -40.846 -3.619 7.702 1.00 10.36 98 ILE B C 1
ATOM 3234 O O . ILE B 1 98 ? -40.697 -2.429 7.938 1.00 10.67 98 ILE B O 1
ATOM 3239 N N . GLU B 1 99 ? -41.795 -4.342 8.278 1.00 10.26 99 GLU B N 1
ATOM 3240 C CA . GLU B 1 99 ? -42.627 -3.764 9.315 1.00 11.38 99 GLU B CA 1
ATOM 3241 C C . GLU B 1 99 ? -41.884 -3.769 10.642 1.00 11.45 99 GLU B C 1
ATOM 3242 O O . GLU B 1 99 ? -41.359 -4.801 11.072 1.00 10.69 99 GLU B O 1
ATOM 3248 N N . THR B 1 100 ? -41.854 -2.602 11.291 1.00 11.90 100 THR B N 1
ATOM 3249 C CA . THR B 1 100 ? -41.317 -2.508 12.648 1.00 13.90 100 THR B CA 1
ATOM 3250 C C . THR B 1 100 ? -42.282 -1.707 13.505 1.00 15.98 100 THR B C 1
ATOM 3251 O O . THR B 1 100 ? -43.211 -1.079 12.997 1.00 15.42 100 THR B O 1
ATOM 3255 N N . LYS B 1 101 ? -42.046 -1.721 14.808 1.00 17.99 101 LYS B N 1
ATOM 3256 C CA . LYS B 1 101 ? -42.897 -0.976 15.721 1.00 20.92 101 LYS B CA 1
ATOM 3257 C C . LYS B 1 101 ? -42.895 0.516 15.400 1.00 21.50 101 LYS B C 1
ATOM 3258 O O . LYS B 1 101 ? -43.904 1.198 15.586 1.00 23.15 101 LYS B O 1
ATOM 3264 N N . ALA B 1 102 ? -41.765 1.014 14.908 1.00 20.99 102 ALA B N 1
ATOM 3265 C CA . ALA B 1 102 ? -41.632 2.439 14.562 1.00 21.62 102 ALA B CA 1
ATOM 3266 C C . ALA B 1 102 ? -42.095 2.804 13.143 1.00 21.80 102 ALA B C 1
ATOM 3267 O O . ALA B 1 102 ? -42.046 3.978 12.751 1.00 23.98 102 ALA B O 1
ATOM 3269 N N . GLY B 1 103 ? -42.543 1.818 12.376 1.00 20.08 103 GLY B N 1
ATOM 3270 C CA . GLY B 1 103 ? -43.027 2.082 11.018 1.00 18.31 103 GLY B CA 1
ATOM 3271 C C . GLY B 1 103 ? -42.518 1.074 10.004 1.00 17.08 103 GLY B C 1
ATOM 3272 O O . GLY B 1 103 ? -41.732 0.178 10.335 1.00 16.76 103 GLY B O 1
ATOM 3273 N N . ILE B 1 104 ? -42.977 1.228 8.768 1.00 15.59 104 ILE B N 1
ATOM 3274 C CA . ILE B 1 104 ? -42.555 0.353 7.681 1.00 15.16 104 ILE B CA 1
ATOM 3275 C C . ILE B 1 104 ? -41.323 0.947 7.013 1.00 15.57 104 ILE B C 1
ATOM 3276 O O . ILE B 1 104 ? -41.342 2.100 6.580 1.00 15.67 104 ILE B O 1
ATOM 3281 N N . LEU B 1 105 ? -40.246 0.165 6.954 1.00 13.82 105 LEU B N 1
ATOM 3282 C CA . LEU B 1 105 ? -38.982 0.623 6.381 1.00 13.43 105 LEU B CA 1
ATOM 3283 C C . LEU B 1 105 ? -38.828 0.118 4.947 1.00 12.93 105 LEU B C 1
ATOM 3284 O O . LEU B 1 105 ? -38.831 -1.097 4.719 1.00 13.03 105 LEU B O 1
ATOM 3289 N N . PRO B 1 106 ? -38.699 1.032 3.975 1.00 13.44 106 PRO B N 1
ATOM 3290 C CA . PRO B 1 106 ? -38.295 0.573 2.644 1.00 12.96 106 PRO B CA 1
ATOM 3291 C C . PRO B 1 106 ? -36.791 0.298 2.612 1.00 12.55 106 PRO B C 1
ATOM 3292 O O . PRO B 1 106 ? -35.994 1.092 3.120 1.00 12.15 106 PRO B O 1
ATOM 3296 N N . ILE B 1 107 ? -36.430 -0.840 2.028 1.00 10.91 107 ILE B N 1
ATOM 3297 C CA . ILE B 1 107 ? -35.048 -1.283 1.929 1.00 11.13 107 ILE B CA 1
ATOM 3298 C C . ILE B 1 107 ? -34.700 -1.511 0.457 1.00 10.72 107 ILE B C 1
ATOM 3299 O O . ILE B 1 107 ? -35.540 -2.012 -0.313 1.00 11.87 107 ILE B O 1
ATOM 3304 N N . GLN B 1 108 ? -33.492 -1.120 0.058 1.00 10.65 108 GLN B N 1
ATOM 3305 C CA . GLN B 1 108 ? -33.002 -1.455 -1.288 1.00 11.91 108 GLN B CA 1
ATOM 3306 C C . GLN B 1 108 ? -31.828 -2.412 -1.189 1.00 11.80 108 GLN B C 1
ATOM 3307 O O . GLN B 1 108 ? -31.069 -2.393 -0.218 1.00 12.23 108 GLN B O 1
ATOM 3313 N N . ILE B 1 109 ? -31.689 -3.252 -2.210 1.00 10.75 109 ILE B N 1
ATOM 3314 C CA . ILE B 1 109 ? -30.602 -4.218 -2.276 1.00 11.89 109 ILE B CA 1
ATOM 3315 C C . ILE B 1 109 ? -29.967 -4.116 -3.657 1.00 11.22 109 ILE B C 1
ATOM 3316 O O . ILE B 1 109 ? -30.665 -3.940 -4.663 1.00 13.88 109 ILE B O 1
ATOM 3321 N N . GLY B 1 110 ? -28.643 -4.175 -3.688 1.00 10.64 110 GLY B N 1
ATOM 3322 C CA . GLY B 1 110 ? -27.896 -4.218 -4.945 1.00 11.37 110 GLY B CA 1
ATOM 3323 C C . GLY B 1 110 ? -26.466 -4.653 -4.715 1.00 10.68 110 GLY B C 1
ATOM 3324 O O . GLY B 1 110 ? -26.138 -5.222 -3.672 1.00 10.43 110 GLY B O 1
ATOM 3325 N N . VAL B 1 111 ? -25.599 -4.374 -5.685 1.00 10.43 111 VAL B N 1
ATOM 3326 C CA . VAL B 1 111 ? -24.178 -4.718 -5.596 1.00 10.91 111 VAL B CA 1
ATOM 3327 C C . VAL B 1 111 ? -23.385 -3.431 -5.504 1.00 12.02 111 VAL B C 1
ATOM 3328 O O . VAL B 1 111 ? -23.651 -2.478 -6.243 1.00 12.41 111 VAL B O 1
ATOM 3332 N N . ASN B 1 112 ? -22.429 -3.387 -4.579 1.00 13.42 112 ASN B N 1
ATOM 3333 C CA . ASN B 1 112 ? -21.715 -2.143 -4.323 1.00 14.83 112 ASN B CA 1
ATOM 3334 C C . ASN B 1 112 ? -20.494 -2.026 -5.220 1.00 16.67 112 ASN B C 1
ATOM 3335 O O . ASN B 1 112 ? -20.247 -2.904 -6.050 1.00 16.49 112 ASN B O 1
ATOM 3340 N N . GLU B 1 113 ? -19.764 -0.924 -5.074 1.00 19.34 113 GLU B N 1
ATOM 3341 C CA . GLU B 1 113 ? -18.587 -0.667 -5.900 1.00 21.77 113 GLU B CA 1
ATOM 3342 C C . GLU B 1 113 ? -17.553 -1.778 -5.736 1.00 22.52 113 GLU B C 1
ATOM 3343 O O . GLU B 1 113 ? -16.810 -2.093 -6.675 1.00 23.61 113 GLU B O 1
ATOM 3349 N N . ASN B 1 114 ? -17.520 -2.378 -4.545 1.00 21.55 114 ASN B N 1
ATOM 3350 C CA . ASN B 1 114 ? -16.593 -3.470 -4.251 1.00 21.47 114 ASN B CA 1
ATOM 3351 C C . ASN B 1 114 ? -17.073 -4.869 -4.689 1.00 20.56 114 ASN B C 1
ATOM 3352 O O . ASN B 1 114 ? -16.387 -5.866 -4.471 1.00 21.19 114 ASN B O 1
ATOM 3357 N N . GLY B 1 115 ? -18.248 -4.949 -5.309 1.00 18.30 115 GLY B N 1
ATOM 3358 C CA . GLY B 1 115 ? -18.769 -6.227 -5.803 1.00 17.58 115 GLY B CA 1
ATOM 3359 C C . GLY B 1 115 ? -19.551 -7.049 -4.783 1.00 16.83 115 GLY B C 1
ATOM 3360 O O . GLY B 1 115 ? -19.933 -8.188 -5.041 1.00 16.90 115 GLY B O 1
ATOM 3361 N N . GLU B 1 116 ? -19.816 -6.458 -3.626 1.00 15.35 116 GLU B N 1
ATOM 3362 C CA A GLU B 1 116 ? -20.561 -7.169 -2.584 0.50 14.44 116 GLU B CA 1
ATOM 3363 C CA B GLU B 1 116 ? -20.541 -7.123 -2.543 0.50 14.13 116 GLU B CA 1
ATOM 3364 C C . GLU B 1 116 ? -22.016 -6.717 -2.551 1.00 13.62 116 GLU B C 1
ATOM 3365 O O . GLU B 1 116 ? -22.367 -5.633 -3.040 1.00 13.15 116 GLU B O 1
ATOM 3376 N N . THR B 1 117 ? -22.873 -7.567 -1.997 1.00 11.82 117 THR B N 1
ATOM 3377 C CA . THR B 1 117 ? -24.284 -7.215 -1.841 1.00 11.73 117 THR B CA 1
ATOM 3378 C C . THR B 1 117 ? -24.477 -6.199 -0.732 1.00 11.23 117 THR B C 1
ATOM 3379 O O . THR B 1 117 ? -24.032 -6.422 0.400 1.00 11.50 117 THR B O 1
ATOM 3383 N N . PHE B 1 118 ? -25.097 -5.070 -1.076 1.00 9.27 118 PHE B N 1
ATOM 3384 C CA . PHE B 1 118 ? -25.438 -4.039 -0.083 1.00 9.54 118 PHE B CA 1
ATOM 3385 C C . PHE B 1 118 ? -26.906 -4.048 0.303 1.00 9.77 118 PHE B C 1
ATOM 3386 O O . PHE B 1 118 ? -27.794 -4.410 -0.488 1.00 9.77 118 PHE B O 1
ATOM 3394 N N . ILE B 1 119 ? -27.153 -3.647 1.542 1.00 9.46 119 ILE B N 1
ATOM 3395 C CA . ILE B 1 119 ? -28.506 -3.413 2.049 1.00 10.37 119 ILE B CA 1
ATOM 3396 C C . ILE B 1 119 ? -28.582 -1.914 2.367 1.00 10.68 119 ILE B C 1
ATOM 3397 O O . ILE B 1 119 ? -27.746 -1.409 3.105 1.00 10.52 119 ILE B O 1
ATOM 3402 N N . LYS B 1 120 ? -29.542 -1.219 1.768 1.00 9.73 120 LYS B N 1
ATOM 3403 C CA . LYS B 1 120 ? -29.596 0.250 1.849 1.00 10.16 120 LYS B CA 1
ATOM 3404 C C . LYS B 1 120 ? -30.880 0.717 2.524 1.00 10.56 120 LYS B C 1
ATOM 3405 O O . LYS B 1 120 ? -31.977 0.205 2.252 1.00 10.87 120 LYS B O 1
ATOM 3419 N N . ARG B 1 122 ? -33.108 4.166 4.467 1.00 12.00 122 ARG B N 1
ATOM 3420 C CA . ARG B 1 122 ? -33.338 5.604 4.601 1.00 12.71 122 ARG B CA 1
ATOM 3421 C C . ARG B 1 122 ? -33.296 5.993 6.083 1.00 12.69 122 ARG B C 1
ATOM 3422 O O . ARG B 1 122 ? -33.884 5.310 6.924 1.00 13.48 122 ARG B O 1
ATOM 3430 N N . GLN B 1 123 ? -32.565 7.065 6.392 1.00 11.07 123 GLN B N 1
ATOM 3431 C CA . GLN B 1 123 ? -32.526 7.593 7.754 1.00 11.44 123 GLN B CA 1
ATOM 3432 C C . GLN B 1 123 ? -33.360 8.875 7.808 1.00 13.47 123 GLN B C 1
ATOM 3433 O O . GLN B 1 123 ? -33.928 9.281 6.789 1.00 13.75 123 GLN B O 1
ATOM 3439 N N . THR B 1 124 ? -33.459 9.482 8.984 1.00 15.07 124 THR B N 1
ATOM 3440 C CA . THR B 1 124 ? -34.244 10.711 9.134 1.00 17.36 124 THR B CA 1
ATOM 3441 C C . THR B 1 124 ? -33.400 11.919 8.754 1.00 17.67 124 THR B C 1
ATOM 3442 O O . THR B 1 124 ? -32.182 11.881 8.891 1.00 18.40 124 THR B O 1
ATOM 3446 N N . ALA B 1 125 ? -34.035 12.996 8.277 1.00 16.70 125 ALA B N 1
ATOM 3447 C CA . ALA B 1 125 ? -33.314 14.210 7.886 1.00 15.88 125 ALA B CA 1
ATOM 3448 C C . ALA B 1 125 ? -32.457 14.671 9.062 1.00 15.57 125 ALA B C 1
ATOM 3449 O O . ALA B 1 125 ? -32.907 14.601 10.209 1.00 16.44 125 ALA B O 1
ATOM 3451 N N . PRO B 1 126 ? -31.225 15.136 8.792 1.00 16.30 126 PRO B N 1
ATOM 3452 C CA . PRO B 1 126 ? -30.326 15.499 9.896 1.00 15.92 126 PRO B CA 1
ATOM 3453 C C . PRO B 1 126 ? -30.785 16.695 10.737 1.00 16.81 126 PRO B C 1
ATOM 3454 O O . PRO B 1 126 ? -31.293 17.683 10.200 1.00 17.23 126 PRO B O 1
ATOM 3458 N N . GLN B 1 127 ? -30.614 16.559 12.049 1.00 15.46 127 GLN B N 1
ATOM 3459 C CA . GLN B 1 127 ? -30.767 17.652 13.006 1.00 15.82 127 GLN B CA 1
ATOM 3460 C C . GLN B 1 127 ? -29.415 17.879 13.675 1.00 15.68 127 GLN B C 1
ATOM 3461 O O . GLN B 1 127 ? -28.697 16.928 14.008 1.00 14.26 127 GLN B O 1
ATOM 3467 N N . PHE B 1 128 ? -29.075 19.143 13.891 1.00 15.85 128 PHE B N 1
ATOM 3468 C CA . PHE B 1 128 ? -27.818 19.491 14.533 1.00 16.01 128 PHE B CA 1
ATOM 3469 C C . PHE B 1 128 ? -28.053 20.491 15.660 1.00 17.29 128 PHE B C 1
ATOM 3470 O O . PHE B 1 128 ? -28.981 21.306 15.599 1.00 18.00 128 PHE B O 1
ATOM 3478 N N . LYS B 1 129 ? -27.208 20.423 16.679 1.00 15.82 129 LYS B N 1
ATOM 3479 C CA . LYS B 1 129 ? -27.124 21.473 17.694 1.00 16.44 129 LYS B CA 1
ATOM 3480 C C . LYS B 1 129 ? -25.647 21.706 17.996 1.00 16.36 129 LYS B C 1
ATOM 3481 O O . LYS B 1 129 ? -24.887 20.758 18.118 1.00 15.49 129 LYS B O 1
ATOM 3487 N N . ASP B 1 130 ? -25.226 22.963 18.138 1.00 16.74 130 ASP B N 1
ATOM 3488 C CA . ASP B 1 130 ? -23.837 23.236 18.528 1.00 17.08 130 ASP B CA 1
ATOM 3489 C C . ASP B 1 130 ? -23.522 22.659 19.912 1.00 17.46 130 ASP B C 1
ATOM 3490 O O . ASP B 1 130 ? -24.358 22.698 20.815 1.00 18.27 130 ASP B O 1
ATOM 3495 N N . PHE B 1 131 ? -22.320 22.110 20.087 1.00 16.26 131 PHE B N 1
ATOM 3496 C CA . PHE B 1 131 ? -21.906 21.704 21.416 1.00 16.28 131 PHE B CA 1
ATOM 3497 C C . PHE B 1 131 ? -21.405 22.959 22.120 1.00 17.03 131 PHE B C 1
ATOM 3498 O O . PHE B 1 131 ? -20.446 23.600 21.665 1.00 18.32 131 PHE B O 1
ATOM 3506 N N . ALA B 1 132 ? -22.062 23.310 23.215 1.00 17.79 132 ALA B N 1
ATOM 3507 C CA . ALA B 1 132 ? -21.754 24.561 23.913 1.00 18.22 132 ALA B CA 1
ATOM 3508 C C . ALA B 1 132 ? -21.055 24.341 25.257 1.00 18.12 132 ALA B C 1
ATOM 3509 O O . ALA B 1 132 ? -20.753 25.306 25.971 1.00 19.05 132 ALA B O 1
ATOM 3511 N N . GLY B 1 133 ? -20.789 23.081 25.596 1.00 17.55 133 GLY B N 1
ATOM 3512 C CA . GLY B 1 133 ? -20.128 22.728 26.843 1.00 16.49 133 GLY B CA 1
ATOM 3513 C C . GLY B 1 133 ? -18.628 22.940 26.820 1.00 15.26 133 GLY B C 1
ATOM 3514 O O . GLY B 1 133 ? -18.106 23.689 25.994 1.00 17.87 133 GLY B O 1
ATOM 3515 N N . SER B 1 134 ? -17.940 22.271 27.734 1.00 16.27 134 SER B N 1
ATOM 3516 C CA . SER B 1 134 ? -16.503 22.425 27.893 1.00 16.13 134 SER B CA 1
ATOM 3517 C C . SER B 1 134 ? -15.756 21.479 26.973 1.00 16.23 134 SER B C 1
ATOM 3518 O O . SER B 1 134 ? -15.912 20.261 27.069 1.00 16.38 134 SER B O 1
ATOM 3521 N N . LYS B 1 135 ? -14.942 22.043 26.090 1.00 16.12 135 LYS B N 1
ATOM 3522 C CA . LYS B 1 135 ? -14.122 21.225 25.205 1.00 16.55 135 LYS B CA 1
ATOM 3523 C C . LYS B 1 135 ? -13.062 20.447 25.980 1.00 15.99 135 LYS B C 1
ATOM 3524 O O . LYS B 1 135 ? -12.675 19.350 25.568 1.00 15.59 135 LYS B O 1
ATOM 3530 N N . GLU B 1 136 ? -12.596 21.002 27.104 1.00 15.94 136 GLU B N 1
ATOM 3531 C CA . GLU B 1 136 ? -11.644 20.300 27.953 1.00 16.63 136 GLU B CA 1
ATOM 3532 C C . GLU B 1 136 ? -12.252 19.044 28.535 1.00 16.18 136 GLU B C 1
ATOM 3533 O O . GLU B 1 136 ? -11.651 17.966 28.476 1.00 16.77 136 GLU B O 1
ATOM 3539 N N . GLU B 1 137 ? -13.438 19.180 29.132 1.00 16.10 137 GLU B N 1
ATOM 3540 C CA . GLU B 1 137 ? -14.076 18.026 29.756 1.00 16.38 137 GLU B CA 1
ATOM 3541 C C . GLU B 1 137 ? -14.378 16.998 28.672 1.00 15.59 137 GLU B C 1
ATOM 3542 O O . GLU B 1 137 ? -14.230 15.799 28.899 1.00 15.57 137 GLU B O 1
ATOM 3548 N N . LEU B 1 138 ? -14.801 17.480 27.505 1.00 15.69 138 LEU B N 1
ATOM 3549 C CA . LEU B 1 138 ? -15.107 16.581 26.392 1.00 15.29 138 LEU B CA 1
ATOM 3550 C C . LEU B 1 138 ? -13.868 15.789 25.964 1.00 15.36 138 LEU B C 1
ATOM 3551 O O . LEU B 1 138 ? -13.900 14.555 25.850 1.00 14.24 138 LEU B O 1
ATOM 3556 N N . ALA B 1 139 ? -12.766 16.498 25.770 1.00 15.27 139 ALA B N 1
ATOM 3557 C CA . ALA B 1 139 ? -11.526 15.843 25.392 1.00 16.29 139 ALA B CA 1
ATOM 3558 C C . ALA B 1 139 ? -11.101 14.819 26.452 1.00 16.97 139 ALA B C 1
ATOM 3559 O O . ALA B 1 139 ? -10.702 13.701 26.122 1.00 17.45 139 ALA B O 1
ATOM 3561 N N . HIS B 1 140 ? -11.182 15.186 27.732 1.00 17.78 140 HIS B N 1
ATOM 3562 C CA . HIS B 1 140 ? -10.759 14.277 28.791 1.00 18.50 140 HIS B CA 1
ATOM 3563 C C . HIS B 1 140 ? -11.634 13.043 28.880 1.00 17.85 140 HIS B C 1
ATOM 3564 O O . HIS B 1 140 ? -11.164 11.953 29.223 1.00 18.14 140 HIS B O 1
ATOM 3571 N N . SER B 1 141 ? -12.916 13.215 28.585 1.00 17.21 141 SER B N 1
ATOM 3572 C CA . SER B 1 141 ? -13.856 12.095 28.659 1.00 16.89 141 SER B CA 1
ATOM 3573 C C . SER B 1 141 ? -13.542 11.022 27.620 1.00 16.23 141 SER B C 1
ATOM 3574 O O . SER B 1 141 ? -14.006 9.892 27.739 1.00 16.58 141 SER B O 1
ATOM 3577 N N . ILE B 1 142 ? -12.770 11.393 26.597 1.00 16.59 142 ILE B N 1
ATOM 3578 C CA . ILE B 1 142 ? -12.324 10.439 25.575 1.00 16.11 142 ILE B CA 1
ATOM 3579 C C . ILE B 1 142 ? -10.814 10.152 25.623 1.00 17.30 142 ILE B C 1
ATOM 3580 O O . ILE B 1 142 ? -10.235 9.598 24.677 1.00 16.23 142 ILE B O 1
ATOM 3585 N N . GLY B 1 143 ? -10.183 10.547 26.729 1.00 18.03 143 GLY B N 1
ATOM 3586 C CA . GLY B 1 143 ? -8.780 10.207 26.994 1.00 18.25 143 GLY B CA 1
ATOM 3587 C C . GLY B 1 143 ? -7.797 11.079 26.243 1.00 18.47 143 GLY B C 1
ATOM 3588 O O . GLY B 1 143 ? -6.661 10.659 25.974 1.00 18.89 143 GLY B O 1
ATOM 3589 N N . LEU B 1 144 ? -8.225 12.296 25.909 1.00 18.03 144 LEU B N 1
ATOM 3590 C CA . LEU B 1 144 ? -7.426 13.223 25.127 1.00 18.25 144 LEU B CA 1
ATOM 3591 C C . LEU B 1 144 ? -7.178 14.521 25.890 1.00 19.59 144 LEU B C 1
ATOM 3592 O O . LEU B 1 144 ? -7.827 14.784 26.904 1.00 19.41 144 LEU B O 1
ATOM 3597 N N . GLU B 1 145 ? -6.251 15.326 25.377 1.00 20.26 145 GLU B N 1
ATOM 3598 C CA . GLU B 1 145 ? -6.047 16.685 25.865 1.00 21.11 145 GLU B CA 1
ATOM 3599 C C . GLU B 1 145 ? -6.806 17.592 24.918 1.00 20.40 145 GLU B C 1
ATOM 3600 O O . GLU B 1 145 ? -7.033 17.245 23.760 1.00 20.59 145 GLU B O 1
ATOM 3606 N N . VAL B 1 146 ? -7.188 18.768 25.391 1.00 19.46 146 VAL B N 1
ATOM 3607 C CA . VAL B 1 146 ? -7.921 19.682 24.533 1.00 19.17 146 VAL B CA 1
ATOM 3608 C C . VAL B 1 146 ? -7.179 20.030 23.229 1.00 20.12 146 VAL B C 1
ATOM 3609 O O . VAL B 1 146 ? -7.804 20.335 22.212 1.00 19.66 146 VAL B O 1
ATOM 3613 N N . ASN B 1 147 ? -5.852 19.952 23.253 1.00 21.20 147 ASN B N 1
ATOM 3614 C CA . ASN B 1 147 ? -5.047 20.262 22.072 1.00 22.67 147 ASN B CA 1
ATOM 3615 C C . ASN B 1 147 ? -5.188 19.241 20.938 1.00 22.01 147 ASN B C 1
ATOM 3616 O O . ASN B 1 147 ? -4.876 19.535 19.784 1.00 22.71 147 ASN B O 1
ATOM 3621 N N . ASP B 1 148 ? -5.657 18.045 21.278 1.00 21.11 148 ASP B N 1
ATOM 3622 C CA . ASP B 1 148 ? -5.819 16.955 20.318 1.00 19.57 148 ASP B CA 1
ATOM 3623 C C . ASP B 1 148 ? -7.049 17.130 19.427 1.00 18.58 148 ASP B C 1
ATOM 3624 O O . ASP B 1 148 ? -7.199 16.427 18.422 1.00 16.60 148 ASP B O 1
ATOM 3629 N N . LEU B 1 149 ? -7.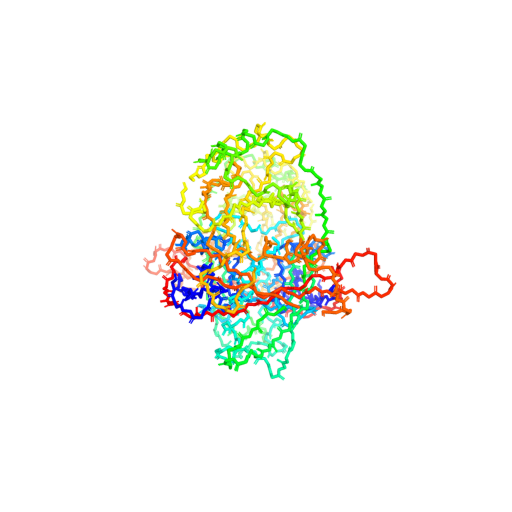934 18.043 19.813 1.00 17.71 149 LEU B N 1
ATOM 3630 C CA . LEU B 1 149 ? -9.134 18.334 19.039 1.00 18.20 149 LEU B CA 1
ATOM 3631 C C . LEU B 1 149 ? -8.788 19.173 17.808 1.00 19.08 149 LEU B C 1
ATOM 3632 O O . LEU B 1 149 ? -7.818 19.942 17.829 1.00 20.53 149 LEU B O 1
ATOM 3637 N N . ASP B 1 150 ? -9.579 19.028 16.748 1.00 18.78 150 ASP B N 1
ATOM 3638 C CA . ASP B 1 150 ? -9.392 19.770 15.508 1.00 18.72 150 ASP B CA 1
ATOM 3639 C C . ASP B 1 150 ? -10.216 21.049 15.558 1.00 20.15 150 ASP B C 1
ATOM 3640 O O . ASP B 1 150 ? -11.427 21.029 15.335 1.00 20.04 150 ASP B O 1
ATOM 3645 N N . VAL B 1 151 ? -9.549 22.166 15.856 1.00 21.34 151 VAL B N 1
ATOM 3646 C CA . VAL B 1 151 ? -10.227 23.454 16.008 1.00 22.38 151 VAL B CA 1
ATOM 3647 C C . VAL B 1 151 ? -10.905 23.962 14.731 1.00 21.94 151 VAL B C 1
ATOM 3648 O O . VAL B 1 151 ? -11.807 24.793 14.799 1.00 24.28 151 VAL B O 1
ATOM 3652 N N . SER B 1 152 ? -10.489 23.456 13.572 1.00 21.56 152 SER B N 1
ATOM 3653 C CA . SER B 1 152 ? -10.980 23.971 12.290 1.00 20.35 152 SER B CA 1
ATOM 3654 C C . SER B 1 152 ? -12.359 23.457 11.870 1.00 20.38 152 SER B C 1
ATOM 3655 O O . SER B 1 152 ? -12.932 23.915 10.873 1.00 20.14 152 SER B O 1
ATOM 3658 N N . LEU B 1 153 ? -12.875 22.478 12.606 1.00 18.43 153 LEU B N 1
ATOM 3659 C CA . LEU B 1 153 ? -14.195 21.927 12.323 1.00 18.07 153 LEU B CA 1
ATOM 3660 C C . LEU B 1 153 ? -15.017 21.948 13.612 1.00 16.91 153 LEU B C 1
ATOM 3661 O O . LEU B 1 153 ? -14.471 21.750 14.703 1.00 17.67 153 LEU B O 1
ATOM 3666 N N . PRO B 1 154 ? -16.333 22.192 13.484 1.00 17.09 154 PRO B N 1
ATOM 3667 C CA . PRO B 1 154 ? -17.229 22.346 14.635 1.00 16.07 154 PRO B CA 1
ATOM 3668 C C . PRO B 1 154 ? -17.608 21.049 15.348 1.00 15.22 154 PRO B C 1
ATOM 3669 O O . PRO B 1 154 ? -17.801 20.012 14.708 1.00 16.16 154 PRO B O 1
ATOM 3673 N N . ILE B 1 155 ? -17.731 21.130 16.665 1.00 13.87 155 ILE B N 1
ATOM 3674 C CA . ILE B 1 155 ? -18.270 20.042 17.468 1.00 13.82 155 ILE B CA 1
ATOM 3675 C C . ILE B 1 155 ? -19.785 20.233 17.563 1.00 13.43 155 ILE B C 1
ATOM 3676 O O . ILE B 1 155 ? -20.267 21.265 18.033 1.00 13.84 155 ILE B O 1
ATOM 3681 N N . VAL B 1 156 ? -20.539 19.254 17.079 1.00 13.38 156 VAL B N 1
ATOM 3682 C CA . VAL B 1 156 ? -21.990 19.365 17.061 1.00 12.69 156 VAL B CA 1
ATOM 3683 C C . VAL B 1 156 ? -22.656 18.088 17.544 1.00 13.00 156 VAL B C 1
ATOM 3684 O O . VAL B 1 156 ? -22.131 16.989 17.348 1.00 13.62 156 VAL B O 1
ATOM 3688 N N . TYR B 1 157 ? -23.797 18.240 18.201 1.00 12.13 157 TYR B N 1
ATOM 3689 C CA . TYR B 1 157 ? -24.714 17.122 18.332 1.00 12.19 157 TYR B CA 1
ATOM 3690 C C . TYR B 1 157 ? -25.372 16.940 16.974 1.00 12.47 157 TYR B C 1
ATOM 3691 O O . TYR B 1 157 ? -25.748 17.920 16.329 1.00 11.78 157 TYR B O 1
ATOM 3700 N N . GLY B 1 158 ? -25.513 15.698 16.526 1.00 10.47 158 GLY B N 1
ATOM 3701 C CA . GLY B 1 158 ? -26.142 15.421 15.243 1.00 11.02 158 GLY B CA 1
ATOM 3702 C C . GLY B 1 158 ? -27.012 14.187 15.339 1.00 10.02 158 GLY B C 1
ATOM 3703 O O . GLY B 1 158 ? -26.707 13.264 16.100 1.00 10.14 158 GLY B O 1
ATOM 3704 N N . SER B 1 159 ? -28.129 14.190 14.612 1.00 9.97 159 SER B N 1
ATOM 3705 C CA . SER B 1 159 ? -29.001 13.024 14.578 1.00 11.77 159 SER B CA 1
ATOM 3706 C C . SER B 1 159 ? -29.606 12.803 13.215 1.00 11.55 159 SER B C 1
ATOM 3707 O O . SER B 1 159 ? -30.140 13.729 12.603 1.00 11.73 159 SER B O 1
ATOM 3710 N N . THR B 1 160 ? -29.554 11.549 12.773 1.00 10.38 160 THR B N 1
ATOM 3711 C CA . THR B 1 160 ? -30.373 11.070 11.669 1.00 10.88 160 THR B CA 1
ATOM 3712 C C . THR B 1 160 ? -31.212 9.885 12.160 1.00 12.43 160 THR B C 1
ATOM 3713 O O . THR B 1 160 ? -31.605 8.998 11.377 1.00 14.10 160 THR B O 1
ATOM 3717 N N . GLY B 1 161 ? -31.494 9.872 13.461 1.00 12.18 161 GLY B N 1
ATOM 3718 C CA . GLY B 1 161 ? -32.218 8.769 14.080 1.00 13.54 161 GLY B CA 1
ATOM 3719 C C . GLY B 1 161 ? -31.806 8.581 15.527 1.00 13.82 161 GLY B C 1
ATOM 3720 O O . GLY B 1 161 ? -32.626 8.188 16.363 1.00 15.61 161 GLY B O 1
ATOM 3721 N N . ASN B 1 162 ? -30.526 8.831 15.815 1.00 12.29 162 ASN B N 1
ATOM 3722 C CA . ASN B 1 162 ? -29.986 8.774 17.179 0.50 11.96 162 ASN B CA 1
ATOM 3723 C C . ASN B 1 162 ? -29.061 9.966 17.387 1.00 12.83 162 ASN B C 1
ATOM 3724 O O . ASN B 1 162 ? -28.242 10.259 16.524 1.00 12.82 162 ASN B O 1
ATOM 3729 N N . TRP B 1 163 ? -29.172 10.640 18.531 1.00 12.20 163 TRP B N 1
ATOM 3730 C CA . TRP B 1 163 ? -28.252 11.728 18.845 1.00 11.89 163 TRP B CA 1
ATOM 3731 C C . TRP B 1 163 ? -26.856 11.217 19.176 1.00 11.27 163 TRP B C 1
ATOM 3732 O O . TRP B 1 163 ? -26.667 10.351 20.041 1.00 10.21 163 TRP B O 1
ATOM 3743 N N . THR B 1 164 ? -25.868 11.775 18.493 1.00 10.33 164 THR B N 1
ATOM 3744 C CA . THR B 1 164 ? -24.465 11.519 18.811 1.00 10.41 164 THR B CA 1
ATOM 3745 C C . THR B 1 164 ? -23.700 12.844 18.740 1.00 11.02 164 THR B C 1
ATOM 3746 O O . THR B 1 164 ? -24.202 13.804 18.165 1.00 13.11 164 THR B O 1
ATOM 3750 N N . VAL B 1 165 ? -22.517 12.909 19.343 1.00 10.52 165 VAL B N 1
ATOM 3751 C CA . VAL B 1 165 ? -21.705 14.121 19.238 1.00 10.50 165 VAL B CA 1
ATOM 3752 C C . VAL B 1 165 ? -20.575 13.892 18.235 1.00 10.14 165 VAL B C 1
ATOM 3753 O O . VAL B 1 165 ? -19.727 13.027 18.448 1.00 11.43 165 VAL B O 1
ATOM 3757 N N . ILE B 1 166 ? -20.577 14.650 17.144 1.00 9.64 166 ILE B N 1
ATOM 3758 C CA . ILE B 1 166 ? -19.463 14.602 16.191 1.00 11.39 166 ILE B CA 1
ATOM 3759 C C . ILE B 1 166 ? -18.319 15.444 16.756 1.00 11.67 166 ILE B C 1
ATOM 3760 O O . ILE B 1 166 ? -18.476 16.652 16.935 1.00 12.62 166 ILE B O 1
ATOM 3765 N N . VAL B 1 167 ? -17.188 14.794 17.032 1.00 11.76 167 VAL B N 1
ATOM 3766 C CA . VAL B 1 167 ? -16.018 15.443 17.658 1.00 11.45 167 VAL B CA 1
ATOM 3767 C C . VAL B 1 167 ? -14.789 15.373 16.735 1.00 12.15 167 VAL B C 1
ATOM 3768 O O . VAL B 1 167 ? -14.081 14.358 16.723 1.00 12.44 167 VAL B O 1
ATOM 3772 N N . PRO B 1 168 ? -14.572 16.408 15.896 1.00 12.19 168 PRO B N 1
ATOM 3773 C CA . PRO B 1 168 ? -13.369 16.345 15.050 1.00 12.78 168 PRO B CA 1
ATOM 3774 C C . PRO B 1 168 ? -12.064 16.371 15.842 1.00 14.42 168 PRO B C 1
ATOM 3775 O O . PRO B 1 168 ? -11.845 17.258 16.701 1.00 13.56 168 PRO B O 1
ATOM 3779 N N . VAL B 1 169 ? -11.214 15.378 15.582 1.00 13.41 169 VAL B N 1
ATOM 3780 C CA . VAL B 1 169 ? -9.902 15.290 16.226 1.00 14.77 169 VAL B CA 1
ATOM 3781 C C . VAL B 1 169 ? -8.816 15.365 15.143 1.00 15.59 169 VAL B C 1
ATOM 3782 O O . VAL B 1 169 ? -9.114 15.315 13.958 1.00 14.52 169 VAL B O 1
ATOM 3786 N N . LYS B 1 170 ? -7.567 15.503 15.555 1.00 16.13 170 LYS B N 1
ATOM 3787 C CA A LYS B 1 170 ? -6.464 15.815 14.641 0.50 16.13 170 LYS B CA 1
ATOM 3788 C CA B LYS B 1 170 ? -6.500 15.834 14.619 0.50 16.40 170 LYS B CA 1
ATOM 3789 C C . LYS B 1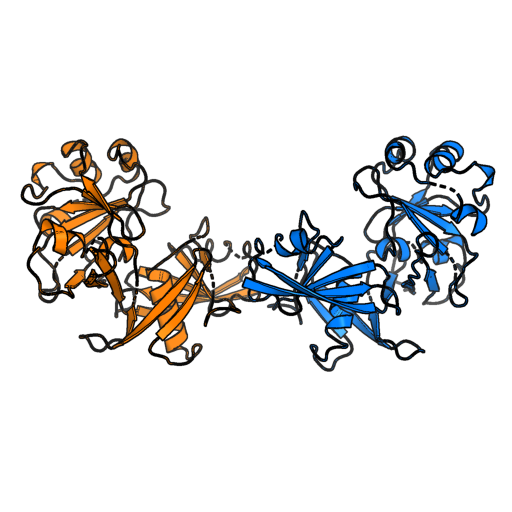 170 ? -6.378 14.769 13.465 1.00 16.42 170 LYS B C 1
ATOM 3790 O O . LYS B 1 170 ? -6.224 15.139 12.365 1.00 15.83 170 LYS B O 1
ATOM 3801 N N . ASN B 1 171 ? -6.190 13.517 13.851 1.00 16.18 171 ASN B N 1
ATOM 3802 C CA . ASN B 1 171 ? -5.766 12.510 12.914 1.00 17.56 171 ASN B CA 1
ATOM 3803 C C . ASN B 1 171 ? -5.873 11.100 13.511 1.00 17.42 171 ASN B C 1
ATOM 3804 O O . ASN B 1 171 ? -6.305 10.936 14.583 1.00 18.04 171 ASN B O 1
ATOM 3809 N N . LEU B 1 172 ? -5.443 10.104 12.763 1.00 16.33 172 LEU B N 1
ATOM 3810 C CA . LEU B 1 172 ? -5.533 8.760 13.217 1.00 15.80 172 LEU B CA 1
ATOM 3811 C C . LEU B 1 172 ? -4.716 8.447 14.424 1.00 15.92 172 LEU B C 1
ATOM 3812 O O . LEU B 1 172 ? -5.116 7.653 15.235 1.00 16.70 172 LEU B O 1
ATOM 3817 N N . ASP B 1 173 ? -3.553 9.064 14.552 1.00 17.59 173 ASP B N 1
ATOM 3818 C CA . ASP B 1 173 ? -2.742 8.894 15.749 1.00 17.95 173 ASP B CA 1
ATOM 3819 C C . ASP B 1 173 ? -3.520 9.315 16.998 1.00 17.68 173 ASP B C 1
ATOM 3820 O O . ASP B 1 173 ? -3.545 8.600 17.999 1.00 19.48 173 ASP B O 1
ATOM 3825 N N . VAL B 1 174 ? -4.188 10.459 16.926 1.00 17.15 174 VAL B N 1
ATOM 3826 C CA . VAL B 1 174 ? -4.996 10.905 18.051 1.00 17.39 174 VAL B CA 1
ATOM 3827 C C . VAL B 1 174 ? -6.162 9.950 18.299 1.00 16.76 174 VAL B C 1
ATOM 3828 O O . VAL B 1 174 ? -6.456 9.624 19.446 1.00 17.24 174 VAL B O 1
ATOM 3832 N N . CYS B 1 175 ? -6.809 9.489 17.225 1.00 16.78 175 CYS B N 1
ATOM 3833 C CA . CYS B 1 175 ? -7.880 8.493 17.371 1.00 17.12 175 CYS B CA 1
ATOM 3834 C C . CYS B 1 175 ? -7.409 7.252 18.115 1.00 17.10 175 CYS B C 1
ATOM 3835 O O . CYS B 1 175 ? -8.121 6.739 18.967 1.00 16.04 175 CYS B O 1
ATOM 3838 N N . GLU B 1 176 ? -6.206 6.769 17.803 1.00 17.58 176 GLU B N 1
ATOM 3839 C CA . GLU B 1 176 ? -5.671 5.588 18.489 1.00 18.89 176 GLU B CA 1
ATOM 3840 C C . GLU B 1 176 ? -5.393 5.811 19.977 1.00 18.69 176 GLU B C 1
ATOM 3841 O O . GLU B 1 176 ? -5.415 4.868 20.757 1.00 19.18 176 GLU B O 1
ATOM 3847 N N . ARG B 1 177 ? -5.150 7.059 20.366 1.00 19.82 177 ARG B N 1
ATOM 3848 C CA . ARG B 1 177 ? -4.880 7.374 21.770 1.00 20.59 177 ARG B CA 1
ATOM 3849 C C . ARG B 1 177 ? -6.132 7.397 22.643 1.00 19.91 177 ARG B C 1
ATOM 3850 O O . ARG B 1 177 ? -6.049 7.349 23.875 1.00 19.83 177 ARG B O 1
ATOM 3866 N N . LYS B 1 179 ? -9.534 6.765 24.766 1.00 18.49 179 LYS B N 1
ATOM 3867 C CA . LYS B 1 179 ? -10.088 5.769 25.653 1.00 20.01 179 LYS B CA 1
ATOM 3868 C C . LYS B 1 179 ? -11.299 6.414 26.304 1.00 19.36 179 LYS B C 1
ATOM 3869 O O . LYS B 1 179 ? -11.172 7.466 26.940 1.00 18.39 179 LYS B O 1
ATOM 3875 N N . PRO B 1 180 ? -12.481 5.805 26.120 1.00 18.47 180 PRO B N 1
ATOM 3876 C CA . PRO B 1 180 ? -13.721 6.401 26.604 1.00 17.99 180 PRO B CA 1
ATOM 3877 C C . PRO B 1 180 ? -13.952 6.208 28.093 1.00 18.30 180 PRO B C 1
ATOM 3878 O O . PRO B 1 180 ? -13.741 5.115 28.617 1.00 18.54 180 PRO B O 1
ATOM 3882 N N . ASN B 1 181 ? -14.405 7.268 28.755 1.00 17.71 181 ASN B N 1
ATOM 3883 C CA . ASN B 1 181 ? -14.879 7.179 30.124 1.00 18.11 181 ASN B CA 1
ATOM 3884 C C . ASN B 1 181 ? -16.385 7.430 30.071 1.00 17.26 181 ASN B C 1
ATOM 3885 O O . ASN B 1 181 ? -16.864 8.506 30.439 1.00 16.24 181 ASN B O 1
ATOM 3890 N N . ASN B 1 182 ? -17.125 6.457 29.546 1.00 16.63 182 ASN B N 1
ATOM 3891 C CA . ASN B 1 182 ? -18.525 6.691 29.185 1.00 16.86 182 ASN B CA 1
ATOM 3892 C C . ASN B 1 182 ? -19.388 7.180 30.349 1.00 16.76 182 ASN B C 1
ATOM 3893 O O . ASN B 1 182 ? -20.367 7.888 30.151 1.00 16.60 182 ASN B O 1
ATOM 3898 N N . GLU B 1 183 ? -19.018 6.783 31.562 1.00 18.14 183 GLU B N 1
ATOM 3899 C CA . GLU B 1 183 ? -19.824 7.090 32.727 1.00 19.83 183 GLU B CA 1
ATOM 3900 C C . GLU B 1 183 ? -19.935 8.591 32.956 1.00 18.69 183 GLU B C 1
ATOM 3901 O O . GLU B 1 183 ? -20.904 9.060 33.546 1.00 17.99 183 GLU B O 1
ATOM 3907 N N . VAL B 1 184 ? -18.947 9.343 32.482 1.00 18.27 184 VAL B N 1
ATOM 3908 C CA . VAL B 1 184 ? -18.936 10.783 32.732 1.00 17.69 184 VAL B CA 1
ATOM 3909 C C . VAL B 1 184 ? -19.633 11.559 31.609 1.00 17.46 184 VAL B C 1
ATOM 3910 O O . VAL B 1 184 ? -19.828 12.774 31.712 1.00 17.33 184 VAL B O 1
ATOM 3914 N N . PHE B 1 185 ? -20.016 10.875 30.526 1.00 16.29 185 PHE B N 1
ATOM 3915 C CA . PHE B 1 185 ? -20.562 11.597 29.373 1.00 14.91 185 PHE B CA 1
ATOM 3916 C C . PHE B 1 185 ? -21.788 12.466 29.732 1.00 15.10 185 PHE B C 1
ATOM 3917 O O . PHE B 1 185 ? -21.889 13.610 29.283 1.00 14.77 185 PHE B O 1
ATOM 3925 N N . PRO B 1 186 ? -22.748 11.920 30.506 1.00 15.33 186 PRO B N 1
ATOM 3926 C CA . PRO B 1 186 ? -23.905 12.788 30.785 1.00 16.14 186 PRO B CA 1
ATOM 3927 C C . PRO B 1 186 ? -23.568 14.116 31.458 1.00 17.27 186 PRO B C 1
ATOM 3928 O O . PRO B 1 186 ? -24.220 15.124 31.164 1.00 17.35 186 PRO B O 1
ATOM 3932 N N . SER B 1 187 ? -22.545 14.130 32.310 1.00 18.82 187 SER B N 1
ATOM 3933 C CA . SER B 1 187 ? -22.165 15.357 33.009 1.00 19.40 187 SER B CA 1
ATOM 3934 C C . SER B 1 187 ? -21.458 16.342 32.079 1.00 18.95 187 SER B C 1
ATOM 3935 O O . SER B 1 187 ? -21.468 17.561 32.304 1.00 19.59 187 SER B O 1
ATOM 3938 N N . VAL B 1 188 ? -20.854 15.810 31.024 1.00 17.61 188 VAL B N 1
ATOM 3939 C CA . VAL B 1 188 ? -20.179 16.621 30.029 1.00 16.99 188 VAL B CA 1
ATOM 3940 C C . VAL B 1 188 ? -21.135 17.171 28.972 1.00 16.27 188 VAL B C 1
ATOM 3941 O O . VAL B 1 188 ? -20.993 18.312 28.524 1.00 16.34 188 VAL B O 1
ATOM 3945 N N . LEU B 1 189 ? -22.102 16.350 28.568 1.00 14.87 189 LEU B N 1
ATOM 3946 C CA . LEU B 1 189 ? -23.005 16.677 27.466 1.00 14.52 189 LEU B CA 1
ATOM 3947 C C . LEU B 1 189 ? -24.295 17.255 28.019 1.00 15.88 189 LEU B C 1
ATOM 3948 O O . LEU B 1 189 ? -25.358 16.647 27.942 1.00 15.11 189 LEU B O 1
ATOM 3953 N N . LYS B 1 190 ? -24.195 18.449 28.576 1.00 17.44 190 LYS B N 1
ATOM 3954 C CA A LYS B 1 190 ? -25.311 19.087 29.275 0.50 17.81 190 LYS B CA 1
ATOM 3955 C CA B LYS B 1 190 ? -25.326 18.999 29.300 0.50 17.59 190 LYS B CA 1
ATOM 3956 C C . LYS B 1 190 ? -26.585 19.179 28.441 1.00 17.50 190 LYS B C 1
ATOM 3957 O O . LYS B 1 190 ? -27.688 18.955 28.937 1.00 18.07 190 LYS B O 1
ATOM 3968 N N . GLU B 1 191 ? -26.435 19.535 27.166 1.00 16.65 191 GLU B N 1
ATOM 3969 C CA . GLU B 1 191 ? -27.614 19.720 26.304 1.00 15.31 191 GLU B CA 1
ATOM 3970 C C . GLU B 1 191 ? -28.321 18.414 25.945 1.00 15.54 191 GLU B C 1
ATOM 3971 O O . GLU B 1 191 ? -29.546 18.392 25.816 1.00 14.55 191 GLU B O 1
ATOM 3977 N N . ILE B 1 192 ? -27.553 17.345 25.737 1.00 14.44 192 ILE B N 1
ATOM 3978 C CA . ILE B 1 192 ? -28.133 16.024 25.430 1.00 12.90 192 ILE B CA 1
ATOM 3979 C C . ILE B 1 192 ? -27.335 14.946 26.159 1.00 12.58 192 ILE B C 1
ATOM 3980 O O . ILE B 1 192 ? -26.485 14.289 25.572 1.00 12.09 192 ILE B O 1
ATOM 3985 N N . PRO B 1 193 ? -27.577 14.792 27.473 1.00 12.54 193 PRO B N 1
ATOM 3986 C CA . PRO B 1 193 ? -26.790 13.929 28.335 1.00 12.88 193 PRO B CA 1
ATOM 3987 C C . PRO B 1 193 ? -26.735 12.470 27.930 1.00 13.55 193 PRO B C 1
ATOM 3988 O O . PRO B 1 193 ? -25.769 11.792 28.271 1.00 14.12 193 PRO B O 1
ATOM 3992 N N . ASN B 1 194 ? -27.755 11.994 27.219 1.00 13.95 194 ASN B N 1
ATOM 3993 C CA . ASN B 1 194 ? -27.816 10.589 26.841 1.00 14.07 194 ASN B CA 1
ATOM 3994 C C . ASN B 1 194 ? -27.292 10.292 25.437 1.00 12.97 194 ASN B C 1
ATOM 3995 O O . ASN B 1 194 ? -27.402 9.153 24.945 1.00 13.36 194 ASN B O 1
ATOM 4000 N N . ALA B 1 195 ? -26.686 11.305 24.823 1.00 12.04 195 ALA B N 1
ATOM 4001 C CA . ALA B 1 195 ? -26.026 11.124 23.532 1.00 10.80 195 ALA B CA 1
ATOM 4002 C C . ALA B 1 195 ? -24.767 10.260 23.644 1.00 11.10 195 ALA B C 1
ATOM 4003 O O . ALA B 1 195 ? -24.143 10.165 24.707 1.00 11.92 195 ALA B O 1
ATOM 4005 N N . SER B 1 196 ? -24.415 9.592 22.541 1.00 10.48 196 SER B N 1
ATOM 4006 C CA . SER B 1 196 ? -23.122 8.930 22.397 1.00 10.41 196 SER B CA 1
ATOM 4007 C C . SER B 1 196 ? -22.107 9.961 21.879 1.00 10.29 196 SER B C 1
ATOM 4008 O O . SER B 1 196 ? -22.469 11.097 21.541 1.00 10.70 196 SER B O 1
ATOM 4011 N N . ILE B 1 197 ? -20.838 9.571 21.855 1.00 10.05 197 ILE B N 1
ATOM 4012 C CA . ILE B 1 197 ? -19.769 10.439 21.365 1.00 11.13 197 ILE B CA 1
ATOM 4013 C C . ILE B 1 197 ? -19.054 9.755 20.208 1.00 10.15 197 ILE B C 1
ATOM 4014 O O . ILE B 1 197 ? -18.605 8.613 20.342 1.00 10.29 197 ILE B O 1
ATOM 4019 N N . HIS B 1 198 ? -18.938 10.466 19.089 1.00 10.00 198 HIS B N 1
ATOM 4020 C CA . HIS B 1 198 ? -18.406 9.909 17.850 1.00 10.35 198 HIS B CA 1
ATOM 4021 C C . HIS B 1 198 ? -17.310 10.797 17.238 1.00 10.28 198 HIS B C 1
ATOM 4022 O O . HIS B 1 198 ? -17.574 11.603 16.337 1.00 9.96 198 HIS B O 1
ATOM 4029 N N . PRO B 1 199 ? -16.071 10.620 17.709 1.00 10.70 199 PRO B N 1
ATOM 4030 C CA . PRO B 1 199 ? -14.954 11.387 17.147 1.00 10.24 199 PRO B CA 1
ATOM 4031 C C . PRO B 1 199 ? -14.706 11.017 15.688 1.00 11.08 199 PRO B C 1
ATOM 4032 O O . PRO B 1 199 ? -14.958 9.890 15.276 1.00 11.04 199 PRO B O 1
ATOM 4036 N N . ILE B 1 200 ? -14.276 12.002 14.905 1.00 11.22 200 ILE B N 1
ATOM 4037 C CA . ILE B 1 200 ? -14.010 11.808 13.498 1.00 11.78 200 ILE B CA 1
ATOM 4038 C C . ILE B 1 200 ? -12.714 12.477 13.071 1.00 12.24 200 ILE B C 1
ATOM 4039 O O . ILE B 1 200 ? -12.206 13.369 13.755 1.00 12.92 200 ILE B O 1
ATOM 4044 N N . CYS B 1 201 ? -12.175 12.020 11.946 1.00 12.04 201 CYS B N 1
ATOM 4045 C CA . CYS B 1 201 ? -11.137 12.780 11.235 1.00 12.75 201 CYS B CA 1
ATOM 4046 C C . CYS B 1 201 ? -11.181 12.373 9.779 1.00 13.52 201 CYS B C 1
ATOM 4047 O O . CYS B 1 201 ? -11.777 11.347 9.447 1.00 14.35 201 CYS B O 1
ATOM 4050 N N . LEU B 1 202 ? -10.564 13.171 8.900 1.00 13.32 202 LEU B N 1
ATOM 4051 C CA . LEU B 1 202 ? -10.627 12.889 7.470 1.00 14.17 202 LEU B CA 1
ATOM 4052 C C . LEU B 1 202 ? -9.474 12.007 7.019 1.00 13.27 202 LEU B C 1
ATOM 4053 O O . LEU B 1 202 ? -9.533 11.430 5.929 1.00 14.16 202 LEU B O 1
ATOM 4058 N N . GLU B 1 203 ? -8.435 11.883 7.839 1.00 13.04 203 GLU B N 1
ATOM 4059 C CA . GLU B 1 203 ? -7.418 10.878 7.571 1.00 14.09 203 GLU B CA 1
ATOM 4060 C C . GLU B 1 203 ? -8.010 9.487 7.796 1.00 13.83 203 GLU B C 1
ATOM 4061 O O . GLU B 1 203 ? -8.684 9.247 8.807 1.00 14.14 203 GLU B O 1
ATOM 4067 N N . THR B 1 204 ? -7.741 8.587 6.858 1.00 13.19 204 THR B N 1
ATOM 4068 C CA . THR B 1 204 ? -8.326 7.252 6.866 1.00 13.98 204 THR B CA 1
ATOM 4069 C C . THR B 1 204 ? -7.263 6.169 6.681 1.00 14.35 204 THR B C 1
ATOM 4070 O O . THR B 1 204 ? -6.217 6.405 6.063 1.00 15.33 204 THR B O 1
ATOM 4074 N N . TYR B 1 205 ? -7.523 4.990 7.235 1.00 15.76 205 TYR B N 1
ATOM 4075 C CA . TYR B 1 205 ? -6.654 3.838 7.020 1.00 17.38 205 TYR B CA 1
ATOM 4076 C C . TYR B 1 205 ? -6.739 3.348 5.581 1.00 19.03 205 TYR B C 1
ATOM 4077 O O . TYR B 1 205 ? -5.733 2.951 4.980 1.00 19.06 205 TYR B O 1
ATOM 4086 N N . ASP B 1 206 ? -7.942 3.372 5.025 1.00 20.03 206 ASP B N 1
ATOM 4087 C CA . ASP B 1 206 ? -8.152 3.016 3.629 1.00 21.69 206 ASP B CA 1
ATOM 4088 C C . ASP B 1 206 ? -8.216 4.277 2.773 1.00 22.14 206 ASP B C 1
ATOM 4089 O O . ASP B 1 206 ? -9.084 5.125 2.971 1.00 19.76 206 ASP B O 1
ATOM 4094 N N . GLU B 1 207 ? -7.298 4.402 1.817 1.00 23.88 207 GLU B N 1
ATOM 4095 C CA . GLU B 1 207 ? -7.239 5.601 0.975 1.00 24.68 207 GLU B CA 1
ATOM 4096 C C . GLU B 1 207 ? -8.442 5.792 0.059 1.00 25.16 207 GLU B C 1
ATOM 4097 O O . GLU B 1 207 ? -8.630 6.866 -0.510 1.00 26.18 207 GLU B O 1
ATOM 4103 N N . LYS B 1 208 ? -9.249 4.750 -0.099 1.00 24.73 208 LYS B N 1
ATOM 4104 C CA A LYS B 1 208 ? -10.446 4.816 -0.927 0.50 24.99 208 LYS B CA 1
ATOM 4105 C CA B LYS B 1 208 ? -10.442 4.859 -0.935 0.50 25.01 208 LYS B CA 1
ATOM 4106 C C . LYS B 1 208 ? -11.694 5.163 -0.111 1.00 24.61 208 LYS B C 1
ATOM 4107 O O . LYS B 1 208 ? -12.823 5.056 -0.600 1.00 25.69 208 LYS B O 1
ATOM 4118 N N . VAL B 1 209 ? -11.496 5.556 1.141 1.00 22.72 209 VAL B N 1
ATOM 4119 C CA . VAL B 1 209 ? -12.625 5.972 1.968 1.00 20.72 209 VAL B CA 1
ATOM 4120 C C . VAL B 1 209 ? -12.428 7.419 2.395 1.00 19.56 209 VAL B C 1
ATOM 4121 O O . VAL B 1 209 ? -11.317 7.936 2.355 1.00 20.01 209 VAL B O 1
ATOM 4125 N N . HIS B 1 210 ? -13.509 8.063 2.810 1.00 17.15 210 HIS B N 1
ATOM 4126 C CA . HIS B 1 210 ? -13.540 9.518 2.926 1.00 16.11 210 HIS B CA 1
ATOM 4127 C C . HIS B 1 210 ? -13.433 10.057 4.356 1.00 16.35 210 HIS B C 1
ATOM 4128 O O . HIS B 1 210 ? -12.941 11.160 4.573 1.00 15.63 210 HIS B O 1
ATOM 4143 N N . HIS B 1 212 ? -13.068 8.891 8.778 1.00 10.54 212 HIS B N 1
ATOM 4144 C CA . HIS B 1 212 ? -12.830 7.906 9.817 1.00 10.35 212 HIS B CA 1
ATOM 4145 C C . HIS B 1 212 ? -13.619 8.286 11.058 1.00 10.99 212 HIS B C 1
ATOM 4146 O O . HIS B 1 212 ? -13.633 9.456 11.433 1.00 12.04 212 HIS B O 1
ATOM 4153 N N . GLY B 1 213 ? -14.289 7.304 11.673 1.00 11.21 213 GLY B N 1
ATOM 4154 C CA . GLY B 1 213 ? -15.072 7.553 12.892 1.00 11.62 213 GLY B CA 1
ATOM 4155 C C . GLY B 1 213 ? -14.733 6.526 13.952 1.00 11.72 213 GLY B C 1
ATOM 4156 O O . GLY B 1 213 ? -14.155 5.480 13.645 1.00 11.01 213 GLY B O 1
ATOM 4157 N N . ARG B 1 214 ? -15.073 6.840 15.203 1.00 11.55 214 ARG B N 1
ATOM 4158 C CA . ARG B 1 214 ? -15.035 5.866 16.284 1.00 11.37 214 ARG B CA 1
ATOM 4159 C C . ARG B 1 214 ? -16.246 6.158 17.134 1.00 10.82 214 ARG B C 1
ATOM 4160 O O . ARG B 1 214 ? -16.661 7.322 17.223 1.00 10.83 214 ARG B O 1
ATOM 4168 N N . HIS B 1 215 ? -16.831 5.120 17.744 1.00 9.68 215 HIS B N 1
ATOM 4169 C CA . HIS B 1 215 ? -18.091 5.315 18.457 1.00 9.40 215 HIS B CA 1
ATOM 4170 C C . HIS B 1 215 ? -18.050 4.903 19.913 1.00 9.75 215 HIS B C 1
ATOM 4171 O O . HIS B 1 215 ? -17.919 3.707 20.220 1.00 9.95 215 HIS B O 1
ATOM 4178 N N . PHE B 1 216 ? -18.191 5.883 20.800 1.00 10.92 216 PHE B N 1
ATOM 4179 C CA . PHE B 1 216 ? -18.229 5.616 22.220 1.00 12.03 216 PHE B CA 1
ATOM 4180 C C . PHE B 1 216 ? -19.664 5.714 22.713 1.00 11.92 216 PHE B C 1
ATOM 4181 O O . PHE B 1 216 ? -20.304 6.759 22.614 1.00 12.05 216 PHE B O 1
ATOM 4189 N N . SER B 1 217 ? -20.171 4.600 23.225 1.00 12.55 217 SER B N 1
ATOM 4190 C CA . SER B 1 217 ? -21.571 4.494 23.598 1.00 12.57 217 SER B CA 1
ATOM 4191 C C . SER B 1 217 ? -21.975 5.461 24.712 1.00 13.33 217 SER B C 1
ATOM 4192 O O . SER B 1 217 ? -21.152 5.870 25.523 1.00 13.57 217 SER B O 1
ATOM 4195 N N . SER B 1 218 ? -23.260 5.803 24.738 1.00 14.00 218 SER B N 1
ATOM 4196 C CA . SER B 1 218 ? -23.814 6.565 25.851 1.00 15.52 218 SER B CA 1
ATOM 4197 C C . SER B 1 218 ? -23.556 5.823 27.154 1.00 16.19 218 SER B C 1
ATOM 4198 O O . SER B 1 218 ? -23.395 4.606 27.153 1.00 14.53 218 SER B O 1
ATOM 4201 N N . ALA B 1 219 ? -23.537 6.560 28.265 1.00 16.28 219 ALA B N 1
ATOM 4202 C CA . ALA B 1 219 ? -23.424 5.928 29.579 1.00 17.42 219 ALA B CA 1
ATOM 4203 C C . ALA B 1 219 ? -24.542 4.903 29.789 1.00 18.12 219 ALA B C 1
ATOM 4204 O O . ALA B 1 219 ? -24.308 3.810 30.314 1.00 19.53 219 ALA B O 1
ATOM 4206 N N . TYR B 1 220 ? -25.751 5.253 29.355 1.00 18.47 220 TYR B N 1
ATOM 4207 C CA . TYR B 1 220 ? -26.915 4.372 29.519 1.00 18.19 220 TYR B CA 1
ATOM 4208 C C . TYR B 1 220 ? -26.801 2.986 28.843 1.00 18.28 220 TYR B C 1
ATOM 4209 O O . TYR B 1 220 ? -27.266 1.983 29.388 1.00 17.95 220 TYR B O 1
ATOM 4218 N N A ALA B 1 221 ? -26.147 2.931 27.686 0.50 16.95 221 ALA B N 1
ATOM 4219 N N B ALA B 1 221 ? -26.245 2.953 27.634 0.50 17.16 221 ALA B N 1
ATOM 4220 C CA A ALA B 1 221 ? -25.929 1.670 26.972 0.50 16.96 221 ALA B CA 1
ATOM 4221 C CA B ALA B 1 221 ? -26.159 1.709 26.874 0.50 17.30 221 ALA B CA 1
ATOM 4222 C C A ALA B 1 221 ? -25.253 0.596 27.832 0.50 16.99 221 ALA B C 1
ATOM 4223 C C B ALA B 1 221 ? -25.241 0.718 27.576 0.50 17.51 221 ALA B C 1
ATOM 4224 O O A ALA B 1 221 ? -24.686 0.892 28.884 0.50 17.38 221 ALA B O 1
ATOM 4225 O O B ALA B 1 221 ? -25.425 -0.497 27.471 0.50 17.49 221 ALA B O 1
ATOM 4228 N N A GLY B 1 222 ? -25.304 -0.650 27.365 0.50 16.95 222 GLY B N 1
ATOM 4229 N N B GLY B 1 222 ? -24.249 1.245 28.288 0.50 17.63 222 GLY B N 1
ATOM 4230 C CA A GLY B 1 222 ? -24.626 -1.760 28.037 0.50 16.91 222 GLY B CA 1
ATOM 4231 C CA B GLY B 1 222 ? -23.371 0.412 29.101 0.50 18.42 222 GLY B CA 1
ATOM 4232 C C A GLY B 1 222 ? -23.246 -2.028 27.458 0.50 16.97 222 GLY B C 1
ATOM 4233 C C B GLY B 1 222 ? -22.356 -0.361 28.284 0.50 18.76 222 GLY B C 1
ATOM 4234 O O A GLY B 1 222 ? -22.571 -2.992 27.835 0.50 17.02 222 GLY B O 1
ATOM 4235 O O B GLY B 1 222 ? -21.368 -0.868 28.822 0.50 19.13 222 GLY B O 1
ATOM 4236 N N A THR B 1 223 ? -22.825 -1.163 26.539 0.50 17.66 223 THR B N 1
ATOM 4237 N N B THR B 1 223 ? -22.616 -0.476 26.985 0.50 18.97 223 THR B N 1
ATOM 4238 C CA A THR B 1 223 ? -21.519 -1.274 25.891 0.50 17.84 223 THR B CA 1
ATOM 4239 C CA B THR B 1 223 ? -21.619 -0.988 26.056 0.50 18.67 223 THR B CA 1
ATOM 4240 C C A THR B 1 223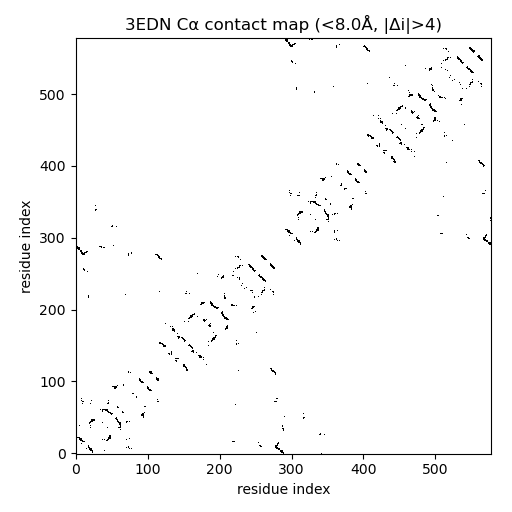 ? -20.604 -0.089 26.222 0.50 18.72 223 THR B C 1
ATOM 4241 C C B THR B 1 223 ? -20.654 0.159 25.904 0.50 19.41 223 THR B C 1
ATOM 4242 O O A THR B 1 223 ? -20.997 0.837 26.937 0.50 19.85 223 THR B O 1
ATOM 4243 O O B THR B 1 223 ? -21.056 1.319 25.984 0.50 20.50 223 THR B O 1
ATOM 4250 N N . ILE B 1 224 ? -19.384 -0.141 25.691 1.00 18.71 224 ILE B N 1
ATOM 4251 C CA . ILE B 1 224 ? -18.368 0.910 25.818 1.00 17.78 224 ILE B CA 1
ATOM 4252 C C . ILE B 1 224 ? -18.047 1.505 24.444 1.00 16.31 224 ILE B C 1
ATOM 4253 O O . ILE B 1 224 ? -17.933 2.724 24.279 1.00 15.38 224 ILE B O 1
ATOM 4258 N N . GLU B 1 225 ? -17.915 0.630 23.458 1.00 14.49 225 GLU B N 1
ATOM 4259 C CA . GLU B 1 225 ? -17.578 1.042 22.100 1.00 12.91 225 GLU B CA 1
ATOM 4260 C C . GLU B 1 225 ? -18.368 0.197 21.113 1.00 13.79 225 GLU B C 1
ATOM 4261 O O . GLU B 1 225 ? -18.409 -1.019 21.246 1.00 15.31 225 GLU B O 1
ATOM 4267 N N . ASP B 1 226 ? -19.006 0.848 20.142 1.00 12.66 226 ASP B N 1
ATOM 4268 C CA . ASP B 1 226 ? -19.708 0.149 19.052 1.00 12.67 226 ASP B CA 1
ATOM 4269 C C . ASP B 1 226 ? -18.749 0.023 17.872 1.00 12.06 226 ASP B C 1
ATOM 4270 O O . ASP B 1 226 ? -18.100 0.991 17.495 1.00 12.13 226 ASP B O 1
ATOM 4275 N N . PRO B 1 227 ? -18.638 -1.180 17.293 1.00 12.10 227 PRO B N 1
ATOM 4276 C CA . PRO B 1 227 ? -17.656 -1.408 16.221 1.00 11.68 227 PRO B CA 1
ATOM 4277 C C . PRO B 1 227 ? -17.878 -0.663 14.894 1.00 10.89 227 PRO B C 1
ATOM 4278 O O . PRO B 1 227 ? -16.923 -0.134 14.329 1.00 11.85 227 PRO B O 1
ATOM 4282 N N . VAL B 1 228 ? -19.105 -0.658 14.380 1.00 10.41 228 VAL B N 1
ATOM 4283 C CA . VAL B 1 228 ? -19.401 0.032 13.117 1.00 10.08 228 VAL B CA 1
ATOM 4284 C C . VAL B 1 228 ? -20.828 0.519 13.214 1.00 9.57 228 VAL B C 1
ATOM 4285 O O . VAL B 1 228 ? -21.753 -0.273 13.301 1.00 10.69 228 VAL B O 1
ATOM 4289 N N . THR B 1 229 ? -21.005 1.840 13.204 1.00 9.49 229 THR B N 1
ATOM 4290 C CA . THR B 1 229 ? -22.263 2.422 13.624 1.00 9.44 229 THR B CA 1
ATOM 4291 C C . THR B 1 229 ? -22.960 3.094 12.458 1.00 9.32 229 THR B C 1
ATOM 4292 O O . THR B 1 229 ? -22.506 4.130 11.975 1.00 10.85 229 THR B O 1
ATOM 4296 N N . GLY B 1 230 ? -24.080 2.513 12.030 1.00 9.22 230 GLY B N 1
ATOM 4297 C CA . GLY B 1 230 ? -24.814 3.023 10.879 1.00 10.04 230 GLY B CA 1
ATOM 4298 C C . GLY B 1 230 ? -25.447 4.384 11.102 1.00 9.58 230 GLY B C 1
ATOM 4299 O O . GLY B 1 230 ? -25.338 5.257 10.238 1.00 9.82 230 GLY B O 1
ATOM 4300 N N . THR B 1 231 ? -26.100 4.564 12.253 1.00 9.51 231 THR B N 1
ATOM 4301 C CA . THR B 1 231 ? -26.750 5.861 12.549 1.00 10.97 231 THR B CA 1
ATOM 4302 C C . THR B 1 231 ? -25.731 7.023 12.526 1.00 9.94 231 THR B C 1
ATOM 4303 O O . THR B 1 231 ? -25.921 8.061 11.855 1.00 10.34 231 THR B O 1
ATOM 4307 N N . ALA B 1 232 ? -24.637 6.851 13.270 1.00 9.72 232 ALA B N 1
ATOM 4308 C CA . ALA B 1 232 ? -23.614 7.873 13.358 1.00 9.42 232 ALA B CA 1
ATOM 4309 C C . ALA B 1 232 ? -22.942 8.118 12.019 1.00 10.75 232 ALA B C 1
ATOM 4310 O O . ALA B 1 232 ? -22.579 9.239 11.697 1.00 10.69 232 ALA B O 1
ATOM 4312 N N . SER B 1 233 ? -22.780 7.066 11.224 1.00 10.06 233 SER B N 1
ATOM 4313 C CA . SER B 1 233 ? -22.178 7.250 9.918 1.00 10.81 233 SER B CA 1
ATOM 4314 C C . SER B 1 233 ? -23.055 8.144 9.039 1.00 9.47 233 SER B C 1
ATOM 4315 O O . SER B 1 233 ? -22.540 8.977 8.280 1.00 11.12 233 SER B O 1
ATOM 4318 N N . GLY B 1 234 ? -24.378 7.992 9.163 1.00 8.56 234 GLY B N 1
ATOM 4319 C CA . GLY B 1 234 ? -25.319 8.854 8.415 1.00 9.36 234 GLY B CA 1
ATOM 4320 C C . GLY B 1 234 ? -25.157 10.286 8.888 1.00 9.71 234 GLY B C 1
ATOM 4321 O O . GLY B 1 234 ? -25.137 11.225 8.068 1.00 10.77 234 GLY B O 1
ATOM 4322 N N . VAL B 1 235 ? -25.040 10.474 10.209 1.00 9.98 235 VAL B N 1
ATOM 4323 C CA . VAL B 1 235 ? -24.772 11.829 10.738 1.00 10.29 235 VAL B CA 1
ATOM 4324 C C . VAL B 1 235 ? -23.460 12.382 10.156 1.00 10.46 235 VAL B C 1
ATOM 4325 O O . VAL B 1 235 ? -23.392 13.566 9.785 1.00 11.59 235 VAL B O 1
ATOM 4337 N N . GLY B 1 237 ? -22.052 11.751 7.251 1.00 12.26 237 GLY B N 1
ATOM 4338 C CA . GLY B 1 237 ? -22.253 12.181 5.875 1.00 13.00 237 GLY B CA 1
ATOM 4339 C C . GLY B 1 237 ? -22.951 13.528 5.823 1.00 13.35 237 GLY B C 1
ATOM 4340 O O . GLY B 1 237 ? -22.564 14.420 5.048 1.00 12.81 237 GLY B O 1
ATOM 4341 N N . ALA B 1 238 ? -23.996 13.681 6.628 1.00 12.59 238 ALA B N 1
ATOM 4342 C CA . ALA B 1 238 ? -24.703 14.957 6.719 1.00 12.93 238 ALA B CA 1
ATOM 4343 C C . ALA B 1 238 ? -23.762 16.067 7.158 1.00 13.59 238 ALA B C 1
ATOM 4344 O O . ALA B 1 238 ? -23.767 17.171 6.581 1.00 15.00 238 ALA B O 1
ATOM 4346 N N . TYR B 1 239 ? -22.941 15.757 8.157 1.00 13.40 239 TYR B N 1
ATOM 4347 C CA . TYR B 1 239 ? -21.961 16.686 8.709 1.00 13.39 239 TYR B CA 1
ATOM 4348 C C . TYR B 1 239 ? -20.987 17.096 7.615 1.00 15.48 239 TYR B C 1
ATOM 4349 O O . TYR B 1 239 ? -20.674 18.281 7.460 1.00 14.99 239 TYR B O 1
ATOM 4358 N N . TYR B 1 240 ? -20.524 16.121 6.840 1.00 16.09 240 TYR B N 1
ATOM 4359 C CA . TYR B 1 240 ? -19.609 16.413 5.730 1.00 18.75 240 TYR B CA 1
ATOM 4360 C C . TYR B 1 240 ? -20.238 17.413 4.749 1.00 18.65 240 TYR B C 1
ATOM 4361 O O . TYR B 1 240 ? -19.625 18.429 4.410 1.00 19.00 240 TYR B O 1
ATOM 4370 N N . ALA B 1 241 ? -21.463 17.135 4.323 1.00 17.94 241 ALA B N 1
ATOM 4371 C CA . ALA B 1 241 ? -22.181 17.998 3.379 1.00 19.60 241 ALA B CA 1
ATOM 4372 C C . ALA B 1 241 ? -22.550 19.369 3.949 1.00 20.79 241 ALA B C 1
ATOM 4373 O O . ALA B 1 241 ? -22.830 20.306 3.190 1.00 22.56 241 ALA B O 1
ATOM 4375 N N . THR B 1 242 ? -22.587 19.477 5.273 1.00 19.91 242 THR B N 1
ATOM 4376 C CA . THR B 1 242 ? -23.065 20.692 5.925 1.00 20.28 242 THR B CA 1
ATOM 4377 C C . THR B 1 242 ? -21.914 21.593 6.363 1.00 21.62 242 THR B C 1
ATOM 4378 O O . THR B 1 242 ? -22.005 22.823 6.258 1.00 22.45 242 THR B O 1
ATOM 4382 N N . TYR B 1 243 ? -20.828 20.993 6.839 1.00 21.90 243 TYR B N 1
ATOM 4383 C CA . TYR B 1 243 ? -19.749 21.760 7.463 1.00 23.83 243 TYR B CA 1
ATOM 4384 C C . TYR B 1 243 ? -18.396 21.639 6.758 1.00 25.39 243 TYR B C 1
ATOM 4385 O O . TYR B 1 243 ? -17.513 22.472 6.961 1.00 26.58 243 TYR B O 1
ATOM 4394 N N . VAL B 1 244 ? -18.214 20.621 5.940 1.00 26.92 244 VAL B N 1
ATOM 4395 C CA . VAL B 1 244 ? -16.921 20.393 5.353 1.00 28.90 244 VAL B CA 1
ATOM 4396 C C . VAL B 1 244 ? -16.893 20.826 3.902 1.00 30.68 244 VAL B C 1
ATOM 4397 O O . VAL B 1 244 ? -16.177 21.736 3.566 1.00 31.51 244 VAL B O 1
ATOM 4401 N N . GLU B 1 245 ? -17.656 20.153 3.056 1.00 32.60 245 GLU B N 1
ATOM 4402 C CA . GLU B 1 245 ? -17.834 20.516 1.649 1.00 34.01 245 GLU B CA 1
ATOM 4403 C C . GLU B 1 245 ? -19.277 20.674 1.222 1.00 34.87 245 GLU B C 1
ATOM 4404 O O . GLU B 1 245 ? -19.950 19.733 0.867 1.00 34.42 245 GLU B O 1
ATOM 4410 N N . LYS B 1 246 ? -19.720 21.930 1.253 1.00 36.46 246 LYS B N 1
ATOM 4411 C CA . LYS B 1 246 ? -21.109 22.285 0.964 1.00 37.62 246 LYS B CA 1
ATOM 4412 C C . LYS B 1 246 ? -21.411 22.355 -0.529 1.00 38.30 246 LYS B C 1
ATOM 4413 O O . LYS B 1 246 ? -22.566 22.497 -0.922 1.00 38.82 246 LYS B O 1
ATOM 4419 N N . ASP B 1 247 ? -20.375 22.263 -1.358 1.00 38.66 247 ASP B N 1
ATOM 4420 C CA . ASP B 1 247 ? -20.539 22.436 -2.796 1.00 38.76 247 ASP B CA 1
ATOM 4421 C C . ASP B 1 247 ? -20.593 21.112 -3.546 1.00 38.48 247 ASP B C 1
ATOM 4422 O O . ASP B 1 247 ? -19.556 20.550 -3.907 1.00 39.36 247 ASP B O 1
ATOM 4427 N N . PHE B 1 248 ? -21.806 20.617 -3.773 1.00 37.49 248 PHE B N 1
ATOM 4428 C CA . PHE B 1 248 ? -22.018 19.459 -4.637 1.00 36.60 248 PHE B CA 1
ATOM 4429 C C . PHE B 1 248 ? -23.324 19.601 -5.405 1.00 36.21 248 PHE B C 1
ATOM 4430 O O . PHE B 1 248 ? -24.210 20.355 -5.005 1.00 36.24 248 PHE B O 1
ATOM 4438 N N . ASP B 1 249 ? -23.426 18.871 -6.510 1.00 36.07 249 ASP B N 1
ATOM 4439 C CA . ASP B 1 249 ? -24.589 18.937 -7.384 1.00 35.75 249 ASP B CA 1
ATOM 4440 C C . ASP B 1 249 ? -25.640 17.887 -7.030 1.00 34.89 249 ASP B C 1
ATOM 4441 O O . ASP B 1 249 ? -25.559 16.734 -7.458 1.00 34.74 249 ASP B O 1
ATOM 4446 N N . HIS B 1 250 ? -26.617 18.302 -6.230 1.00 33.93 250 HIS B N 1
ATOM 4447 C CA . HIS B 1 250 ? -27.799 17.492 -5.917 1.00 33.10 250 HIS B CA 1
ATOM 4448 C C . HIS B 1 250 ? -27.565 16.267 -5.026 1.00 31.78 250 HIS B C 1
ATOM 4449 O O . HIS B 1 250 ? -28.269 16.086 -4.036 1.00 31.17 250 HIS B O 1
ATOM 4456 N N . GLU B 1 251 ? -26.611 15.413 -5.386 1.00 31.15 251 GLU B N 1
ATOM 4457 C CA . GLU B 1 251 ? -26.330 14.230 -4.569 1.00 29.91 251 GLU B CA 1
ATOM 4458 C C . GLU B 1 251 ? -24.850 13.871 -4.539 1.00 29.66 251 GLU B C 1
ATOM 4459 O O . GLU B 1 251 ? -24.128 14.102 -5.507 1.00 28.89 251 GLU B O 1
ATOM 4473 N N . GLU B 1 253 ? -21.984 10.746 -2.628 1.00 23.85 253 GLU B N 1
ATOM 4474 C CA . GLU B 1 253 ? -21.805 9.523 -1.853 1.00 22.82 253 GLU B CA 1
ATOM 4475 C C . GLU B 1 253 ? -20.428 9.541 -1.243 1.00 21.56 253 GLU B C 1
ATOM 4476 O O . GLU B 1 253 ? -19.455 9.942 -1.883 1.00 21.66 253 GLU B O 1
ATOM 4482 N N . LEU B 1 254 ? -20.328 9.093 -0.004 1.00 19.09 254 LEU B N 1
ATOM 4483 C CA . LEU B 1 254 ? -19.020 8.879 0.565 1.00 18.96 254 LEU B CA 1
ATOM 4484 C C . LEU B 1 254 ? -18.987 7.587 1.347 1.00 17.11 254 LEU B C 1
ATOM 4485 O O . LEU B 1 254 ? -20.030 7.027 1.669 1.00 17.27 254 LEU B O 1
ATOM 4490 N N . ILE B 1 255 ? -17.785 7.111 1.625 1.00 13.89 255 ILE B N 1
ATOM 4491 C CA . ILE B 1 255 ? -17.629 5.922 2.442 1.00 13.89 255 ILE B CA 1
ATOM 4492 C C . ILE B 1 255 ? -16.940 6.323 3.742 1.00 13.32 255 ILE B C 1
ATOM 4493 O O . ILE B 1 255 ? -15.967 7.090 3.748 1.00 12.38 255 ILE B O 1
ATOM 4498 N N . VAL B 1 256 ? -17.481 5.811 4.842 1.00 11.87 256 VAL B N 1
ATOM 4499 C CA . VAL B 1 256 ? -16.940 6.017 6.164 1.00 12.61 256 VAL B CA 1
ATOM 4500 C C . VAL B 1 256 ? -16.384 4.681 6.657 1.00 11.81 256 VAL B C 1
ATOM 4501 O O . VAL B 1 256 ? -16.963 3.615 6.402 1.00 12.00 256 VAL B O 1
ATOM 4505 N N . GLU B 1 257 ? -15.253 4.735 7.350 1.00 10.59 257 GLU B N 1
ATOM 4506 C CA . GLU B 1 257 ? -14.657 3.533 7.943 1.00 11.21 257 GLU B CA 1
ATOM 4507 C C . GLU B 1 257 ? -14.735 3.649 9.453 1.00 10.84 257 GLU B C 1
ATOM 4508 O O . GLU B 1 257 ? -14.724 4.758 10.008 1.00 10.90 257 GLU B O 1
ATOM 4514 N N . GLN B 1 258 ? -14.789 2.509 10.136 1.00 9.49 258 GLN B N 1
ATOM 4515 C CA . GLN B 1 258 ? -14.840 2.504 11.587 1.00 7.84 258 GLN B CA 1
ATOM 4516 C C . GLN B 1 258 ? -14.395 1.141 12.089 1.00 9.73 258 GLN B C 1
ATOM 4517 O O . GLN B 1 258 ? -14.629 0.135 11.416 1.00 11.53 258 GLN B O 1
ATOM 4523 N N . GLY B 1 259 ? -13.749 1.124 13.246 1.00 9.55 259 GLY B N 1
ATOM 4524 C CA . GLY B 1 259 ? -13.451 -0.141 13.911 1.00 10.67 259 GLY B CA 1
ATOM 4525 C C . GLY B 1 259 ? -11.985 -0.513 14.011 1.00 9.81 259 GLY B C 1
ATOM 4526 O O . GLY B 1 259 ? -11.657 -1.453 14.740 1.00 9.97 259 GLY B O 1
ATOM 4527 N N . GLN B 1 260 ? -11.100 0.185 13.293 1.00 10.82 260 GLN B N 1
ATOM 4528 C CA . GLN B 1 260 ? -9.698 -0.227 13.225 1.00 11.75 260 GLN B CA 1
ATOM 4529 C C . GLN B 1 260 ? -9.025 -0.235 14.598 1.00 11.60 260 GLN B C 1
ATOM 4530 O O . GLN B 1 260 ? -8.223 -1.133 14.901 1.00 11.95 260 GLN B O 1
ATOM 4536 N N . GLU B 1 261 ? -9.370 0.728 15.442 1.00 12.09 261 GLU B N 1
ATOM 4537 C CA . GLU B 1 261 ? -8.751 0.834 16.772 1.00 12.74 261 GLU B CA 1
ATOM 4538 C C . GLU B 1 261 ? -9.061 -0.341 17.693 1.00 12.20 261 GLU B C 1
ATOM 4539 O O . GLU B 1 261 ? -8.331 -0.588 18.658 1.00 15.15 261 GLU B O 1
ATOM 4545 N N . ILE B 1 262 ? -10.146 -1.029 17.437 1.00 11.10 262 ILE B N 1
ATOM 4546 C CA . ILE B 1 262 ? -10.464 -2.283 18.100 1.00 11.69 262 ILE B CA 1
ATOM 4547 C C . ILE B 1 262 ? -10.289 -3.538 17.235 1.00 11.24 262 ILE B C 1
ATOM 4548 O O . ILE B 1 262 ? -10.859 -4.545 17.541 1.00 11.79 262 ILE B O 1
ATOM 4553 N N . HIS B 1 263 ? -9.496 -3.407 16.189 1.00 10.86 263 HIS B N 1
ATOM 4554 C CA . HIS B 1 263 ? -9.051 -4.493 15.337 1.00 11.05 263 HIS B CA 1
ATOM 4555 C C . HIS B 1 263 ? -10.095 -5.103 14.428 1.00 11.00 263 HIS B C 1
ATOM 4556 O O . HIS B 1 263 ? -9.986 -6.207 14.094 1.00 11.40 263 HIS B O 1
ATOM 4563 N N . LYS B 1 264 ? -11.012 -4.254 13.991 1.00 11.69 264 LYS B N 1
ATOM 4564 C CA . LYS B 1 264 ? -12.036 -4.539 13.021 1.00 11.13 264 LYS B CA 1
ATOM 4565 C C . LYS B 1 264 ? -11.847 -3.620 11.811 1.00 11.16 264 LYS B C 1
ATOM 4566 O O . LYS B 1 264 ? -10.866 -2.976 11.695 1.00 11.94 264 LYS B O 1
ATOM 4572 N N . ASP B 1 265 ? -12.753 -3.710 10.872 1.00 10.97 265 ASP B N 1
ATOM 4573 C CA . ASP B 1 265 ? -12.589 -2.949 9.636 1.00 12.36 265 ASP B CA 1
ATOM 4574 C C . ASP B 1 265 ? -13.945 -2.820 8.955 1.00 12.10 265 ASP B C 1
ATOM 4575 O O . ASP B 1 265 ? -14.251 -3.554 8.010 1.00 14.44 265 ASP B O 1
ATOM 4580 N N . GLY B 1 266 ? -14.757 -1.895 9.445 1.00 10.70 266 GLY B N 1
ATOM 4581 C CA . GLY B 1 266 ? -16.105 -1.725 8.917 1.00 10.09 266 GLY B CA 1
ATOM 4582 C C . GLY B 1 266 ? -16.195 -0.579 7.931 1.00 10.75 266 GLY B C 1
ATOM 4583 O O . GLY B 1 266 ? -15.349 0.322 7.931 1.00 11.26 266 GLY B O 1
ATOM 4584 N N . ARG B 1 267 ? -17.198 -0.654 7.064 1.00 9.80 267 ARG B N 1
ATOM 4585 C CA A ARG B 1 267 ? -17.453 0.367 6.049 0.50 10.55 267 ARG B CA 1
ATOM 4586 C CA B ARG B 1 267 ? -17.445 0.372 6.053 0.50 11.61 267 ARG B CA 1
ATOM 4587 C C . ARG B 1 267 ? -18.935 0.655 5.956 1.00 11.22 267 ARG B C 1
ATOM 4588 O O . ARG B 1 267 ? -19.735 -0.262 5.892 1.00 11.72 267 ARG B O 1
ATOM 4603 N N . VAL B 1 268 ? -19.296 1.931 5.931 1.00 10.45 268 VAL B N 1
ATOM 4604 C CA . VAL B 1 268 ? -20.677 2.320 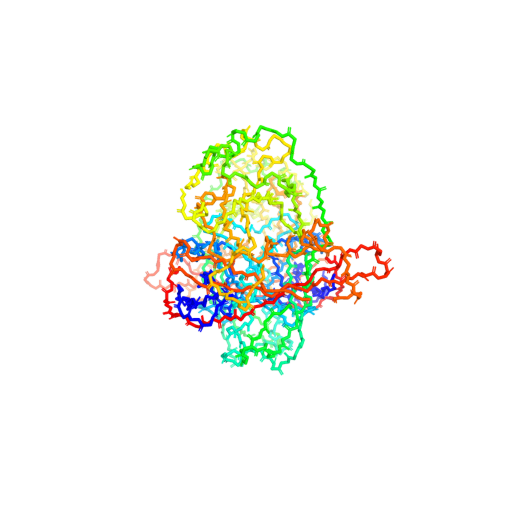5.665 1.00 9.67 268 VAL B CA 1
ATOM 4605 C C . VAL B 1 268 ? -20.664 3.310 4.509 1.00 10.23 268 VAL B C 1
ATOM 4606 O O . VAL B 1 268 ? -19.883 4.258 4.512 1.00 10.61 268 VAL B O 1
ATOM 4610 N N . THR B 1 269 ? -21.488 3.049 3.508 1.00 9.91 269 THR B N 1
ATOM 4611 C CA . THR B 1 269 ? -21.661 3.986 2.407 1.00 9.92 269 THR B CA 1
ATOM 4612 C C . THR B 1 269 ? -22.816 4.921 2.750 1.00 9.95 269 THR B C 1
ATOM 4613 O O . THR B 1 269 ? -23.900 4.477 3.125 1.00 11.12 269 THR B O 1
ATOM 4617 N N . VAL B 1 270 ? -22.574 6.228 2.627 1.00 10.35 270 VAL B N 1
ATOM 4618 C CA . VAL B 1 270 ? -23.552 7.238 2.990 1.00 10.21 270 VAL B CA 1
ATOM 4619 C C . VAL B 1 270 ? -23.941 8.028 1.748 1.00 11.11 270 VAL B C 1
ATOM 4620 O O . VAL B 1 270 ? -23.080 8.478 0.991 1.00 12.95 270 VAL B O 1
ATOM 4624 N N . TYR B 1 271 ? -25.245 8.127 1.525 1.00 11.33 271 TYR B N 1
ATOM 4625 C CA . TYR B 1 271 ? -25.799 8.851 0.379 1.00 11.40 271 TYR B CA 1
ATOM 4626 C C . TYR B 1 271 ? -26.444 10.119 0.890 1.00 13.01 271 TYR B C 1
ATOM 4627 O O . TYR B 1 271 ? -27.338 10.057 1.730 1.00 12.27 271 TYR B O 1
ATOM 4636 N N . VAL B 1 272 ? -25.989 11.253 0.366 1.00 14.09 272 VAL B N 1
ATOM 4637 C CA . VAL B 1 272 ? -26.480 12.564 0.767 1.00 15.19 272 VAL B CA 1
ATOM 4638 C C . VAL B 1 272 ? -27.158 13.206 -0.452 1.00 16.23 272 VAL B C 1
ATOM 4639 O O . VAL B 1 272 ? -26.516 13.417 -1.477 1.00 16.70 272 VAL B O 1
ATOM 4643 N N . THR B 1 273 ? -28.450 13.485 -0.342 1.00 17.10 273 THR B N 1
ATOM 4644 C CA . THR B 1 273 ? -29.207 14.098 -1.430 1.00 19.10 273 THR B CA 1
ATOM 4645 C C . THR B 1 273 ? -29.809 15.417 -0.956 1.00 19.17 273 THR B C 1
ATOM 4646 O O . THR B 1 273 ? -30.365 15.496 0.144 1.00 18.56 273 THR B O 1
ATOM 4650 N N . LYS B 1 274 ? -29.679 16.457 -1.784 1.00 21.31 274 LYS B N 1
ATOM 4651 C CA . LYS B 1 274 ? -30.359 17.725 -1.531 1.00 24.02 274 LYS B CA 1
ATOM 4652 C C . LYS B 1 274 ? -31.807 17.593 -1.988 1.00 24.38 274 LYS B C 1
ATOM 4653 O O . LYS B 1 274 ? -32.139 17.897 -3.141 1.00 25.09 274 LYS B O 1
ATOM 4659 N N . ASP B 1 275 ? -32.663 17.129 -1.082 1.00 24.83 275 ASP B N 1
ATOM 4660 C CA . ASP B 1 275 ? -34.056 16.860 -1.384 1.00 26.17 275 ASP B CA 1
ATOM 4661 C C . ASP B 1 275 ? -34.826 18.148 -1.649 1.00 26.71 275 ASP B C 1
ATOM 4662 O O . ASP B 1 275 ? -34.949 18.998 -0.773 1.00 25.82 275 ASP B O 1
ATOM 4667 N N . VAL B 1 276 ? -35.360 18.281 -2.859 1.00 27.53 276 VAL B N 1
ATOM 4668 C CA . VAL B 1 276 ? -36.043 19.517 -3.231 1.00 28.68 276 VAL B CA 1
ATOM 4669 C C . VAL B 1 276 ? -37.386 19.693 -2.508 1.00 30.05 276 VAL B C 1
ATOM 4670 O O . VAL B 1 276 ? -37.788 20.823 -2.211 1.00 30.72 276 VAL B O 1
ATOM 4674 N N . GLU B 1 277 ? -38.058 18.579 -2.211 1.00 30.87 277 GLU B N 1
ATOM 4675 C CA . GLU B 1 277 ? -39.324 18.594 -1.468 1.00 31.99 277 GLU B CA 1
ATOM 4676 C C . GLU B 1 277 ? -39.150 19.160 -0.058 1.00 32.24 277 GLU B C 1
ATOM 4677 O O . GLU B 1 277 ? -39.684 20.218 0.269 1.00 32.87 277 GLU B O 1
ATOM 4683 N N . SER B 1 278 ? -38.401 18.442 0.777 1.00 31.65 278 SER B N 1
ATOM 4684 C CA . SER B 1 278 ? -38.162 18.858 2.158 1.00 31.48 278 SER B CA 1
ATOM 4685 C C . SER B 1 278 ? -37.254 20.077 2.240 1.00 30.86 278 SER B C 1
ATOM 4686 O O . SER B 1 278 ? -37.153 20.709 3.296 1.00 31.06 278 SER B O 1
ATOM 4689 N N . GLU B 1 279 ? -36.583 20.398 1.138 1.00 29.96 279 GLU B N 1
ATOM 4690 C CA . GLU B 1 279 ? -35.553 21.435 1.150 1.00 29.76 279 GLU B CA 1
ATOM 4691 C C . GLU B 1 279 ? -34.537 21.219 2.280 1.00 29.02 279 GLU B C 1
ATOM 4692 O O . GLU B 1 279 ? -33.956 22.177 2.800 1.00 29.44 279 GLU B O 1
ATOM 4698 N N . LYS B 1 280 ? -34.333 19.957 2.659 1.00 27.38 280 LYS B N 1
ATOM 4699 C CA . LYS B 1 280 ? -33.282 19.588 3.614 1.00 26.27 280 LYS B CA 1
ATOM 4700 C C . LYS B 1 280 ? -32.488 18.430 3.034 1.00 24.17 280 LYS B C 1
ATOM 4701 O O . LYS B 1 280 ? -32.904 17.824 2.045 1.00 24.21 280 LYS B O 1
ATOM 4707 N N . LEU B 1 281 ? -31.346 18.118 3.644 1.00 21.51 281 LEU B N 1
ATOM 4708 C CA . LEU B 1 281 ? -30.614 16.928 3.236 1.00 19.12 281 LEU B CA 1
ATOM 4709 C C . LEU B 1 281 ? -31.437 15.673 3.512 1.00 17.32 281 LEU B C 1
ATOM 4710 O O . LEU B 1 281 ? -32.190 15.598 4.484 1.00 16.88 281 LEU B O 1
ATOM 4715 N N . GLN B 1 282 ? -31.306 14.708 2.610 1.00 15.83 282 GLN B N 1
ATOM 4716 C CA . GLN B 1 282 ? -31.881 13.389 2.783 1.00 16.24 282 GLN B CA 1
ATOM 4717 C C . GLN B 1 282 ? -30.700 12.437 2.882 1.00 14.09 282 GLN B C 1
ATOM 4718 O O . GLN B 1 282 ? -29.733 12.572 2.138 1.00 14.66 282 GLN B O 1
ATOM 4724 N N . ILE B 1 283 ? -30.774 11.478 3.806 1.00 12.57 283 ILE B N 1
ATOM 4725 C CA . ILE B 1 283 ? -29.631 10.621 4.086 1.00 11.59 283 ILE B CA 1
ATOM 4726 C C . ILE B 1 283 ? -30.057 9.169 3.991 1.00 11.13 283 ILE B C 1
ATOM 4727 O O . ILE B 1 283 ? -31.014 8.777 4.645 1.00 12.15 283 ILE B O 1
ATOM 4732 N N . ASP B 1 284 ? -29.358 8.397 3.152 1.00 10.97 284 ASP B N 1
ATOM 4733 C CA . ASP B 1 284 ? -29.422 6.934 3.193 1.00 10.67 284 ASP B CA 1
ATOM 4734 C C . ASP B 1 284 ? -28.050 6.389 3.564 1.00 9.96 284 ASP B C 1
ATOM 4735 O O . ASP B 1 284 ? -27.017 7.032 3.348 1.00 9.72 284 ASP B O 1
ATOM 4740 N N . ILE B 1 285 ? -28.041 5.178 4.110 1.00 9.28 285 ILE B N 1
ATOM 4741 C CA . ILE B 1 285 ? -26.804 4.443 4.284 1.00 9.26 285 ILE B CA 1
ATOM 4742 C C . ILE B 1 285 ? -26.921 3.050 3.681 1.00 8.38 285 ILE B C 1
ATOM 4743 O O . ILE B 1 285 ? -28.023 2.536 3.509 1.00 9.88 285 ILE B O 1
ATOM 4748 N N . ALA B 1 286 ? -25.780 2.435 3.397 1.00 9.05 286 ALA B N 1
ATOM 4749 C CA . ALA B 1 286 ? -25.768 1.045 2.943 1.00 9.45 286 ALA B CA 1
ATOM 4750 C C . ALA B 1 286 ? -24.508 0.357 3.420 1.00 8.60 286 ALA B C 1
ATOM 4751 O O . ALA B 1 286 ? -23.476 0.987 3.643 1.00 10.02 286 ALA B O 1
ATOM 4753 N N . GLY B 1 287 ? -24.587 -0.956 3.573 1.00 8.98 287 GLY B N 1
ATOM 4754 C CA . GLY B 1 287 ? -23.382 -1.732 3.782 1.00 8.12 287 GLY B CA 1
ATOM 4755 C C . GLY B 1 287 ? -23.641 -3.177 3.425 1.00 8.44 287 GLY B C 1
ATOM 4756 O O . GLY B 1 287 ? -24.779 -3.567 3.141 1.00 9.02 287 GLY B O 1
ATOM 4757 N N . THR B 1 288 ? -22.570 -3.960 3.451 1.00 8.61 288 THR B N 1
ATOM 4758 C CA . THR B 1 288 ? -22.677 -5.384 3.215 1.00 9.25 288 THR B CA 1
ATOM 4759 C C . THR B 1 288 ? -22.595 -6.085 4.562 1.00 9.83 288 THR B C 1
ATOM 4760 O O . THR B 1 288 ? -22.624 -5.427 5.600 1.00 10.62 288 THR B O 1
ATOM 4764 N N . ALA B 1 289 ? -22.591 -7.407 4.543 1.00 9.87 289 ALA B N 1
ATOM 4765 C CA . ALA B 1 289 ? -22.484 -8.202 5.764 1.00 8.37 289 ALA B CA 1
ATOM 4766 C C . ALA B 1 289 ? -21.886 -9.557 5.446 1.00 9.86 289 ALA B C 1
ATOM 4767 O O . ALA B 1 289 ? -21.682 -9.890 4.273 1.00 10.99 289 ALA B O 1
ATOM 4769 N N . VAL B 1 290 ? -21.602 -10.332 6.493 1.00 9.84 290 VAL B N 1
ATOM 4770 C CA . VAL B 1 290 ? -20.907 -11.601 6.301 1.00 10.37 290 VAL B CA 1
ATOM 4771 C C . VAL B 1 290 ? -21.285 -12.611 7.373 1.00 9.38 290 VAL B C 1
ATOM 4772 O O . VAL B 1 290 ? -21.422 -12.265 8.537 1.00 10.04 290 VAL B O 1
ATOM 4776 N N . TYR B 1 291 ? -21.480 -13.856 6.963 1.00 9.69 291 TYR B N 1
ATOM 4777 C CA . TYR B 1 291 ? -21.734 -14.955 7.892 1.00 9.54 291 TYR B CA 1
ATOM 4778 C C . TYR B 1 291 ? -20.551 -15.131 8.826 1.00 10.11 291 TYR B C 1
ATOM 4779 O O . TYR B 1 291 ? -19.397 -15.089 8.375 1.00 10.63 291 TYR B O 1
ATOM 4788 N N . VAL B 1 292 ? -20.820 -15.334 10.119 1.00 9.15 292 VAL B N 1
ATOM 4789 C CA . VAL B 1 292 ? -19.761 -15.694 11.047 1.00 9.55 292 VAL B CA 1
ATOM 4790 C C . VAL B 1 292 ? -20.003 -17.086 11.631 1.00 9.55 292 VAL B C 1
ATOM 4791 O O . VAL B 1 292 ? -19.121 -17.951 11.561 1.00 11.42 292 VAL B O 1
ATOM 4795 N N . LYS B 1 293 ? -21.176 -17.308 12.216 1.00 9.35 293 LYS B N 1
ATOM 4796 C CA . LYS B 1 293 ? -21.448 -18.623 12.818 1.00 9.61 293 LYS B CA 1
ATOM 4797 C C . LYS B 1 293 ? -22.930 -18.890 13.031 1.00 10.43 293 LYS B C 1
ATOM 4798 O O . LYS B 1 293 ? -23.757 -17.989 12.916 1.00 10.08 293 LYS B O 1
ATOM 4804 N N . GLU B 1 294 ? -23.242 -20.135 13.400 1.00 11.43 294 GLU B N 1
ATOM 4805 C CA . GLU B 1 294 ? -24.593 -20.503 13.838 1.00 12.64 294 GLU B CA 1
ATOM 4806 C C . GLU B 1 294 ? -24.421 -21.256 15.140 1.00 12.28 294 GLU B C 1
ATOM 4807 O O . GLU B 1 294 ? -23.432 -21.970 15.308 1.00 11.48 294 GLU B O 1
ATOM 4813 N N . PHE B 1 295 ? -25.352 -21.080 16.068 1.00 11.72 295 PHE B N 1
ATOM 4814 C CA . PHE B 1 295 ? -25.303 -21.851 17.309 1.00 13.98 295 PHE B CA 1
ATOM 4815 C C . PHE B 1 295 ? -26.688 -21.979 17.918 1.00 14.30 295 PHE B C 1
ATOM 4816 O O . PHE B 1 295 ? -27.596 -21.228 17.573 1.00 13.74 295 PHE B O 1
ATOM 4824 N N . GLU B 1 296 ? -26.855 -22.938 18.814 1.00 16.20 296 GLU B N 1
ATOM 4825 C CA . GLU B 1 296 ? -28.166 -23.181 19.401 1.00 17.50 296 GLU B CA 1
ATOM 4826 C C . GLU B 1 296 ? -28.314 -22.492 20.750 1.00 17.90 296 GLU B C 1
ATOM 4827 O O . GLU B 1 296 ? -27.364 -22.410 21.539 1.00 18.36 296 GLU B O 1
ATOM 4833 N N . VAL B 1 297 ? -29.516 -21.987 21.002 1.00 18.13 297 VAL B N 1
ATOM 4834 C CA . VAL B 1 297 ? -29.858 -21.430 22.299 1.00 18.82 297 VAL B CA 1
ATOM 4835 C C . VAL B 1 297 ? -31.070 -22.180 22.835 1.00 19.18 297 VAL B C 1
ATOM 4836 O O . VAL B 1 297 ? -32.084 -22.303 22.154 1.00 19.43 297 VAL B O 1
ATOM 4840 N N . LEU B 1 298 ? -30.939 -22.706 24.046 1.00 21.82 298 LEU B N 1
ATOM 4841 C CA . LEU B 1 298 ? -32.040 -23.413 24.701 1.00 23.34 298 LEU B CA 1
ATOM 4842 C C . LEU B 1 298 ? -32.772 -22.472 25.647 1.00 23.60 298 LEU B C 1
ATOM 4843 O O . LEU B 1 298 ? -32.156 -21.851 26.520 1.00 24.62 298 LEU B O 1
ATOM 4848 N N . ILE B 1 299 ? -34.083 -22.358 25.468 1.00 24.24 299 ILE B N 1
ATOM 4849 C CA . ILE B 1 299 ? -34.904 -21.546 26.361 1.00 25.50 299 ILE B CA 1
ATOM 4850 C C . ILE B 1 299 ? -36.065 -22.387 26.874 1.00 26.59 299 ILE B C 1
ATOM 4851 O O . ILE B 1 299 ? -36.318 -23.474 26.350 1.00 27.45 299 ILE B O 1
#

CATH classification: 3.10.310.10 (+1 more: 3.10.310.10)

Sequence (578 aa):
KTINVFHYDAFTNNKPNGNPAGIVLDADGLTEEEQRIAEKVGFNETSFVLSSEVADIRRYFTPGYEDLCGHGTVGTIYALRREERGLLEEKKASLTIETKAGILPIQIGVNEENGEETFIKRRQTAPQFKDFAGSKEELAHSIGLEVNDLDVSSLPIVYGSTGNWTVIVPVKNLDVCERKKPNNEVFPSVLKEIPNASIHPICLETYDEKVHHHGRHFSSAYAAGGTIEDPVTGTASGVGAYYATYVEKDFDHEELIVEQGQEIHKDGRRVTVYVTKDVESSEKLQIDIAGTAVYVKEFEVLIKTINVFHYDAFTNNKPNGNPAGIVLDADGLTEEEEQRRIAEKKVGFFNETSFVLSSEVADIRRYFTPGYEDLCGHGTVGTIYALRERGLLEEKASLTIETKAGILPIQIGVNENGEETFIKRQTAPQFKDFAGSKEELAHSIGLEVNDLDVSLPIVYGSTGNWTVIVPVKKNLDVCERKPNNEVFPSVLKKEIPNASIHPICLETYDEKKVHHGRHFSSAYAAGGTTIEDPVTGTASGVGAYYATYVEKDFDHEELIVEQGQEIHKDGRRVTVYVTKDVESEKLQIDIAGTAVYVKEFEVLI

Secondary structure (DSSP, 8-state):
-EEEEEEEEES-SS---EEEEEES--TT--S---HHHHHH-SS-EEE----SSSSB--EE-SS-----HHHHHHHHHHHHHTT-S-S-SEEEEEETTEEEEEEEEE-TTS-EEE---PPPEEEE--S-HHHHHHHTT--GGGB-TTS--EEEESSSEEEEEEBS-HHHHH----GGGHHHH-SSSTT-EEEEE-S--SSTT---B-EE--TTSS-SEESS-HHHHH--HHIIIII----S---EEEEE-GGGT--EEEEEEEE--TT-SS-EEEEEB-EEEEEEEEEE-/-EEEEEEEEES-SS---EEEEEES--TT--S---HHHHHH--S-EEE----SSSSB--EE-SS-----HHHHHHHHHHHHHTT-S---SEEEEEETTEEEEEEEEE-TTSSEEE---PPPEEEE--S-HHHHHHHTT--GGGB-TTS--EEEESSSEEEEEEBS-HHHHH----GGGHHHH-SSSTT-EEEEE-S--SSTT---B-EEPPSSSS-SEESS-HHHHH--HHIIIII----S---EEEEE-GGGT--EEEEEEEEEETTTTEEEEEEEB-EEEEEEEEEE-

Foldseek 3Di:
DKAKKFWWAWQDPDFPHQTEIERLACQVDDPVVLCVLLQVQGQKYDYWYPDPPWQTEWMHHNNGTFDDVRNVQRNVLVCVVVVNDDPDQWTWYQTPVGIDIWGWDADPVRFIKIKFFAFKDKDFQPFDQQVVQVQAPHGSQQFDPQAGWIWMWSPATEIETEGDEVVSVLGGHNQLCQLVRRVVCSQHKYKYDYQYDPDDQASEIWTAGHNPDPDGTGAEGAGVQQSLQSCCVTPPVDDPFKWGKYWGHVSVPDTGIKIWMWGDDPPDPGIIIMIMRGMGTHDMDIDDD/DKFKWFWKAFQDADFPHAIEIEGLECQVDDPVVLCVQLVVQGQKYDYWYPDPPWQIEWIHHNNGTFDDPRNVQRRVQVCVVVVNGDDDQWTWYYTPVGIDIWGWDADPVRFIKIKFFAFKDKDFQPFDLQVVQVQAQHGSVQFDPLFGWIFMWRPATAIETEGDEVVSVLRAHPQLCQLVGRVVCSQHKYKYDYQYDPDPQFREIWTAHHVVSVDGTGFHGAGVVQSVLSCCPTPPVDDDFKWGKYWGHVSVPDTGIKIKMWGCDPVVNGITIMIMRHMGTHDMDIDDD

B-factor: mean 18.2, std 8.15, range [7.2, 56.72]

Radius of gyration: 32.24 Å; Cα contacts (8 Å, |Δi|>4): 1491; chains: 2; bounding box: 86×73×64 Å

Solvent-accessible surface area: 26024 Å² total

Organism: Bacillus anthracis (NCBI:txid1392)

Nearest PDB structures (foldseek):
  3edn-assembly1_B  TM=9.856E-01  e=1.069E-59  Bacillus anthracis
  1qy9-assembly2_C  TM=8.785E-01  e=2.829E-28  Escherichia coli
  1qya-assembly1_A  TM=8.500E-01  e=4.661E-26  Escherichia coli
  1s7j-assembly2_B  TM=8.183E-01  e=6.295E-16  Enterococcus faecalis V583
  4dun-assembly1_A-2  TM=7.580E-01  e=3.088E-16  Clostridioides difficile 630

InterPro domains:
  IPR003719 Phenazine biosynthesis PhzF-like [PF02567] (9-294)
  IPR003719 Phenazine biosynthesis PhzF-like [PIRSF016184] (2-299)
  IPR003719 Phenazine biosynthesis PhzF-like [PTHR13774] (6-298)
  IPR003719 Phenazine biosynthesis PhzF-like [TIGR00654] (4-296)